Protein AF-0000000084401336 (afdb_homodimer)

InterPro domains:
  IPR012349 FMN-binding split barrel [G3DSA:2.30.110.10] (17-277)

Radius of gyration: 27.12 Å; Cα contacts (8 Å, |Δi|>4): 1310; chains: 2; bounding box: 91×72×89 Å

Foldseek 3Di:
DDPPPPPPPPPPPDDPPQPDPPQDDDPPLLFKFFAPQLQQVQCLQPQWWKKKFKQQKPPQPPDDPDDPDSPVPIGHTDIDIDIFGKDKDQCDDDPRDLQRIKIKTWDACPDSVVNCVVVVGFWMKIKDKDFFWWFDDLDPDQTDTFMKMKMFTWGDKDKFALDPPDPSLVVLQVVVLRSVCSVLVHNCCVVVPTDDSVRSNRMIMIMIGTDTMMMGGWFEKSVGLAAWDPDQDVPHDDVPTDDGIMDTDFDQDDQDDDDDDCSVVSVVVNVVVRVVRVVLSVCRHGSPCVNRGPRRSHDDDPDPPPD/DDPPPPPPPPPPPPDPPQPDPPQDDDPPLLFKFFAPQLQQVQCLQPQWWKKKFKQQKPPQPPDDPDDDPSPPPIGHTDIDIDIFGKDKDQCDDDPRDLQRIKIKTKDACPDSVVNCVVVVGAWMKIKDKDFWWWFDDLDPDQTDTFMKMKMFIWGDKDKFALDPPDPSLVVLQVVVLRSVCSVLVHNCCVVVPTDDSVRSNRMIMIMIGTDTMMMGGWFEKSVGLAAWDPDQPVPHDDVPTDDGIMDTDFDQDDQDDDDDDCSVVSVVVNVVVRVVRVVLSVCRHGSPCVNRGPRRSHDDDPDPPPD

pLDDT: mean 84.85, std 21.21, range [24.92, 98.81]

Sequence (614 aa):
MTASALATNGFTSAPASESKPASDVRLYKNRASYALPAALSIFHENPVAHIAFIHPGDGPSGSGHGNGTANTSGRGETIMNVPLITVVMCAGEDEDDINDYSVYLHTHRHSGLVEAVLSGTHGITATTTKIDGMIFSPTAHDHTLNYRSATLHLSEGYVLDDEIGSEEHEEKRRALACVTNTVTNYDRISVVGVPDDAAVKRTTVIRFKIRDISCKQRYGAFNGTQEPELSCPPGKGKEGDAFTGVIPCWTQWGEPLGYGKDVDDIKGLTKRKNEDNREFAEKAAWANEEVAMEGLGKKRKPTPTVHMTASALATNGFTSAPASESKPASDVRLYKNRASYALPAALSIFHENPVAHIAFIHPGDGPSGSGHGNGTANTSGRGETIMNVPLITVVMCAGEDEDDINDYSVYLHTHRHSGLVEAVLSGTHGITATTTKIDGMIFSPTAHDHTLNYRSATLHLSEGYVLDDEIGSEEHEEKRRALACVTNTVTNYDRISVVGVPDDAAVKRTTVIRFKIRDISCKQRYGAFNGTQEPELSCPPGKGKEGDAFTGVIPCWTQWGEPLGYGKDVDDIKGLTKRKNEDNREFAEKAAWANEEVAMEGLGKKRKPTPTVH

Organism: NCBI:txid1296121

Secondary structure (DSSP, 8-state):
---------------------TT---S-GGGEE--HHHHHHHHHH--EEEEEEEE--S-------S-------SPPPEEEEEEEEEE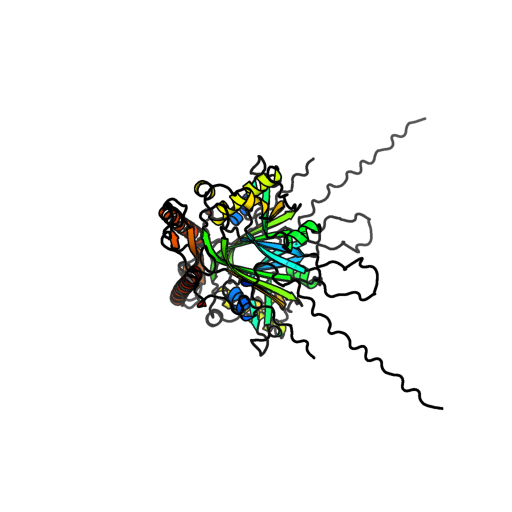EEE-SS-TT-GGGEEEEEEE-TTSHHHHHHHTT---EEEEEEEEEEEEE-SSSS--EEEEEEEEEEEEEEEEPP--TTSHHHHHHHHHHHHHHHHHHTS-THHHH----HHHHHHSEEEEEEEEEEEEEEE-SBTTBSSPPP-SPPTTSS-TTS--EEEEEEEEEE---EEE-TTHHHHHHHHHHHHHHHHHHHHHHHTT-GGGPPTTTTPPPPP-----/---------------------TT---S-GGGEE--HHHHHHHHHH--EEEEEEEE--S-------S-------SPPPEEEEEEEEEEEEE-SS-TT-GGGEEEEEEE-TTSHHHHHHHTT---EEEEEEEEEEEEE-SSSS--EEEEEEEEEEEEEEEEPP--TTSHHHHHHHHHHHHHHHHHHTS-THHHH----HHHHHHSEEEEEEEEEEEEEEE-SBTTBSSPPP-SPPTTSS-TTS--EEEEEEEEEE---EEE-TTHHHHHHHHHHHHHHHHHHHHHHHTT-GGGSPTTTTPPPPP-----

Structure (mmCIF, N/CA/C/O backbone):
data_AF-0000000084401336-model_v1
#
loop_
_entity.id
_entity.type
_entity.pdbx_description
1 polymer 'Flavin-nucleotide-binding protein'
#
loop_
_atom_site.group_PDB
_atom_site.id
_atom_site.type_symbol
_atom_site.label_atom_id
_atom_site.label_alt_id
_atom_site.label_comp_id
_atom_site.label_asym_id
_atom_site.label_entity_id
_atom_site.label_seq_id
_atom_site.pdbx_PDB_ins_code
_atom_site.Cartn_x
_atom_site.Cartn_y
_atom_site.Cartn_z
_atom_site.occupancy
_atom_site.B_iso_or_equiv
_atom_site.auth_seq_id
_atom_site.auth_comp_id
_atom_site.auth_asym_id
_atom_site.auth_atom_id
_atom_site.pdbx_PDB_model_num
ATOM 1 N N . MET A 1 1 ? 64.875 -13.008 44.469 1 27.61 1 MET A N 1
ATOM 2 C CA . MET A 1 1 ? 64.562 -12.828 43.062 1 27.61 1 MET A CA 1
ATOM 3 C C . MET A 1 1 ? 63.094 -13.008 42.781 1 27.61 1 MET A C 1
ATOM 5 O O . MET A 1 1 ? 62.625 -14.133 42.625 1 27.61 1 MET A O 1
ATOM 9 N N . THR A 1 2 ? 62.188 -12.227 43.469 1 26.25 2 THR A N 1
ATOM 10 C CA . THR A 1 2 ? 60.75 -12.258 43.688 1 26.25 2 THR A CA 1
ATOM 11 C C . THR A 1 2 ? 59.969 -11.938 42.406 1 26.25 2 THR A C 1
ATOM 13 O O . THR A 1 2 ? 60.312 -10.984 41.719 1 26.25 2 THR A O 1
ATOM 16 N N . ALA A 1 3 ? 59.281 -12.977 41.75 1 26.98 3 ALA A N 1
ATOM 17 C CA . ALA A 1 3 ? 58.438 -13.047 40.562 1 26.98 3 ALA A CA 1
ATOM 18 C C . ALA A 1 3 ? 57.312 -12.039 40.625 1 26.98 3 ALA A C 1
ATOM 20 O O . ALA A 1 3 ? 56.438 -12.109 41.5 1 26.98 3 ALA A O 1
ATOM 21 N N . SER A 1 4 ? 57.531 -10.75 40.375 1 27.23 4 SER A N 1
ATOM 22 C CA . SER A 1 4 ? 56.469 -9.75 40.406 1 27.23 4 SER A CA 1
ATOM 23 C C . SER A 1 4 ? 55.312 -10.148 39.469 1 27.23 4 SER A C 1
ATOM 25 O O . SER A 1 4 ? 55.531 -10.453 38.281 1 27.23 4 SER A O 1
ATOM 27 N N . ALA A 1 5 ? 54.188 -10.734 39.969 1 29.48 5 ALA A N 1
ATOM 28 C CA . ALA A 1 5 ? 52.938 -11.109 39.344 1 29.48 5 ALA A CA 1
ATOM 29 C C . ALA A 1 5 ? 52.375 -9.953 38.5 1 29.48 5 ALA A C 1
ATOM 31 O O . ALA A 1 5 ? 52.062 -8.883 39.031 1 29.48 5 ALA A O 1
ATOM 32 N N . LEU A 1 6 ? 52.781 -9.805 37.25 1 25.55 6 LEU A N 1
ATOM 33 C CA . LEU A 1 6 ? 52.156 -8.852 36.344 1 25.55 6 LEU A CA 1
ATOM 34 C C . LEU A 1 6 ? 50.656 -8.992 36.312 1 25.55 6 LEU A C 1
ATOM 36 O O . LEU A 1 6 ? 50.125 -10.078 36.062 1 25.55 6 LEU A O 1
ATOM 40 N N . ALA A 1 7 ? 49.875 -8.203 37.156 1 27.89 7 ALA A N 1
ATOM 41 C CA . ALA A 1 7 ? 48.406 -8.047 37.156 1 27.89 7 ALA A CA 1
ATOM 42 C C . ALA A 1 7 ? 47.875 -7.895 35.75 1 27.89 7 ALA A C 1
ATOM 44 O O . ALA A 1 7 ? 48.25 -6.988 35.031 1 27.89 7 ALA A O 1
ATOM 45 N N . THR A 1 8 ? 47.375 -8.977 35.125 1 28.28 8 THR A N 1
ATOM 46 C CA . THR A 1 8 ? 46.625 -8.977 33.875 1 28.28 8 THR A CA 1
ATOM 47 C C . THR A 1 8 ? 45.406 -8.055 33.969 1 28.28 8 THR A C 1
ATOM 49 O O . THR A 1 8 ? 44.562 -8.234 34.812 1 28.28 8 THR A O 1
ATOM 52 N N . ASN A 1 9 ? 45.562 -6.738 33.875 1 29.5 9 ASN A N 1
ATOM 53 C CA . ASN A 1 9 ? 44.438 -5.828 33.75 1 29.5 9 ASN A CA 1
ATOM 54 C C . ASN A 1 9 ? 43.375 -6.367 32.781 1 29.5 9 ASN A C 1
ATOM 56 O O . ASN A 1 9 ? 43.656 -6.543 31.594 1 29.5 9 ASN A O 1
ATOM 60 N N . GLY A 1 10 ? 42.562 -7.27 33.25 1 28.16 10 GLY A N 1
ATOM 61 C CA . GLY A 1 10 ? 41.375 -7.727 32.531 1 28.16 10 GLY A CA 1
ATOM 62 C C . GLY A 1 10 ? 40.562 -6.59 31.953 1 28.16 10 GLY A C 1
ATOM 63 O O . GLY A 1 10 ? 39.969 -5.805 32.688 1 28.16 10 GLY A O 1
ATOM 64 N N . PHE A 1 11 ? 40.969 -5.949 30.844 1 28.75 11 PHE A N 1
ATOM 65 C CA . PHE A 1 11 ? 40.094 -5.051 30.094 1 28.75 11 PHE A CA 1
ATOM 66 C C . PHE A 1 11 ? 38.719 -5.652 29.938 1 28.75 11 PHE A C 1
ATOM 68 O O . PHE A 1 11 ? 38.531 -6.648 29.234 1 28.75 11 PHE A O 1
ATOM 75 N N . THR A 1 12 ? 37.938 -5.664 30.969 1 29.59 12 THR A N 1
ATOM 76 C CA . THR A 1 12 ? 36.531 -5.969 30.797 1 29.59 12 THR A CA 1
ATOM 77 C C . THR A 1 12 ? 35.938 -5.125 29.672 1 29.59 12 THR A C 1
ATOM 79 O O . THR A 1 12 ? 35.938 -3.896 29.75 1 29.59 12 THR A O 1
ATOM 82 N N . SER A 1 13 ? 36.125 -5.559 28.453 1 30.38 13 SER A N 1
ATOM 83 C CA . SER A 1 13 ? 35.438 -4.941 27.312 1 30.38 13 SER A CA 1
ATOM 84 C C . SER A 1 13 ? 34 -4.609 27.656 1 30.38 13 SER A C 1
ATOM 86 O O . SER A 1 13 ? 33.25 -5.453 28.172 1 30.38 13 SER A O 1
ATOM 88 N N . ALA A 1 14 ? 33.75 -3.389 28.016 1 32.25 14 ALA A N 1
ATOM 89 C CA . ALA A 1 14 ? 32.406 -2.867 28.188 1 32.25 14 ALA A CA 1
ATOM 90 C C . ALA A 1 14 ? 31.438 -3.52 27.203 1 32.25 14 ALA A C 1
ATOM 92 O O . ALA A 1 14 ? 31.781 -3.73 26.047 1 32.25 14 ALA A O 1
ATOM 93 N N . PRO A 1 15 ? 30.5 -4.227 27.734 1 29.59 15 PRO A N 1
ATOM 94 C CA . PRO A 1 15 ? 29.516 -4.805 26.812 1 29.59 15 PRO A CA 1
ATOM 95 C C . PRO A 1 15 ? 29.109 -3.836 25.703 1 29.59 15 PRO A C 1
ATOM 97 O O . PRO A 1 15 ? 29.047 -2.623 25.938 1 29.59 15 PRO A O 1
ATOM 100 N N . ALA A 1 16 ? 29.484 -3.969 24.438 1 31.83 16 ALA A N 1
ATOM 101 C CA . ALA A 1 16 ? 29.047 -3.236 23.266 1 31.83 16 ALA A CA 1
ATOM 102 C C . ALA A 1 16 ? 27.594 -2.785 23.406 1 31.83 16 ALA A C 1
ATOM 104 O O . ALA A 1 16 ? 26.719 -3.59 23.719 1 31.83 16 ALA A O 1
ATOM 105 N N . SER A 1 17 ? 27.344 -1.668 23.922 1 35.84 17 SER A N 1
ATOM 106 C CA . SER A 1 17 ? 26.016 -1.049 23.922 1 35.84 17 SER A CA 1
ATOM 107 C C . SER A 1 17 ? 25.25 -1.4 22.656 1 35.84 17 SER A C 1
ATOM 109 O O . SER A 1 17 ? 25.766 -1.262 21.547 1 35.84 17 SER A O 1
ATOM 111 N N . GLU A 1 18 ? 24.438 -2.453 22.609 1 39.16 18 GLU A N 1
ATOM 112 C CA . GLU A 1 18 ? 23.609 -2.951 21.516 1 39.16 18 GLU A CA 1
ATOM 113 C C . GLU A 1 18 ? 22.969 -1.803 20.75 1 39.16 18 GLU A C 1
ATOM 115 O O . GLU A 1 18 ? 22.25 -0.985 21.312 1 39.16 18 GLU A O 1
ATOM 120 N N . SER A 1 19 ? 23.625 -1.16 19.812 1 41.78 19 SER A N 1
ATOM 121 C CA . SER A 1 19 ? 23.125 -0.169 18.859 1 41.78 19 SER A CA 1
ATOM 122 C C . SER A 1 19 ? 21.672 -0.448 18.484 1 41.78 19 SER A C 1
ATOM 124 O O . SER A 1 19 ? 21.297 -1.598 18.25 1 41.78 19 SER A O 1
ATOM 126 N N . LYS A 1 20 ? 20.797 0.41 18.891 1 51.5 20 LYS A N 1
ATOM 127 C CA . LYS A 1 20 ? 19.391 0.277 18.516 1 51.5 20 LYS A CA 1
ATOM 128 C C . LYS A 1 20 ? 19.219 0.226 17 1 51.5 20 LYS A C 1
ATOM 130 O O . LYS A 1 20 ? 19.766 1.074 16.297 1 51.5 20 LYS A O 1
ATOM 135 N N . PRO A 1 21 ? 18.609 -0.804 16.453 1 58.69 21 PRO A N 1
ATOM 136 C CA . PRO A 1 21 ? 18.453 -0.94 15.008 1 58.69 21 PRO A CA 1
ATOM 137 C C . PRO A 1 21 ? 17.734 0.248 14.375 1 58.69 21 PRO A C 1
ATOM 139 O O . PRO A 1 21 ? 16.906 0.893 15.031 1 58.69 21 PRO A O 1
ATOM 142 N N . ALA A 1 22 ? 18.234 0.897 13.281 1 57.88 22 ALA A N 1
ATOM 143 C CA . ALA A 1 22 ? 17.609 1.917 12.438 1 57.88 22 ALA A CA 1
ATOM 144 C C . ALA A 1 22 ? 16.125 1.631 12.234 1 57.88 22 ALA A C 1
ATOM 146 O O . ALA A 1 22 ? 15.359 2.529 11.883 1 57.88 22 ALA A O 1
ATOM 147 N N . SER A 1 23 ? 15.641 0.537 12.734 1 71.94 23 SER A N 1
ATOM 148 C CA . SER A 1 23 ? 14.266 0.104 12.5 1 71.94 23 SER A CA 1
ATOM 149 C C . SER A 1 23 ? 13.383 0.37 13.719 1 71.94 23 SER A C 1
ATOM 151 O O . SER A 1 23 ? 12.18 0.121 13.688 1 71.94 23 SER A O 1
ATOM 153 N N . ASP A 1 24 ? 13.961 0.997 14.617 1 72.94 24 ASP A N 1
ATOM 154 C CA . ASP A 1 24 ? 13.133 1.289 15.781 1 72.94 24 ASP A CA 1
ATOM 155 C C . ASP A 1 24 ? 12.172 2.438 15.5 1 72.94 24 ASP A C 1
ATOM 157 O O . ASP A 1 24 ? 12.57 3.482 14.984 1 72.94 24 ASP A O 1
ATOM 161 N N . VAL A 1 25 ? 11 2.119 15.891 1 76.06 25 VAL A N 1
ATOM 162 C CA . VAL A 1 25 ? 9.984 3.154 15.781 1 76.06 25 VAL A CA 1
ATOM 163 C C . VAL A 1 25 ? 10.219 4.223 16.844 1 76.06 25 VAL A C 1
ATOM 165 O O . VAL A 1 25 ? 10.312 3.91 18.047 1 76.06 25 VAL A O 1
ATOM 168 N N . ARG A 1 26 ? 10.336 5.387 16.469 1 72.75 26 ARG A N 1
ATOM 169 C CA . ARG A 1 26 ? 10.688 6.461 17.391 1 72.75 26 ARG A CA 1
ATOM 170 C C . ARG A 1 26 ? 9.453 7.273 17.766 1 72.75 26 ARG A C 1
ATOM 172 O O . ARG A 1 26 ? 9.398 7.844 18.859 1 72.75 26 ARG A O 1
ATOM 179 N N . LEU A 1 27 ? 8.492 7.246 16.859 1 74.25 27 LEU A N 1
ATOM 180 C CA . LEU A 1 27 ? 7.293 8.039 17.109 1 74.25 27 LEU A CA 1
ATOM 181 C C . LEU A 1 27 ? 6.09 7.145 17.375 1 74.25 27 LEU A C 1
ATOM 183 O O . LEU A 1 27 ? 5.906 6.129 16.703 1 74.25 27 LEU A O 1
ATOM 187 N N . TYR A 1 28 ? 5.199 7.488 18.375 1 76.62 28 TYR A N 1
ATOM 188 C CA . TYR A 1 28 ? 4.016 6.73 18.75 1 76.62 28 TYR A CA 1
ATOM 189 C C . TYR A 1 28 ? 4.367 5.277 19.062 1 76.62 28 TYR A C 1
ATOM 191 O O . TYR A 1 28 ? 3.777 4.355 18.5 1 76.62 28 TYR A O 1
ATOM 199 N N . LYS A 1 29 ? 5.191 5.074 20.047 1 79.94 29 LYS A N 1
ATOM 200 C CA . LYS A 1 29 ? 5.723 3.764 20.406 1 79.94 29 LYS A CA 1
ATOM 201 C C . LYS A 1 29 ? 4.609 2.824 20.859 1 79.94 29 LYS A C 1
ATOM 203 O O . LYS A 1 29 ? 4.719 1.605 20.703 1 79.94 29 LYS A O 1
ATOM 208 N N . ASN A 1 30 ? 3.562 3.398 21.297 1 87 30 ASN A N 1
ATOM 209 C CA . ASN A 1 30 ? 2.434 2.59 21.75 1 87 30 ASN A CA 1
ATOM 210 C C . ASN A 1 30 ? 1.724 1.919 20.578 1 87 30 ASN A C 1
ATOM 212 O O . ASN A 1 30 ? 0.929 0.998 20.766 1 87 30 ASN A O 1
ATOM 216 N N . ARG A 1 31 ? 2.07 2.332 19.359 1 90.88 31 ARG A N 1
ATOM 217 C CA . ARG A 1 31 ? 1.459 1.767 18.156 1 90.88 31 ARG A CA 1
ATOM 218 C C . ARG A 1 31 ? 2.414 0.804 17.469 1 90.88 31 ARG A C 1
ATOM 220 O O . ARG A 1 31 ? 2.1 0.279 16.391 1 90.88 31 ARG A O 1
ATOM 227 N N . ALA A 1 32 ? 3.502 0.547 18.078 1 93.81 32 ALA A N 1
ATOM 228 C CA . ALA A 1 32 ? 4.535 -0.227 17.406 1 93.81 32 ALA A CA 1
ATOM 229 C C . ALA A 1 32 ? 4.555 -1.671 17.891 1 93.81 32 ALA A C 1
ATOM 231 O O . ALA A 1 32 ? 4.145 -1.953 19.016 1 93.81 32 ALA A O 1
ATOM 232 N N . SER A 1 33 ? 4.945 -2.564 17.078 1 94.88 33 SER A N 1
ATOM 233 C CA . SER A 1 33 ? 5.262 -3.953 17.406 1 94.88 33 SER A CA 1
ATOM 234 C C . SER A 1 33 ? 6.445 -4.453 16.578 1 94.88 33 SER A C 1
ATOM 236 O O . SER A 1 33 ? 6.617 -4.062 15.422 1 94.88 33 SER A O 1
ATOM 238 N N . TYR A 1 34 ? 7.188 -5.34 17.141 1 94.25 34 TYR A N 1
ATOM 239 C CA . TYR A 1 34 ? 8.336 -5.941 16.469 1 94.25 34 TYR A CA 1
ATOM 240 C C . TYR A 1 34 ? 8.211 -7.461 16.422 1 94.25 34 TYR A C 1
ATOM 242 O O . TYR A 1 34 ? 9.188 -8.164 16.156 1 94.25 34 TYR A O 1
ATOM 250 N N . ALA A 1 35 ? 7.004 -7.852 16.797 1 94.75 35 ALA A N 1
ATOM 251 C CA . ALA A 1 35 ? 6.746 -9.281 16.906 1 94.75 35 ALA A CA 1
ATOM 252 C C . ALA A 1 35 ? 6.594 -9.922 15.523 1 94.75 35 ALA A C 1
ATOM 254 O O . ALA A 1 35 ? 5.887 -9.383 14.664 1 94.75 35 ALA A O 1
ATOM 255 N N . LEU A 1 36 ? 7.195 -11.078 15.328 1 96.25 36 LEU A N 1
ATOM 256 C CA . LEU A 1 36 ? 7.121 -11.828 14.086 1 96.25 36 LEU A CA 1
ATOM 257 C C . LEU A 1 36 ? 5.676 -12.188 13.75 1 96.25 36 LEU A C 1
ATOM 259 O O . LEU A 1 36 ? 5.215 -11.953 12.633 1 96.25 36 LEU A O 1
ATOM 263 N N . PRO A 1 37 ? 4.848 -12.664 14.688 1 96.5 37 PRO A N 1
ATOM 264 C CA . PRO A 1 37 ? 3.469 -13.023 14.352 1 96.5 37 PRO A CA 1
ATOM 265 C C . PRO A 1 37 ? 2.66 -11.836 13.828 1 96.5 37 PRO A C 1
ATOM 267 O O . PRO A 1 37 ? 1.771 -12.016 12.992 1 96.5 37 PRO A O 1
ATOM 270 N N . ALA A 1 38 ? 2.971 -10.641 14.32 1 97.44 38 ALA A N 1
ATOM 271 C CA . ALA A 1 38 ? 2.287 -9.453 13.82 1 97.44 38 ALA A CA 1
ATOM 272 C C . ALA A 1 38 ? 2.566 -9.234 12.336 1 97.44 38 ALA A C 1
ATOM 274 O O . ALA A 1 38 ? 1.638 -9.047 11.547 1 97.44 38 ALA A O 1
ATOM 275 N N . ALA A 1 39 ? 3.828 -9.32 12.016 1 97.75 39 ALA A N 1
ATOM 276 C CA . ALA A 1 39 ? 4.219 -9.133 10.625 1 97.75 39 ALA A CA 1
ATOM 277 C C . ALA A 1 39 ? 3.619 -10.211 9.727 1 97.75 39 ALA A C 1
ATOM 279 O O . ALA A 1 39 ? 3.098 -9.922 8.648 1 97.75 39 ALA A O 1
ATOM 280 N N . LEU A 1 40 ? 3.662 -11.438 10.172 1 96.88 40 LEU A N 1
ATOM 281 C CA . LEU A 1 40 ? 3.141 -12.547 9.383 1 96.88 40 LEU A CA 1
ATOM 282 C C . LEU A 1 40 ? 1.651 -12.367 9.117 1 96.88 40 LEU A C 1
ATOM 284 O O . LEU A 1 40 ? 1.188 -12.602 7.996 1 96.88 40 LEU A O 1
ATOM 288 N N . SER A 1 41 ? 0.937 -11.945 10.102 1 96.25 41 SER A N 1
ATOM 289 C CA . SER A 1 41 ? -0.501 -11.742 9.961 1 96.25 41 SER A CA 1
ATOM 290 C C . SER A 1 41 ? -0.812 -10.641 8.953 1 96.25 41 SER A C 1
ATOM 292 O O . SER A 1 41 ? -1.69 -10.797 8.109 1 96.25 41 SER A O 1
ATOM 294 N N . ILE A 1 42 ? -0.098 -9.555 9.031 1 97.56 42 ILE A N 1
ATOM 295 C CA . ILE A 1 42 ? -0.347 -8.414 8.156 1 97.56 42 ILE A CA 1
ATOM 296 C C . ILE A 1 42 ? 0.013 -8.773 6.719 1 97.56 42 ILE A C 1
ATOM 298 O O . ILE A 1 42 ? -0.754 -8.5 5.793 1 97.56 42 ILE A O 1
ATOM 302 N N . PHE A 1 43 ? 1.134 -9.445 6.484 1 97.06 43 PHE A N 1
ATOM 303 C CA . PHE A 1 43 ? 1.55 -9.844 5.145 1 97.06 43 PHE A CA 1
ATOM 304 C C . PHE A 1 43 ? 0.603 -10.891 4.574 1 97.06 43 PHE A C 1
ATOM 306 O O . PHE A 1 43 ? 0.385 -10.938 3.361 1 97.06 43 PHE A O 1
ATOM 313 N N . HIS A 1 44 ? 0.082 -11.68 5.418 1 93.62 44 HIS A N 1
ATOM 314 C CA . HIS A 1 44 ? -0.885 -12.672 4.957 1 93.62 44 HIS A CA 1
ATOM 315 C C . HIS A 1 44 ? -2.16 -12 4.453 1 93.62 44 HIS A C 1
ATOM 317 O O . HIS A 1 44 ? -2.721 -12.406 3.434 1 93.62 44 HIS A O 1
ATOM 323 N N . GLU A 1 45 ? -2.615 -11.016 5.113 1 93.38 45 GLU A N 1
ATOM 324 C CA . GLU A 1 45 ? -3.861 -10.336 4.77 1 93.38 45 GLU A CA 1
ATOM 325 C C . GLU A 1 45 ? -3.666 -9.391 3.588 1 93.38 45 GLU A C 1
ATOM 327 O O . GLU A 1 45 ? -4.609 -9.117 2.842 1 93.38 45 GLU A O 1
ATOM 332 N N . ASN A 1 46 ? -2.498 -8.859 3.508 1 94.06 46 ASN A N 1
ATOM 333 C CA . ASN A 1 46 ? -2.143 -7.926 2.447 1 94.06 46 ASN A CA 1
ATOM 334 C C . ASN A 1 46 ? -0.808 -8.289 1.804 1 94.06 46 ASN A C 1
ATOM 336 O O . ASN A 1 46 ? 0.209 -7.645 2.072 1 94.06 46 ASN A O 1
ATOM 340 N N . PRO A 1 47 ? -0.84 -9.133 0.766 1 93.25 47 PRO A N 1
ATOM 341 C CA . PRO A 1 47 ? 0.421 -9.711 0.298 1 93.25 47 PRO A CA 1
ATOM 342 C C . PRO A 1 47 ? 1.13 -8.836 -0.73 1 93.25 47 PRO A C 1
ATOM 344 O O . PRO A 1 47 ? 2.227 -9.172 -1.183 1 93.25 47 PRO A O 1
ATOM 347 N N . VAL A 1 48 ? 0.544 -7.781 -1.155 1 97.88 48 VAL A N 1
ATOM 348 C CA . VAL A 1 48 ? 1.237 -6.832 -2.018 1 97.88 48 VAL A CA 1
ATOM 349 C C . VAL A 1 48 ? 2.039 -5.852 -1.165 1 97.88 48 VAL A C 1
ATOM 351 O O . VAL A 1 48 ? 1.468 -5.074 -0.398 1 97.88 48 VAL A O 1
ATOM 354 N N . ALA A 1 49 ? 3.312 -5.922 -1.258 1 98.56 49 ALA A N 1
ATOM 355 C CA . ALA A 1 49 ? 4.203 -5.031 -0.522 1 98.56 49 ALA A CA 1
ATOM 356 C C . ALA A 1 49 ? 5 -4.141 -1.475 1 98.56 49 ALA A C 1
ATOM 358 O O . ALA A 1 49 ? 5.18 -4.48 -2.646 1 98.56 49 ALA A O 1
ATOM 359 N N . HIS A 1 50 ? 5.352 -3.012 -0.982 1 98.81 50 HIS A N 1
ATOM 360 C CA . HIS A 1 50 ? 6.215 -2.096 -1.723 1 98.81 50 HIS A CA 1
ATOM 361 C C . HIS A 1 50 ? 7.684 -2.322 -1.382 1 98.81 50 HIS A C 1
ATOM 363 O O . HIS A 1 50 ? 8.086 -2.168 -0.227 1 98.81 50 HIS A O 1
ATOM 369 N N . ILE A 1 51 ? 8.43 -2.666 -2.398 1 98.5 51 ILE A N 1
ATOM 370 C CA . ILE A 1 51 ? 9.836 -3.041 -2.244 1 98.5 51 ILE A CA 1
ATOM 371 C C . ILE A 1 51 ? 10.727 -1.842 -2.553 1 98.5 51 ILE A C 1
ATOM 373 O O . ILE A 1 51 ? 10.805 -1.396 -3.701 1 98.5 51 ILE A O 1
ATOM 377 N N . ALA A 1 52 ? 11.383 -1.367 -1.515 1 97.94 52 ALA A N 1
ATOM 378 C CA . ALA A 1 52 ? 12.328 -0.268 -1.695 1 97.94 52 ALA A CA 1
ATOM 379 C C . ALA A 1 52 ? 13.758 -0.788 -1.817 1 97.94 52 ALA A C 1
ATOM 381 O O . ALA A 1 52 ? 14.195 -1.615 -1.014 1 97.94 52 ALA A O 1
ATOM 382 N N . PHE A 1 53 ? 14.484 -0.316 -2.799 1 95.88 53 PHE A N 1
ATOM 383 C CA . PHE A 1 53 ? 15.875 -0.687 -3.037 1 95.88 53 PHE A CA 1
ATOM 384 C C . PHE A 1 53 ? 16.578 0.363 -3.893 1 95.88 53 PHE A C 1
ATOM 386 O O . PHE A 1 53 ? 15.93 1.25 -4.449 1 95.88 53 PHE A O 1
ATOM 393 N N . ILE A 1 54 ? 17.875 0.251 -3.908 1 93.25 54 ILE A N 1
ATOM 394 C CA . ILE A 1 54 ? 18.656 1.144 -4.754 1 93.25 54 ILE A CA 1
ATOM 395 C C . ILE A 1 54 ? 19.062 0.417 -6.035 1 93.25 54 ILE A C 1
ATOM 397 O O . ILE A 1 54 ? 19.766 -0.601 -5.988 1 93.25 54 ILE A O 1
ATOM 401 N N . HIS A 1 55 ? 18.562 0.891 -7.125 1 91.69 55 HIS A N 1
ATOM 402 C CA . HIS A 1 55 ? 19.047 0.4 -8.414 1 91.69 55 HIS A CA 1
ATOM 403 C C . HIS A 1 55 ? 20.438 0.936 -8.727 1 91.69 55 HIS A C 1
ATOM 405 O O . HIS A 1 55 ? 20.688 2.139 -8.625 1 91.69 55 HIS A O 1
ATOM 411 N N . PRO A 1 56 ? 21.375 0.103 -9.141 1 88.12 56 PRO A N 1
ATOM 412 C CA . PRO A 1 56 ? 22.766 0.51 -9.297 1 88.12 56 PRO A CA 1
ATOM 413 C C . PRO A 1 56 ? 23 1.371 -10.539 1 88.12 56 PRO A C 1
ATOM 415 O O . PRO A 1 56 ? 24.047 2.016 -10.664 1 88.12 56 PRO A O 1
ATOM 418 N N . GLY A 1 57 ? 22.062 1.517 -11.336 1 85.62 57 GLY A N 1
ATOM 419 C CA . GLY A 1 57 ? 22.297 2.217 -12.586 1 85.62 57 GLY A CA 1
ATOM 420 C C . GLY A 1 57 ? 23.141 1.425 -13.562 1 85.62 57 GLY A C 1
ATOM 421 O O . GLY A 1 57 ? 23.406 0.236 -13.359 1 85.62 57 GLY A O 1
ATOM 422 N N . ASP A 1 58 ? 23.453 1.926 -14.789 1 77 58 ASP A N 1
ATOM 423 C CA . ASP A 1 58 ? 24.203 1.229 -15.828 1 77 58 ASP A CA 1
ATOM 424 C C . ASP A 1 58 ? 25.703 1.391 -15.609 1 77 58 ASP A C 1
ATOM 426 O O . ASP A 1 58 ? 26.5 0.749 -16.297 1 77 58 ASP A O 1
ATOM 430 N N . GLY A 1 59 ? 26.266 1.553 -14.398 1 60.84 59 GLY A N 1
ATOM 431 C CA . GLY A 1 59 ? 27.688 1.694 -14.141 1 60.84 59 GLY A CA 1
ATOM 432 C C . GLY A 1 59 ? 28.406 2.504 -15.203 1 60.84 59 GLY A C 1
ATOM 433 O O . GLY A 1 59 ? 27.828 2.822 -16.25 1 60.84 59 GLY A O 1
ATOM 434 N N . PRO A 1 60 ? 29.656 3.018 -14.82 1 52 60 PRO A N 1
ATOM 435 C CA . PRO A 1 60 ? 30.453 3.648 -15.867 1 52 60 PRO A CA 1
ATOM 436 C C . PRO A 1 60 ? 30.75 2.709 -17.031 1 52 60 PRO A C 1
ATOM 438 O O . PRO A 1 60 ? 30.844 1.494 -16.844 1 52 60 PRO A O 1
ATOM 441 N N . SER A 1 61 ? 30.172 2.781 -18.109 1 44.47 61 SER A N 1
ATOM 442 C CA . SER A 1 61 ? 30.656 1.986 -19.234 1 44.47 61 SER A CA 1
ATOM 443 C C . SER A 1 61 ? 32.188 1.796 -19.156 1 44.47 61 SER A C 1
ATOM 445 O O . SER A 1 61 ? 32.938 2.756 -19.297 1 44.47 61 SER A O 1
ATOM 447 N N . GLY A 1 62 ? 32.75 1.133 -18.25 1 35.69 62 GLY A N 1
ATOM 448 C CA . GLY A 1 62 ? 34.188 0.892 -18.391 1 35.69 62 GLY A CA 1
ATOM 449 C C . GLY A 1 62 ? 34.656 0.791 -19.828 1 35.69 62 GLY A C 1
ATOM 450 O O . GLY A 1 62 ? 35.031 1.792 -20.438 1 35.69 62 GLY A O 1
ATOM 451 N N . SER A 1 63 ? 35.188 -0.554 -20.25 1 34.88 63 SER A N 1
ATOM 452 C CA . SER A 1 63 ? 36.312 -0.947 -21.094 1 34.88 63 SER A CA 1
ATOM 453 C C . SER A 1 63 ? 35.969 -0.759 -22.578 1 34.88 63 SER A C 1
ATOM 455 O O . SER A 1 63 ? 36.5 -1.449 -23.438 1 34.88 63 SER A O 1
ATOM 457 N N . GLY A 1 64 ? 35.062 -0.399 -23.312 1 32.12 64 GLY A N 1
ATOM 458 C CA . GLY A 1 64 ? 35.594 -0.418 -24.672 1 32.12 64 GLY A CA 1
ATOM 459 C C . GLY A 1 64 ? 36.906 0.346 -24.812 1 32.12 64 GLY A C 1
ATOM 460 O O . GLY A 1 64 ? 37.188 1.213 -23.984 1 32.12 64 GLY A O 1
ATOM 461 N N . HIS A 1 65 ? 38.031 -0.266 -25.562 1 32.22 65 HIS A N 1
ATOM 462 C CA . HIS A 1 65 ? 39.25 0.392 -26.062 1 32.22 65 HIS A CA 1
ATOM 463 C C . HIS A 1 65 ? 38.969 1.869 -26.344 1 32.22 65 HIS A C 1
ATOM 465 O O . HIS A 1 65 ? 39.75 2.73 -25.875 1 32.22 65 HIS A O 1
ATOM 471 N N . GLY A 1 66 ? 38.812 2.172 -27.703 1 32.28 66 GLY A N 1
ATOM 472 C CA . GLY A 1 66 ? 39.281 3.385 -28.344 1 32.28 66 GLY A CA 1
ATOM 473 C C . GLY A 1 66 ? 38.656 4.645 -27.797 1 32.28 66 GLY A C 1
ATOM 474 O O . GLY A 1 66 ? 39.312 5.461 -27.156 1 32.28 66 GLY A O 1
ATOM 475 N N . ASN A 1 67 ? 37.844 5.379 -28.719 1 32.41 67 ASN A N 1
ATOM 476 C CA . ASN A 1 67 ? 37.656 6.828 -28.688 1 32.41 67 ASN A CA 1
ATOM 477 C C . ASN A 1 67 ? 36.906 7.266 -27.438 1 32.41 67 ASN A C 1
ATOM 479 O O . ASN A 1 67 ? 36.094 6.496 -26.906 1 32.41 67 ASN A O 1
ATOM 483 N N . GLY A 1 68 ? 37.25 8.289 -26.641 1 33.69 68 GLY A N 1
ATOM 484 C CA . GLY A 1 68 ? 37.094 9.188 -25.516 1 33.69 68 GLY A CA 1
ATOM 485 C C . GLY A 1 68 ? 35.656 9.438 -25.156 1 33.69 68 GLY A C 1
ATOM 486 O O . GLY A 1 68 ? 35.344 10.32 -24.344 1 33.69 68 GLY A O 1
ATOM 487 N N . THR A 1 69 ? 34.719 9.266 -26.031 1 34.25 69 THR A N 1
ATOM 488 C CA . THR A 1 69 ? 33.562 10.055 -25.625 1 34.25 69 THR A CA 1
ATOM 489 C C . THR A 1 69 ? 32.844 9.383 -24.453 1 34.25 69 THR A C 1
ATOM 491 O O . THR A 1 69 ? 32.438 8.219 -24.547 1 34.25 69 THR A O 1
ATOM 494 N N . ALA A 1 70 ? 33.25 9.672 -23.188 1 35.31 70 ALA A N 1
ATOM 495 C CA . ALA A 1 70 ? 32.5 9.422 -21.953 1 35.31 70 ALA A CA 1
ATOM 496 C C . ALA A 1 70 ? 31.016 9.406 -22.203 1 35.31 70 ALA A C 1
ATOM 498 O O . ALA A 1 70 ? 30.406 10.453 -22.438 1 35.31 70 ALA A O 1
ATOM 499 N N . ASN A 1 71 ? 30.391 8.5 -22.938 1 37.81 71 ASN A N 1
ATOM 500 C CA . ASN A 1 71 ? 28.953 8.453 -23.156 1 37.81 71 ASN A CA 1
ATOM 501 C C . ASN A 1 71 ? 28.188 8.438 -21.828 1 37.81 71 ASN A C 1
ATOM 503 O O . ASN A 1 71 ? 28.25 7.457 -21.078 1 37.81 71 ASN A O 1
ATOM 507 N N . THR A 1 72 ? 28.062 9.422 -20.891 1 44.84 72 THR A N 1
ATOM 508 C CA . THR A 1 72 ? 27.375 9.953 -19.734 1 44.84 72 THR A CA 1
ATOM 509 C C . THR A 1 72 ? 25.891 9.57 -19.766 1 44.84 72 THR A C 1
ATOM 511 O O . THR A 1 72 ? 25.094 10.078 -18.969 1 44.84 72 THR A O 1
ATOM 514 N N . SER A 1 73 ? 25.266 8.758 -20.703 1 49.94 73 SER A N 1
ATOM 515 C CA . SER A 1 73 ? 23.844 8.578 -21 1 49.94 73 SER A CA 1
ATOM 516 C C . SER A 1 73 ? 23.234 7.48 -20.125 1 49.94 73 SER A C 1
ATOM 518 O O . SER A 1 73 ? 22.047 7.203 -20.219 1 49.94 73 SER A O 1
ATOM 520 N N . GLY A 1 74 ? 23.875 6.863 -19.188 1 61.06 74 GLY A N 1
ATOM 521 C CA . GLY A 1 74 ? 23.281 5.734 -18.5 1 61.06 74 GLY A CA 1
ATOM 522 C C . GLY A 1 74 ? 22.406 6.148 -17.312 1 61.06 74 GLY A C 1
ATOM 523 O O . GLY A 1 74 ? 22.406 7.316 -16.922 1 61.06 74 GLY A O 1
ATOM 524 N N . ARG A 1 75 ? 21.641 5.133 -16.953 1 72.19 75 ARG A N 1
ATOM 525 C CA . ARG A 1 75 ? 20.828 5.359 -15.758 1 72.19 75 ARG A CA 1
ATOM 526 C C . ARG A 1 75 ? 21.719 5.535 -14.523 1 72.19 75 ARG A C 1
ATOM 528 O O . ARG A 1 75 ? 22.688 4.809 -14.344 1 72.19 75 ARG A O 1
ATOM 535 N N . GLY A 1 76 ? 21.516 6.613 -13.758 1 80.5 76 GLY A N 1
ATOM 536 C CA . GLY A 1 76 ? 22.188 6.727 -12.477 1 80.5 76 GLY A CA 1
ATOM 537 C C . GLY A 1 76 ? 21.531 5.879 -11.391 1 80.5 76 GLY A C 1
ATOM 538 O O . GLY A 1 76 ? 20.484 5.281 -11.617 1 80.5 76 GLY A O 1
ATOM 539 N N . GLU A 1 77 ? 22.359 5.75 -10.305 1 86.69 77 GLU A N 1
ATOM 540 C CA . GLU A 1 77 ? 21.781 5.109 -9.133 1 86.69 77 GLU A CA 1
ATOM 541 C C . GLU A 1 77 ? 20.453 5.762 -8.742 1 86.69 77 GLU A C 1
ATOM 543 O O . GLU A 1 77 ? 20.344 6.988 -8.734 1 86.69 77 GLU A O 1
ATOM 548 N N . THR A 1 78 ? 19.484 4.926 -8.539 1 89.31 78 THR A N 1
ATOM 549 C CA . THR A 1 78 ? 18.156 5.457 -8.305 1 89.31 78 THR A CA 1
ATOM 550 C C . THR A 1 78 ? 17.422 4.641 -7.238 1 89.31 78 THR A C 1
ATOM 552 O O . THR A 1 78 ? 17.469 3.41 -7.246 1 89.31 78 THR A O 1
ATOM 555 N N . ILE A 1 79 ? 16.828 5.344 -6.285 1 93 79 ILE A N 1
ATOM 556 C CA . ILE A 1 79 ? 15.977 4.664 -5.324 1 93 79 ILE A CA 1
ATOM 557 C C . ILE A 1 79 ? 14.68 4.223 -6.012 1 93 79 ILE A C 1
ATOM 559 O O . ILE A 1 79 ? 14.039 5.012 -6.703 1 93 79 ILE A O 1
ATOM 563 N N . MET A 1 80 ? 14.383 3.002 -5.867 1 94.75 80 MET A N 1
ATOM 564 C CA . MET A 1 80 ? 13.188 2.414 -6.457 1 94.75 80 MET A CA 1
ATOM 565 C C . MET A 1 80 ? 12.234 1.921 -5.375 1 94.75 80 MET A C 1
ATOM 567 O O . MET A 1 80 ? 12.648 1.68 -4.238 1 94.75 80 MET A O 1
ATOM 571 N N . ASN A 1 81 ? 11.039 1.866 -5.691 1 97.44 81 ASN A N 1
ATOM 572 C CA . ASN A 1 81 ? 9.953 1.343 -4.867 1 97.44 81 ASN A CA 1
ATOM 573 C C . ASN A 1 81 ? 8.875 0.673 -5.719 1 97.44 81 ASN A C 1
ATOM 575 O O . ASN A 1 81 ? 8.109 1.352 -6.402 1 97.44 81 ASN A O 1
ATOM 579 N N . VAL A 1 82 ? 8.797 -0.667 -5.656 1 96.75 82 VAL A N 1
ATOM 580 C CA . VAL A 1 82 ? 7.969 -1.412 -6.598 1 96.75 82 VAL A CA 1
ATOM 581 C C . VAL A 1 82 ? 7.031 -2.348 -5.836 1 96.75 82 VAL A C 1
ATOM 583 O O . VAL A 1 82 ? 7.465 -3.068 -4.934 1 96.75 82 VAL A O 1
ATOM 586 N N . PRO A 1 83 ? 5.762 -2.262 -6.191 1 97.75 83 PRO A N 1
ATOM 587 C CA . PRO A 1 83 ? 4.855 -3.229 -5.566 1 97.75 83 PRO A CA 1
ATOM 588 C C . PRO A 1 83 ? 5.047 -4.648 -6.098 1 97.75 83 PRO A C 1
ATOM 590 O O . PRO A 1 83 ? 5.109 -4.852 -7.312 1 97.75 83 PRO A O 1
ATOM 593 N N . LEU A 1 84 ? 5.203 -5.574 -5.238 1 97.75 84 LEU A N 1
ATOM 594 C CA . LEU A 1 84 ? 5.332 -6.988 -5.57 1 97.75 84 LEU A CA 1
ATOM 595 C C . LEU A 1 84 ? 4.551 -7.852 -4.586 1 97.75 84 LEU A C 1
ATOM 597 O O . LEU A 1 84 ? 4.445 -7.516 -3.406 1 97.75 84 LEU A O 1
ATOM 601 N N . ILE A 1 85 ? 4.023 -8.945 -5.109 1 97.5 85 ILE A N 1
ATOM 602 C CA . ILE A 1 85 ? 3.525 -9.969 -4.203 1 97.5 85 ILE A CA 1
ATOM 603 C C . ILE A 1 85 ? 4.676 -10.523 -3.367 1 97.5 85 ILE A C 1
ATOM 605 O O . ILE A 1 85 ? 5.734 -10.867 -3.904 1 97.5 85 ILE A O 1
ATOM 609 N N . THR A 1 86 ? 4.48 -10.562 -2.076 1 97.81 86 THR A N 1
ATOM 610 C CA . THR A 1 86 ? 5.516 -10.969 -1.134 1 97.81 86 THR A CA 1
ATOM 611 C C . THR A 1 86 ? 5.031 -12.125 -0.266 1 97.81 86 THR A C 1
ATOM 613 O O . THR A 1 86 ? 3.963 -12.047 0.344 1 97.81 86 THR A O 1
ATOM 616 N N . VAL A 1 87 ? 5.855 -13.164 -0.228 1 96.56 87 VAL A N 1
ATOM 617 C CA . VAL A 1 87 ? 5.469 -14.289 0.619 1 96.56 87 VAL A CA 1
ATOM 618 C C . VAL A 1 87 ? 6.578 -14.57 1.631 1 96.56 87 VAL A C 1
ATOM 620 O O . VAL A 1 87 ? 7.762 -14.445 1.315 1 96.56 87 VAL A O 1
ATOM 623 N N . VAL A 1 88 ? 6.148 -14.867 2.814 1 97.31 88 VAL A N 1
ATOM 624 C CA . VAL A 1 88 ? 7.027 -15.234 3.918 1 97.31 88 VAL A CA 1
ATOM 625 C C . VAL A 1 88 ? 6.809 -16.703 4.281 1 97.31 88 VAL A C 1
ATOM 627 O O . VAL A 1 88 ? 5.68 -17.125 4.562 1 97.31 88 VAL A O 1
ATOM 630 N N . MET A 1 89 ? 7.879 -17.484 4.277 1 95.75 89 MET A N 1
ATOM 631 C CA . MET A 1 89 ? 7.75 -18.922 4.555 1 95.75 89 MET A CA 1
ATOM 632 C C . MET A 1 89 ? 8.719 -19.344 5.652 1 95.75 89 MET A C 1
ATOM 634 O O . MET A 1 89 ? 9.852 -18.875 5.707 1 95.75 89 MET A O 1
ATOM 638 N N . CYS A 1 90 ? 8.227 -20.203 6.449 1 93.19 90 CYS A N 1
ATOM 639 C CA . CYS A 1 90 ? 9.102 -20.859 7.418 1 93.19 90 CYS A CA 1
ATOM 640 C C . CYS A 1 90 ? 9.859 -22.016 6.777 1 93.19 90 CYS A C 1
ATOM 642 O O . CYS A 1 90 ? 9.25 -22.969 6.301 1 93.19 90 CYS A O 1
ATOM 644 N N . ALA A 1 91 ? 11.078 -21.906 6.695 1 82.94 91 ALA A N 1
ATOM 645 C CA . ALA A 1 91 ? 11.922 -22.922 6.078 1 82.94 91 ALA A CA 1
ATOM 646 C C . ALA A 1 91 ? 12.539 -23.828 7.133 1 82.94 91 ALA A C 1
ATOM 648 O O . ALA A 1 91 ? 13.008 -24.922 6.812 1 82.94 91 ALA A O 1
ATOM 649 N N . GLY A 1 92 ? 12.5 -23.375 8.367 1 84.88 92 GLY A N 1
ATOM 650 C CA . GLY A 1 92 ? 13.086 -24.156 9.438 1 84.88 92 GLY A CA 1
ATOM 651 C C . GLY A 1 92 ? 12.062 -24.875 10.289 1 84.88 92 GLY A C 1
ATOM 652 O O . GLY A 1 92 ? 10.953 -25.156 9.828 1 84.88 92 GLY A O 1
ATOM 653 N N . GLU A 1 93 ? 12.492 -25.234 11.469 1 87.88 93 GLU A N 1
ATOM 654 C CA . GLU A 1 93 ? 11.664 -26.078 12.328 1 87.88 93 GLU A CA 1
ATOM 655 C C . GLU A 1 93 ? 10.984 -25.25 13.422 1 87.88 93 GLU A C 1
ATOM 657 O O . GLU A 1 93 ? 10.008 -25.688 14.023 1 87.88 93 GLU A O 1
ATOM 662 N N . ASP A 1 94 ? 11.508 -24.062 13.594 1 90 94 ASP A N 1
ATOM 663 C CA . ASP A 1 94 ? 11.008 -23.234 14.688 1 90 94 ASP A CA 1
ATOM 664 C C . ASP A 1 94 ? 10.156 -22.078 14.164 1 90 94 ASP A C 1
ATOM 666 O O . ASP A 1 94 ? 10.68 -21.109 13.633 1 90 94 ASP A O 1
ATOM 670 N N . GLU A 1 95 ? 8.953 -22.078 14.414 1 90.31 95 GLU A N 1
ATOM 671 C CA . GLU A 1 95 ? 8.008 -21.094 13.898 1 90.31 95 GLU A CA 1
ATOM 672 C C . GLU A 1 95 ? 8.117 -19.781 14.68 1 90.31 95 GLU A C 1
ATOM 674 O O . GLU A 1 95 ? 7.602 -18.75 14.242 1 90.31 95 GLU A O 1
ATOM 679 N N . ASP A 1 96 ? 8.852 -19.844 15.75 1 90.12 96 ASP A N 1
ATOM 680 C CA . ASP A 1 96 ? 8.969 -18.641 16.562 1 90.12 96 ASP A CA 1
ATOM 681 C C . ASP A 1 96 ? 10.289 -17.922 16.281 1 90.12 96 ASP A C 1
ATOM 683 O O . ASP A 1 96 ? 10.508 -16.812 16.766 1 90.12 96 ASP A O 1
ATOM 687 N N . ASP A 1 97 ? 11.094 -18.547 15.523 1 92.56 97 ASP A N 1
ATOM 688 C CA . ASP A 1 97 ? 12.414 -17.984 15.25 1 92.56 97 ASP A CA 1
ATOM 689 C C . ASP A 1 97 ? 12.438 -17.281 13.891 1 92.56 97 ASP A C 1
ATOM 691 O O . ASP A 1 97 ? 12.297 -17.922 12.852 1 92.56 97 ASP A O 1
ATOM 695 N N . ILE A 1 98 ? 12.727 -16.016 13.961 1 92.88 98 ILE A N 1
ATOM 696 C CA . ILE A 1 98 ? 12.75 -15.172 12.766 1 92.88 98 ILE A CA 1
ATOM 697 C C . ILE A 1 98 ? 13.781 -15.703 11.773 1 92.88 98 ILE A C 1
ATOM 699 O O . ILE A 1 98 ? 13.602 -15.586 10.562 1 92.88 98 ILE A O 1
ATOM 703 N N . ASN A 1 99 ? 14.75 -16.359 12.273 1 93.56 99 ASN A N 1
ATOM 704 C CA . ASN A 1 99 ? 15.836 -16.859 11.43 1 93.56 99 ASN A CA 1
ATOM 705 C C . ASN A 1 99 ? 15.398 -18.062 10.602 1 93.56 99 ASN A C 1
ATOM 707 O O . ASN A 1 99 ? 16.078 -18.438 9.648 1 93.56 99 ASN A O 1
ATOM 711 N N . ASP A 1 100 ? 14.312 -18.594 10.961 1 95.69 100 ASP A N 1
ATOM 712 C CA . ASP A 1 100 ? 13.805 -19.75 10.234 1 95.69 100 ASP A CA 1
ATOM 713 C C . ASP A 1 100 ? 12.859 -19.344 9.117 1 95.69 100 ASP A C 1
ATOM 715 O O . ASP A 1 100 ? 12.336 -20.188 8.391 1 95.69 100 ASP A O 1
ATOM 719 N N . TYR A 1 101 ? 12.727 -18.062 8.961 1 96.94 101 TYR A N 1
ATOM 720 C CA . TYR A 1 101 ? 11.836 -17.562 7.918 1 96.94 101 TYR A CA 1
ATOM 721 C C . TYR A 1 101 ? 12.625 -16.953 6.762 1 96.94 101 TYR A C 1
ATOM 723 O O . TYR A 1 101 ? 13.719 -16.422 6.961 1 96.94 101 TYR A O 1
ATOM 731 N N . SER A 1 102 ? 12.07 -17.141 5.621 1 97.31 102 SER A N 1
ATOM 732 C CA . SER A 1 102 ? 12.562 -16.5 4.406 1 97.31 102 SER A CA 1
ATOM 733 C C . SER A 1 102 ? 11.445 -15.75 3.684 1 97.31 102 SER A C 1
ATOM 735 O O . SER A 1 102 ? 10.273 -16.109 3.803 1 97.31 102 SER A O 1
ATOM 737 N N . VAL A 1 103 ? 11.867 -14.672 3.035 1 97.88 103 VAL A N 1
ATOM 738 C CA . VAL A 1 103 ? 10.961 -13.898 2.193 1 97.88 103 VAL A CA 1
ATOM 739 C C . VAL A 1 103 ? 11.273 -14.164 0.722 1 97.88 103 VAL A C 1
ATOM 741 O O . VAL A 1 103 ? 12.438 -14.156 0.313 1 97.88 103 VAL A O 1
ATOM 744 N N . TYR A 1 104 ? 10.227 -14.422 -0.047 1 98 104 TYR A N 1
ATOM 745 C CA . TYR A 1 104 ? 10.398 -14.703 -1.467 1 98 104 TYR A CA 1
ATOM 746 C C . TYR A 1 104 ? 9.695 -13.664 -2.322 1 98 104 TYR A C 1
ATOM 748 O O . TYR A 1 104 ? 8.531 -13.344 -2.084 1 98 104 TYR A O 1
ATOM 756 N N . LEU A 1 105 ? 10.438 -13.141 -3.27 1 97.94 105 LEU A N 1
ATOM 757 C CA . LEU A 1 105 ? 9.914 -12.234 -4.285 1 97.94 105 LEU A CA 1
ATOM 758 C C . LEU A 1 105 ? 10.094 -12.82 -5.68 1 97.94 105 LEU A C 1
ATOM 760 O O . LEU A 1 105 ? 11.172 -13.297 -6.027 1 97.94 105 LEU A O 1
ATOM 764 N N . HIS A 1 106 ? 9.016 -12.836 -6.426 1 97.5 106 HIS A N 1
ATOM 765 C CA . HIS A 1 106 ? 9.102 -13.297 -7.812 1 97.5 106 HIS A CA 1
ATOM 766 C C . HIS A 1 106 ? 9.023 -12.117 -8.781 1 97.5 106 HIS A C 1
ATOM 768 O O . HIS A 1 106 ? 8.25 -11.188 -8.57 1 97.5 106 HIS A O 1
ATOM 774 N N . THR A 1 107 ? 9.883 -12.133 -9.75 1 95 107 THR A N 1
ATOM 775 C CA . THR A 1 107 ? 9.969 -11.031 -10.711 1 95 107 THR A CA 1
ATOM 776 C C . THR A 1 107 ? 10.586 -11.508 -12.023 1 95 107 THR A C 1
ATOM 778 O O . THR A 1 107 ? 10.789 -12.703 -12.219 1 95 107 THR A O 1
ATOM 781 N N . HIS A 1 108 ? 10.68 -10.562 -12.977 1 92.81 108 HIS A N 1
ATOM 782 C CA . HIS A 1 108 ? 11.359 -10.859 -14.234 1 92.81 108 HIS A CA 1
ATOM 783 C C . HIS A 1 108 ? 12.875 -10.891 -14.047 1 92.81 108 HIS A C 1
ATOM 785 O O . HIS A 1 108 ? 13.422 -10.117 -13.25 1 92.81 108 HIS A O 1
ATOM 791 N N . ARG A 1 109 ? 13.531 -11.672 -14.836 1 92.5 109 ARG A N 1
ATOM 792 C CA . ARG A 1 109 ? 14.969 -11.875 -14.711 1 92.5 109 ARG A CA 1
ATOM 793 C C . ARG A 1 109 ? 15.734 -10.578 -14.914 1 92.5 109 ARG A C 1
ATOM 795 O O . ARG A 1 109 ? 16.797 -10.375 -14.328 1 92.5 109 ARG A O 1
ATOM 802 N N . HIS A 1 110 ? 15.156 -9.688 -15.688 1 89.94 110 HIS A N 1
ATOM 803 C CA . HIS A 1 110 ? 15.852 -8.445 -16.016 1 89.94 110 HIS A CA 1
ATOM 804 C C . HIS A 1 110 ? 15.297 -7.27 -15.227 1 89.94 110 HIS A C 1
ATOM 806 O O . HIS A 1 110 ? 15.508 -6.113 -15.602 1 89.94 110 HIS A O 1
ATOM 812 N N . SER A 1 111 ? 14.625 -7.582 -14.188 1 92 111 SER A N 1
ATOM 813 C CA . SER A 1 111 ? 14.062 -6.512 -13.375 1 92 111 SER A CA 1
ATOM 814 C C . SER A 1 111 ? 15.148 -5.734 -12.648 1 92 111 SER A C 1
ATOM 816 O O . SER A 1 111 ? 16.25 -6.254 -12.422 1 92 111 SER A O 1
ATOM 818 N N . GLY A 1 112 ? 14.82 -4.523 -12.297 1 91.69 112 GLY A N 1
ATOM 819 C CA . GLY A 1 112 ? 15.742 -3.713 -11.508 1 91.69 112 GLY A CA 1
ATOM 820 C C . GLY A 1 112 ? 16.094 -4.336 -10.172 1 91.69 112 GLY A C 1
ATOM 821 O O . GLY A 1 112 ? 17.203 -4.152 -9.672 1 91.69 112 GLY A O 1
ATOM 822 N N . LEU A 1 113 ? 15.211 -5.043 -9.578 1 94.81 113 LEU A N 1
ATOM 823 C CA . LEU A 1 113 ? 15.461 -5.691 -8.297 1 94.81 113 LEU A CA 1
ATOM 824 C C . LEU A 1 113 ? 16.531 -6.766 -8.438 1 94.81 113 LEU A C 1
ATOM 826 O O . LEU A 1 113 ? 17.422 -6.879 -7.586 1 94.81 113 LEU A O 1
ATOM 830 N N . VAL A 1 114 ? 16.438 -7.543 -9.477 1 95 114 VAL A N 1
ATOM 831 C CA . VAL A 1 114 ? 17.438 -8.57 -9.734 1 95 114 VAL A CA 1
ATOM 832 C C . VAL A 1 114 ? 18.797 -7.91 -9.945 1 95 114 VAL A C 1
ATOM 834 O O . VAL A 1 114 ? 19.797 -8.359 -9.383 1 95 114 VAL A O 1
ATOM 837 N N . GLU A 1 115 ? 18.797 -6.816 -10.727 1 93.19 115 GLU A N 1
ATOM 838 C CA . GLU A 1 115 ? 20.047 -6.09 -10.953 1 93.19 115 GLU A CA 1
ATOM 839 C C . GLU A 1 115 ? 20.641 -5.578 -9.641 1 93.19 115 GLU A C 1
ATOM 841 O O . GLU A 1 115 ? 21.844 -5.641 -9.43 1 93.19 115 GLU A O 1
ATOM 846 N N . ALA A 1 116 ? 19.75 -5.102 -8.836 1 94.25 116 ALA A N 1
ATOM 847 C CA . ALA A 1 116 ? 20.188 -4.598 -7.539 1 94.25 116 ALA A CA 1
ATOM 848 C C . ALA A 1 116 ? 20.812 -5.715 -6.699 1 94.25 116 ALA A C 1
ATOM 850 O O . ALA A 1 116 ? 21.891 -5.555 -6.137 1 94.25 116 ALA A O 1
ATOM 851 N N . VAL A 1 117 ? 20.156 -6.84 -6.625 1 95.75 117 VAL A N 1
ATOM 852 C CA . VAL A 1 117 ? 20.625 -7.969 -5.816 1 95.75 117 VAL A CA 1
ATOM 853 C C . VAL A 1 117 ? 21.953 -8.484 -6.359 1 95.75 117 VAL A C 1
ATOM 855 O O . VAL A 1 117 ? 22.875 -8.734 -5.594 1 95.75 117 VAL A O 1
ATOM 858 N N . LEU A 1 118 ? 22.062 -8.609 -7.648 1 94.25 118 LEU A N 1
ATOM 859 C CA . LEU A 1 118 ? 23.25 -9.156 -8.281 1 94.25 118 LEU A CA 1
ATOM 860 C C . LEU A 1 118 ? 24.438 -8.203 -8.125 1 94.25 118 LEU A C 1
ATOM 862 O O . LEU A 1 118 ? 25.594 -8.625 -8.117 1 94.25 118 LEU A O 1
ATOM 866 N N . SER A 1 119 ? 24.141 -6.93 -7.969 1 92.06 119 SER A N 1
ATOM 867 C CA . SER A 1 119 ? 25.188 -5.934 -7.809 1 92.06 119 SER A CA 1
ATOM 868 C C . SER A 1 119 ? 25.703 -5.891 -6.375 1 92.06 119 SER A C 1
ATOM 870 O O . SER A 1 119 ? 26.688 -5.219 -6.078 1 92.06 119 SER A O 1
ATOM 872 N N . GLY A 1 120 ? 25.047 -6.566 -5.453 1 88 120 GLY A N 1
ATOM 873 C CA . GLY A 1 120 ? 25.469 -6.629 -4.062 1 88 120 GLY A CA 1
ATOM 874 C C . GLY A 1 120 ? 24.812 -5.566 -3.197 1 88 120 GLY A C 1
ATOM 875 O O . GLY A 1 120 ? 25.266 -5.305 -2.082 1 88 120 GLY A O 1
ATOM 876 N N . THR A 1 121 ? 23.938 -4.902 -3.77 1 73.31 121 THR A N 1
ATOM 877 C CA . THR A 1 121 ? 23.203 -3.926 -2.967 1 73.31 121 THR A CA 1
ATOM 878 C C . THR A 1 121 ? 22.406 -4.617 -1.865 1 73.31 121 THR A C 1
ATOM 880 O O . THR A 1 121 ? 21.656 -5.555 -2.135 1 73.31 121 THR A O 1
ATOM 883 N N . HIS A 1 122 ? 22.688 -4.273 -0.519 1 68.94 122 HIS A N 1
ATOM 884 C CA . HIS A 1 122 ? 22.125 -5.023 0.595 1 68.94 122 HIS A CA 1
ATOM 885 C C . HIS A 1 122 ? 21.109 -4.188 1.359 1 68.94 122 HIS A C 1
ATOM 887 O O . HIS A 1 122 ? 20.531 -4.656 2.346 1 68.94 122 HIS A O 1
ATOM 893 N N . GLY A 1 123 ? 20.469 -3.33 1.018 1 85.31 123 GLY A N 1
ATOM 894 C CA . GLY A 1 123 ? 19.438 -2.574 1.705 1 85.31 123 GLY A CA 1
ATOM 895 C C . GLY A 1 123 ? 18.109 -2.57 0.967 1 85.31 123 GLY A C 1
ATOM 896 O O . GLY A 1 123 ? 17.953 -1.861 -0.028 1 85.31 123 GLY A O 1
ATOM 897 N N . ILE A 1 124 ? 17.25 -3.58 1.41 1 95.81 124 ILE A N 1
ATOM 898 C CA . ILE A 1 124 ? 15.93 -3.73 0.791 1 95.81 124 ILE A CA 1
ATOM 899 C C . ILE A 1 124 ? 14.859 -3.809 1.872 1 95.81 124 ILE A C 1
ATOM 901 O O . ILE A 1 124 ? 15.055 -4.449 2.906 1 95.81 124 ILE A O 1
ATOM 905 N N . THR A 1 125 ? 13.82 -3.111 1.668 1 97.81 125 THR A N 1
ATOM 906 C CA . THR A 1 125 ? 12.688 -3.211 2.578 1 97.81 125 THR A CA 1
ATOM 907 C C . THR A 1 125 ? 11.43 -3.646 1.83 1 97.81 125 THR A C 1
ATOM 909 O O . THR A 1 125 ? 11.281 -3.371 0.638 1 97.81 125 THR A O 1
ATOM 912 N N . ALA A 1 126 ? 10.633 -4.371 2.473 1 98.56 126 ALA A N 1
ATOM 913 C CA . ALA A 1 126 ? 9.281 -4.703 2.033 1 98.56 126 ALA A CA 1
ATOM 914 C C . ALA A 1 126 ? 8.234 -4.16 3.008 1 98.56 126 ALA A C 1
ATOM 916 O O . ALA A 1 126 ? 8.211 -4.543 4.18 1 98.56 126 ALA A O 1
ATOM 917 N N . THR A 1 127 ? 7.391 -3.258 2.545 1 98.75 127 THR A N 1
ATOM 918 C CA . THR A 1 127 ? 6.41 -2.633 3.424 1 98.75 127 THR A CA 1
ATOM 919 C C . THR A 1 127 ? 4.996 -2.814 2.871 1 98.75 127 THR A C 1
ATOM 921 O O . THR A 1 127 ? 4.762 -2.611 1.679 1 98.75 127 THR A O 1
ATOM 924 N N . THR A 1 128 ? 4.07 -3.246 3.699 1 98.56 128 THR A N 1
ATOM 925 C CA . THR A 1 128 ? 2.662 -3.34 3.332 1 98.56 128 THR A CA 1
ATOM 926 C C . THR A 1 128 ? 1.784 -2.641 4.367 1 98.56 128 THR A C 1
ATOM 928 O O . THR A 1 128 ? 2.16 -2.535 5.535 1 98.56 128 THR A O 1
ATOM 931 N N . THR A 1 129 ? 0.697 -2.078 3.904 1 98.38 129 THR A N 1
ATOM 932 C CA . THR A 1 129 ? -0.212 -1.313 4.75 1 98.38 129 THR A CA 1
ATOM 933 C C . THR A 1 129 ? -1.665 -1.655 4.43 1 98.38 129 THR A C 1
ATOM 935 O O . THR A 1 129 ? -2.037 -1.776 3.262 1 98.38 129 THR A O 1
ATOM 938 N N . LYS A 1 130 ? -2.43 -1.848 5.426 1 97.88 130 LYS A N 1
ATOM 939 C CA . LYS A 1 130 ? -3.871 -2.051 5.312 1 97.88 130 LYS A CA 1
ATOM 940 C C . LYS A 1 130 ? -4.641 -0.989 6.09 1 97.88 130 LYS A C 1
ATOM 942 O O . LYS A 1 130 ? -4.355 -0.748 7.266 1 97.88 130 LYS A O 1
ATOM 947 N N . ILE A 1 131 ? -5.57 -0.341 5.441 1 98.12 131 ILE A N 1
ATOM 948 C CA . ILE A 1 131 ? -6.422 0.649 6.094 1 98.12 131 ILE A CA 1
ATOM 949 C C . ILE A 1 131 ? -7.699 -0.02 6.598 1 98.12 131 ILE A C 1
ATOM 951 O O . ILE A 1 131 ? -8.359 -0.745 5.855 1 98.12 131 ILE A O 1
ATOM 955 N N . ASP A 1 132 ? -8.047 0.262 7.855 1 98.38 132 ASP A N 1
ATOM 956 C CA . ASP A 1 132 ? -9.18 -0.418 8.477 1 98.38 132 ASP A CA 1
ATOM 957 C C . ASP A 1 132 ? -10.297 0.566 8.797 1 98.38 132 ASP A C 1
ATOM 959 O O . ASP A 1 132 ? -11.367 0.165 9.258 1 98.38 132 ASP A O 1
ATOM 963 N N . GLY A 1 133 ? -10.047 1.828 8.602 1 98.12 133 GLY A N 1
ATOM 964 C CA . GLY A 1 133 ? -11.078 2.816 8.852 1 98.12 133 GLY A CA 1
ATOM 965 C C . GLY A 1 133 ? -10.578 4.242 8.789 1 98.12 133 GLY A C 1
ATOM 966 O O . GLY A 1 133 ? -9.367 4.477 8.727 1 98.12 133 GLY A O 1
ATOM 967 N N . MET A 1 134 ? -11.5 5.125 8.805 1 97.62 134 MET A N 1
ATOM 968 C CA . MET A 1 134 ? -11.203 6.551 8.742 1 97.62 134 MET A CA 1
ATOM 969 C C . MET A 1 134 ? -11.781 7.277 9.953 1 97.62 134 MET A C 1
ATOM 971 O O . MET A 1 134 ? -12.945 7.078 10.305 1 97.62 134 MET A O 1
ATOM 975 N N . ILE A 1 135 ? -10.977 8.141 10.516 1 97.12 135 ILE A N 1
ATOM 976 C CA . ILE A 1 135 ? -11.375 8.906 11.695 1 97.12 135 ILE A CA 1
ATOM 977 C C . ILE A 1 135 ? -11.695 10.344 11.297 1 97.12 135 ILE A C 1
ATOM 979 O O . ILE A 1 135 ? -10.891 11 10.633 1 97.12 135 ILE A O 1
ATOM 983 N N . PHE A 1 136 ? -12.805 10.828 11.742 1 95.94 136 PHE A N 1
ATOM 984 C CA . PHE A 1 136 ? -13.25 12.195 11.508 1 95.94 136 PHE A CA 1
ATOM 985 C C . PHE A 1 136 ? -13.148 13.023 12.781 1 95.94 136 PHE A C 1
ATOM 987 O O . PHE A 1 136 ? -13.648 12.617 13.828 1 95.94 136 PHE A O 1
ATOM 994 N N . SER A 1 137 ? -12.531 14.125 12.609 1 93.94 137 SER A N 1
ATOM 995 C CA . SER A 1 137 ? -12.406 15.117 13.672 1 93.94 137 SER A CA 1
ATOM 996 C C . SER A 1 137 ? -13.398 16.266 13.477 1 93.94 137 SER A C 1
ATOM 998 O O . SER A 1 137 ? -13.742 16.609 12.344 1 93.94 137 SER A O 1
ATOM 1000 N N . PRO A 1 138 ? -13.883 16.844 14.57 1 90.94 138 PRO A N 1
ATOM 1001 C CA . PRO A 1 138 ? -14.766 18 14.438 1 90.94 138 PRO A CA 1
ATOM 1002 C C . PRO A 1 138 ? -14.023 19.266 14 1 90.94 138 PRO A C 1
ATOM 1004 O O . PRO A 1 138 ? -14.648 20.297 13.742 1 90.94 138 PRO A O 1
ATOM 1007 N N . THR A 1 139 ? -12.734 19.219 13.922 1 91.94 139 THR A N 1
ATOM 1008 C CA . THR A 1 139 ? -11.906 20.344 13.484 1 91.94 139 THR A CA 1
ATOM 1009 C C . THR A 1 139 ? -11.102 19.969 12.242 1 91.94 139 THR A C 1
ATOM 1011 O O . THR A 1 139 ? -11.172 18.828 11.773 1 91.94 139 THR A O 1
ATOM 1014 N N . ALA A 1 140 ? -10.383 20.953 11.758 1 93.5 140 ALA A N 1
ATOM 1015 C CA . ALA A 1 140 ? -9.625 20.719 10.523 1 93.5 140 ALA A CA 1
ATOM 1016 C C . ALA A 1 140 ? -8.422 19.812 10.781 1 93.5 140 ALA A C 1
ATOM 1018 O O . ALA A 1 140 ? -7.805 19.312 9.836 1 93.5 140 ALA A O 1
ATOM 1019 N N . HIS A 1 141 ? -8.133 19.578 12.016 1 90.38 141 HIS A N 1
ATOM 1020 C CA . HIS A 1 141 ? -6.953 18.781 12.344 1 90.38 141 HIS A CA 1
ATOM 1021 C C . HIS A 1 141 ? -7.348 17.453 12.984 1 90.38 141 HIS A C 1
ATOM 1023 O O . HIS A 1 141 ? -8.508 17.25 13.328 1 90.38 141 HIS A O 1
ATOM 1029 N N . ASP A 1 142 ? -6.551 16.516 12.992 1 91.06 142 ASP A N 1
ATOM 1030 C CA . ASP A 1 142 ? -6.633 15.258 13.727 1 91.06 142 ASP A CA 1
ATOM 1031 C C . ASP A 1 142 ? -7.477 14.234 12.969 1 91.06 142 ASP A C 1
ATOM 1033 O O . ASP A 1 142 ? -8.023 13.305 13.57 1 91.06 142 ASP A O 1
ATOM 1037 N N . HIS A 1 143 ? -7.742 14.516 11.742 1 95.19 143 HIS A N 1
ATOM 1038 C CA . HIS A 1 143 ? -8.188 13.414 10.898 1 95.19 143 HIS A CA 1
ATOM 1039 C C . HIS A 1 143 ? -7.086 12.375 10.711 1 95.19 143 HIS A C 1
ATOM 1041 O O . HIS A 1 143 ? -5.922 12.734 10.523 1 95.19 143 HIS A O 1
ATOM 1047 N N . THR A 1 144 ? -7.453 11.109 10.812 1 94.56 144 THR A N 1
ATOM 1048 C CA . THR A 1 144 ? -6.449 10.07 10.664 1 94.56 144 THR A CA 1
ATOM 1049 C C . THR A 1 144 ? -7.09 8.758 10.203 1 94.56 144 THR A C 1
ATOM 1051 O O . THR A 1 144 ? -8.211 8.758 9.688 1 94.56 144 THR A O 1
ATOM 1054 N N . LEU A 1 145 ? -6.32 7.691 10.281 1 97.12 145 LEU A N 1
ATOM 1055 C CA . LEU A 1 145 ? -6.781 6.395 9.805 1 97.12 145 LEU A CA 1
ATOM 1056 C C . LEU A 1 145 ? -6.555 5.312 10.852 1 97.12 145 LEU A C 1
ATOM 1058 O O . LEU A 1 145 ? -5.605 5.395 11.633 1 97.12 145 LEU A O 1
ATOM 1062 N N . ASN A 1 146 ? -7.5 4.398 10.961 1 97.69 146 ASN A N 1
ATOM 1063 C CA . ASN A 1 146 ? -7.145 3.084 11.484 1 97.69 146 ASN A CA 1
ATOM 1064 C C . ASN A 1 146 ? -6.406 2.242 10.453 1 97.69 146 ASN A C 1
ATOM 1066 O O . ASN A 1 146 ? -6.852 2.125 9.305 1 97.69 146 ASN A O 1
ATOM 1070 N N . TYR A 1 147 ? -5.285 1.666 10.891 1 97.88 147 TYR A N 1
ATOM 1071 C CA . TYR A 1 147 ? -4.434 0.975 9.922 1 97.88 147 TYR A CA 1
ATOM 1072 C C . TYR A 1 147 ? -3.594 -0.095 10.609 1 97.88 147 TYR A C 1
ATOM 1074 O O . TYR A 1 147 ? -3.467 -0.104 11.836 1 97.88 147 TYR A O 1
ATOM 1082 N N . ARG A 1 148 ? -3.061 -0.966 9.812 1 98.25 148 ARG A N 1
ATOM 1083 C CA . ARG A 1 148 ? -1.987 -1.901 10.133 1 98.25 148 ARG A CA 1
ATOM 1084 C C . ARG A 1 148 ? -0.896 -1.866 9.07 1 98.25 148 ARG A C 1
ATOM 1086 O O . ARG A 1 148 ? -1.188 -1.921 7.871 1 98.25 148 ARG A O 1
ATOM 1093 N N . SER A 1 149 ? 0.311 -1.746 9.508 1 98.19 149 SER A N 1
ATOM 1094 C CA . SER A 1 149 ? 1.432 -1.77 8.57 1 98.19 149 SER A CA 1
ATOM 1095 C C . SER A 1 149 ? 2.584 -2.611 9.109 1 98.19 149 SER A C 1
ATOM 1097 O O . SER A 1 149 ? 2.74 -2.752 10.328 1 98.19 149 SER A O 1
ATOM 1099 N N . ALA A 1 150 ? 3.35 -3.195 8.25 1 98.31 150 ALA A N 1
ATOM 1100 C CA . ALA A 1 150 ? 4.535 -3.98 8.586 1 98.31 150 ALA A CA 1
ATOM 1101 C C . ALA A 1 150 ? 5.668 -3.711 7.598 1 98.31 150 ALA A C 1
ATOM 1103 O O . ALA A 1 150 ? 5.434 -3.613 6.391 1 98.31 150 ALA A O 1
ATOM 1104 N N . THR A 1 151 ? 6.82 -3.537 8.133 1 98.06 151 THR A N 1
ATOM 1105 C CA . THR A 1 151 ? 8.039 -3.43 7.332 1 98.06 151 THR A CA 1
ATOM 1106 C C . THR A 1 151 ? 9.023 -4.539 7.695 1 98.06 151 THR A C 1
ATOM 1108 O O . THR A 1 151 ? 9.336 -4.738 8.867 1 98.06 151 THR A O 1
ATOM 1111 N N . LEU A 1 152 ? 9.477 -5.203 6.676 1 97.69 152 LEU A N 1
ATOM 1112 C CA . LEU A 1 152 ? 10.586 -6.141 6.797 1 97.69 152 LEU A CA 1
ATOM 1113 C C . LEU A 1 152 ? 11.867 -5.543 6.23 1 97.69 152 LEU A C 1
ATOM 1115 O O . LEU A 1 152 ? 11.898 -5.117 5.074 1 97.69 152 LEU A O 1
ATOM 1119 N N . HIS A 1 153 ? 12.82 -5.461 7.062 1 96.38 153 HIS A N 1
ATOM 1120 C CA . HIS A 1 153 ? 14.164 -5.18 6.57 1 96.38 153 HIS A CA 1
ATOM 1121 C C . HIS A 1 153 ? 14.859 -6.461 6.125 1 96.38 153 HIS A C 1
ATOM 1123 O O . HIS A 1 153 ? 15.086 -7.363 6.934 1 96.38 153 HIS A O 1
ATOM 1129 N N . LEU A 1 154 ? 15.219 -6.434 4.84 1 96.88 154 LEU A N 1
ATOM 1130 C CA . LEU A 1 154 ? 15.648 -7.691 4.238 1 96.88 154 LEU A CA 1
ATOM 1131 C C . LEU A 1 154 ? 17.156 -7.699 4.02 1 96.88 154 LEU A C 1
ATOM 1133 O O . LEU A 1 154 ? 17.766 -6.648 3.801 1 96.88 154 LEU A O 1
ATOM 1137 N N . SER A 1 155 ? 17.703 -8.93 4.121 1 93.94 155 SER A N 1
ATOM 1138 C CA . SER A 1 155 ? 19.125 -9.133 3.902 1 93.94 155 SER A CA 1
ATOM 1139 C C . SER A 1 155 ? 19.391 -10.422 3.131 1 93.94 155 SER A C 1
ATOM 1141 O O . SER A 1 155 ? 18.469 -11.203 2.889 1 93.94 155 SER A O 1
ATOM 1143 N N . GLU A 1 156 ? 20.594 -10.531 2.609 1 94.62 156 GLU A N 1
ATOM 1144 C CA . GLU A 1 156 ? 21.094 -11.758 1.991 1 94.62 156 GLU A CA 1
ATOM 1145 C C . GLU A 1 156 ? 20.281 -12.133 0.758 1 94.62 156 GLU A C 1
ATOM 1147 O O . GLU A 1 156 ? 19.891 -13.289 0.596 1 94.62 156 GLU A O 1
ATOM 1152 N N . GLY A 1 157 ? 20.062 -11.203 -0.073 1 96.62 157 GLY A N 1
ATOM 1153 C CA . GLY A 1 157 ? 19.375 -11.484 -1.321 1 96.62 157 GLY A CA 1
ATOM 1154 C C . GLY A 1 157 ? 20.094 -12.484 -2.195 1 96.62 157 GLY A C 1
ATOM 1155 O O . GLY A 1 157 ? 21.312 -12.367 -2.418 1 96.62 157 GLY A O 1
ATOM 1156 N N . TYR A 1 158 ? 19.297 -13.461 -2.676 1 96.75 158 TYR A N 1
ATOM 1157 C CA . TYR A 1 158 ? 19.875 -14.547 -3.463 1 96.75 158 TYR A CA 1
ATOM 1158 C C . TYR A 1 158 ? 18.922 -14.984 -4.566 1 96.75 158 TYR A C 1
ATOM 1160 O O . TYR A 1 158 ? 17.797 -15.422 -4.289 1 96.75 158 TYR A O 1
ATOM 1168 N N . VAL A 1 159 ? 19.359 -14.844 -5.789 1 97.44 159 VAL A N 1
ATOM 1169 C CA . VAL A 1 159 ? 18.562 -15.312 -6.914 1 97.44 159 VAL A CA 1
ATOM 1170 C C . VAL A 1 159 ? 18.688 -16.828 -7.039 1 97.44 159 VAL A C 1
ATOM 1172 O O . VAL A 1 159 ? 19.766 -17.344 -7.305 1 97.44 159 VAL A O 1
ATOM 1175 N N . LEU A 1 160 ? 17.578 -17.5 -6.91 1 97.94 160 LEU A N 1
ATOM 1176 C CA . LEU A 1 160 ? 17.594 -18.953 -6.914 1 97.94 160 LEU A CA 1
ATOM 1177 C C . LEU A 1 160 ? 17.859 -19.484 -8.312 1 97.94 160 LEU A C 1
ATOM 1179 O O . LEU A 1 160 ? 17.375 -18.938 -9.305 1 97.94 160 LEU A O 1
ATOM 1183 N N . ASP A 1 161 ? 18.5 -20.547 -8.352 1 95.69 161 ASP A N 1
ATOM 1184 C CA . ASP A 1 161 ? 18.906 -21.156 -9.617 1 95.69 161 ASP A CA 1
ATOM 1185 C C . ASP A 1 161 ? 17.719 -21.812 -10.312 1 95.69 161 ASP A C 1
ATOM 1187 O O . ASP A 1 161 ? 16.781 -22.281 -9.656 1 95.69 161 ASP A O 1
ATOM 1191 N N . ASP A 1 162 ? 17.812 -22.031 -11.688 1 93.75 162 ASP A N 1
ATOM 1192 C CA . ASP A 1 162 ? 16.719 -22.5 -12.508 1 93.75 162 ASP A CA 1
ATOM 1193 C C . ASP A 1 162 ? 16.953 -23.938 -12.984 1 93.75 162 ASP A C 1
ATOM 1195 O O . ASP A 1 162 ? 16.156 -24.484 -13.742 1 93.75 162 ASP A O 1
ATOM 1199 N N . GLU A 1 163 ? 18 -24.578 -12.586 1 96.19 163 GLU A N 1
ATOM 1200 C CA . GLU A 1 163 ? 18.312 -25.906 -13.086 1 96.19 163 GLU A CA 1
ATOM 1201 C C . GLU A 1 163 ? 17.281 -26.938 -12.609 1 96.19 163 GLU A C 1
ATOM 1203 O O . GLU A 1 163 ? 17.188 -27.219 -11.414 1 96.19 163 GLU A O 1
ATOM 1208 N N . ILE A 1 164 ? 16.562 -27.578 -13.523 1 96.38 164 ILE A N 1
ATOM 1209 C CA . ILE A 1 164 ? 15.508 -28.547 -13.211 1 96.38 164 ILE A CA 1
ATOM 1210 C C . ILE A 1 164 ? 16.094 -29.703 -12.398 1 96.38 164 ILE A C 1
ATOM 1212 O O . ILE A 1 164 ? 17.125 -30.25 -12.766 1 96.38 164 ILE A O 1
ATOM 1216 N N . GLY A 1 165 ? 15.461 -30 -11.289 1 94.06 165 GLY A N 1
ATOM 1217 C CA . GLY A 1 165 ? 15.898 -31.125 -10.461 1 94.06 165 GLY A CA 1
ATOM 1218 C C . GLY A 1 165 ? 16.781 -30.688 -9.305 1 94.06 165 GLY A C 1
ATOM 1219 O O . GLY A 1 165 ? 16.984 -31.453 -8.359 1 94.06 165 GLY A O 1
ATOM 1220 N N . SER A 1 166 ? 17.297 -29.469 -9.305 1 97 166 SER A N 1
ATOM 1221 C CA . SER A 1 166 ? 18.125 -28.984 -8.211 1 97 166 SER A CA 1
ATOM 1222 C C . SER A 1 166 ? 17.281 -28.656 -6.977 1 97 166 SER A C 1
ATOM 1224 O O . SER A 1 166 ? 16.062 -28.5 -7.078 1 97 166 SER A O 1
ATOM 1226 N N . GLU A 1 167 ? 17.953 -28.609 -5.812 1 97 167 GLU A N 1
ATOM 1227 C CA . GLU A 1 167 ? 17.281 -28.234 -4.574 1 97 167 GLU A CA 1
ATOM 1228 C C . GLU A 1 167 ? 16.688 -26.828 -4.66 1 97 167 GLU A C 1
ATOM 1230 O O . GLU A 1 167 ? 15.594 -26.578 -4.16 1 97 167 GLU A O 1
ATOM 1235 N N . GLU A 1 168 ? 17.375 -25.922 -5.285 1 97.38 168 GLU A N 1
ATOM 1236 C CA . GLU A 1 168 ? 16.922 -24.547 -5.422 1 97.38 168 GLU A CA 1
ATOM 1237 C C . GLU A 1 168 ? 15.711 -24.469 -6.352 1 97.38 168 GLU A C 1
ATOM 1239 O O . GLU A 1 168 ? 14.805 -23.656 -6.137 1 97.38 168 GLU A O 1
ATOM 1244 N N . HIS A 1 169 ? 15.758 -25.312 -7.352 1 97.88 169 HIS A N 1
ATOM 1245 C CA . HIS A 1 169 ? 14.602 -25.359 -8.234 1 97.88 169 HIS A CA 1
ATOM 1246 C C . HIS A 1 169 ? 13.359 -25.812 -7.48 1 97.88 169 HIS A C 1
ATOM 1248 O O . HIS A 1 169 ? 12.266 -25.281 -7.695 1 97.88 169 HIS A O 1
ATOM 1254 N N . GLU A 1 170 ? 13.508 -26.766 -6.633 1 97.44 170 GLU A N 1
ATOM 1255 C CA . GLU A 1 170 ? 12.391 -27.234 -5.82 1 97.44 170 GLU A CA 1
ATOM 1256 C C . GLU A 1 170 ? 11.977 -26.172 -4.793 1 97.44 170 GLU A C 1
ATOM 1258 O O . GLU A 1 170 ? 10.797 -26.047 -4.473 1 97.44 170 GLU A O 1
ATOM 1263 N N . GLU A 1 171 ? 12.945 -25.484 -4.246 1 97.5 171 GLU A N 1
ATOM 1264 C CA . GLU A 1 171 ? 12.641 -24.359 -3.375 1 97.5 171 GLU A CA 1
ATOM 1265 C C . GLU A 1 171 ? 11.805 -23.297 -4.105 1 97.5 171 GLU A C 1
ATOM 1267 O O . GLU A 1 171 ? 10.836 -22.781 -3.555 1 97.5 171 GLU A O 1
ATOM 1272 N N . LYS A 1 172 ? 12.164 -23.047 -5.328 1 97.38 172 LYS A N 1
ATOM 1273 C CA . LYS A 1 172 ? 11.375 -22.156 -6.168 1 97.38 172 LYS A CA 1
ATOM 1274 C C . LYS A 1 172 ? 9.938 -22.641 -6.297 1 97.38 172 LYS A C 1
ATOM 1276 O O . LYS A 1 172 ? 9 -21.844 -6.191 1 97.38 172 LYS A O 1
ATOM 1281 N N . ARG A 1 173 ? 9.844 -23.859 -6.57 1 97.56 173 ARG A N 1
ATOM 1282 C CA . ARG A 1 173 ? 8.516 -24.438 -6.754 1 97.56 173 ARG A CA 1
ATOM 1283 C C . ARG A 1 173 ? 7.656 -24.234 -5.508 1 97.56 173 ARG A C 1
ATOM 1285 O O . ARG A 1 173 ? 6.492 -23.844 -5.609 1 97.56 173 ARG A O 1
ATOM 1292 N N . ARG A 1 174 ? 8.227 -24.5 -4.371 1 97.06 174 ARG A N 1
ATOM 1293 C CA . ARG A 1 174 ? 7.5 -24.328 -3.115 1 97.06 174 ARG A CA 1
ATOM 1294 C C . ARG A 1 174 ? 7.121 -22.859 -2.906 1 97.06 174 ARG A C 1
ATOM 1296 O O . ARG A 1 174 ? 6.008 -22.562 -2.477 1 97.06 174 ARG A O 1
ATOM 1303 N N . ALA A 1 175 ? 8.008 -21.969 -3.191 1 97.25 175 ALA A N 1
ATOM 1304 C CA . ALA A 1 175 ? 7.75 -20.531 -3.045 1 97.25 175 ALA A CA 1
ATOM 1305 C C . ALA A 1 175 ? 6.617 -20.094 -3.965 1 97.25 175 ALA A C 1
ATOM 1307 O O . ALA A 1 175 ? 5.719 -19.359 -3.541 1 97.25 175 ALA A O 1
ATOM 1308 N N . LEU A 1 176 ? 6.695 -20.531 -5.184 1 97.69 176 LEU A N 1
ATOM 1309 C CA . LEU A 1 176 ? 5.676 -20.141 -6.152 1 97.69 176 LEU A CA 1
ATOM 1310 C C . LEU A 1 176 ? 4.32 -20.734 -5.785 1 97.69 176 LEU A C 1
ATOM 1312 O O . LEU A 1 176 ? 3.283 -20.109 -6.008 1 97.69 176 LEU A O 1
ATOM 1316 N N . ALA A 1 177 ? 4.328 -21.953 -5.27 1 97.38 177 ALA A N 1
ATOM 1317 C CA . ALA A 1 177 ? 3.096 -22.516 -4.742 1 97.38 177 ALA A CA 1
ATOM 1318 C C . ALA A 1 177 ? 2.539 -21.672 -3.604 1 97.38 177 ALA A C 1
ATOM 1320 O O . ALA A 1 177 ? 1.334 -21.422 -3.539 1 97.38 177 ALA A O 1
ATOM 1321 N N . CYS A 1 178 ? 3.381 -21.203 -2.766 1 96.06 178 CYS A N 1
ATOM 1322 C CA . CYS A 1 178 ? 2.984 -20.359 -1.646 1 96.06 178 CYS A CA 1
ATOM 1323 C C . CYS A 1 178 ? 2.424 -19.031 -2.143 1 96.06 178 CYS A C 1
ATOM 1325 O O . CYS A 1 178 ? 1.467 -18.5 -1.571 1 96.06 178 CYS A O 1
ATOM 1327 N N . VAL A 1 179 ? 3.008 -18.484 -3.156 1 96.06 179 VAL A N 1
ATOM 1328 C CA . VAL A 1 179 ? 2.504 -17.266 -3.764 1 96.06 179 VAL A CA 1
ATOM 1329 C C . VAL A 1 179 ? 1.049 -17.453 -4.188 1 96.06 179 VAL A C 1
ATOM 1331 O O . VAL A 1 179 ? 0.191 -16.625 -3.885 1 96.06 179 VAL A O 1
ATOM 1334 N N . THR A 1 180 ? 0.784 -18.531 -4.887 1 96.12 180 THR A N 1
ATOM 1335 C CA . THR A 1 180 ? -0.562 -18.828 -5.367 1 96.12 180 THR A CA 1
ATOM 1336 C C . THR A 1 180 ? -1.54 -18.938 -4.203 1 96.12 180 THR A C 1
ATOM 1338 O O . THR A 1 180 ? -2.605 -18.328 -4.219 1 96.12 180 THR A O 1
ATOM 1341 N N . ASN A 1 181 ? -1.146 -19.656 -3.166 1 95.62 181 ASN A N 1
ATOM 1342 C CA . ASN A 1 181 ? -2.008 -19.797 -1.995 1 95.62 181 ASN A CA 1
ATOM 1343 C C . ASN A 1 181 ? -2.195 -18.469 -1.274 1 95.62 181 ASN A C 1
ATOM 1345 O O . ASN A 1 181 ? -3.293 -18.156 -0.811 1 95.62 181 ASN A O 1
ATOM 1349 N N . THR A 1 182 ? -1.166 -17.703 -1.22 1 92.81 182 THR A N 1
ATOM 1350 C CA . THR A 1 182 ? -1.21 -16.453 -0.483 1 92.81 182 THR A CA 1
ATOM 1351 C C . THR A 1 182 ? -2.09 -15.43 -1.203 1 92.81 182 THR A C 1
ATOM 1353 O O . THR A 1 182 ? -2.938 -14.789 -0.583 1 92.81 182 THR A O 1
ATOM 1356 N N . VAL A 1 183 ? -1.979 -15.352 -2.451 1 91.19 183 VAL A N 1
ATOM 1357 C CA . VAL A 1 183 ? -2.715 -14.344 -3.209 1 91.19 183 VAL A CA 1
ATOM 1358 C C . VAL A 1 183 ? -4.199 -14.695 -3.236 1 91.19 183 VAL A C 1
ATOM 1360 O O . VAL A 1 183 ? -5.059 -13.812 -3.188 1 91.19 183 VAL A O 1
ATOM 1363 N N . THR A 1 184 ? -4.527 -15.961 -3.307 1 93.19 184 THR A N 1
ATOM 1364 C CA . THR A 1 184 ? -5.922 -16.391 -3.332 1 93.19 184 THR A CA 1
ATOM 1365 C C . THR A 1 184 ? -6.469 -16.531 -1.915 1 93.19 184 THR A C 1
ATOM 1367 O O . THR A 1 184 ? -7.68 -16.641 -1.721 1 93.19 184 THR A O 1
ATOM 1370 N N . ASN A 1 185 ? -5.5 -16.562 -0.972 1 91.31 185 ASN A N 1
ATOM 1371 C CA . ASN A 1 185 ? -5.77 -16.625 0.461 1 91.31 185 ASN A CA 1
ATOM 1372 C C . ASN A 1 185 ? -6.484 -17.922 0.839 1 91.31 185 ASN A C 1
ATOM 1374 O O . ASN A 1 185 ? -7.383 -17.906 1.687 1 91.31 185 ASN A O 1
ATOM 1378 N N . TYR A 1 186 ? -6.258 -19 0.155 1 92.5 186 TYR A N 1
ATOM 1379 C CA . TYR A 1 186 ? -6.691 -20.344 0.51 1 92.5 186 TYR A CA 1
ATOM 1380 C C . TYR A 1 186 ? -5.809 -21.391 -0.153 1 92.5 186 TYR A C 1
ATOM 1382 O O . TYR A 1 186 ? -4.879 -21.062 -0.892 1 92.5 186 TYR A O 1
ATOM 1390 N N . ASP A 1 187 ? -6.062 -22.641 0.164 1 95.38 187 ASP A N 1
ATOM 1391 C CA . ASP A 1 187 ?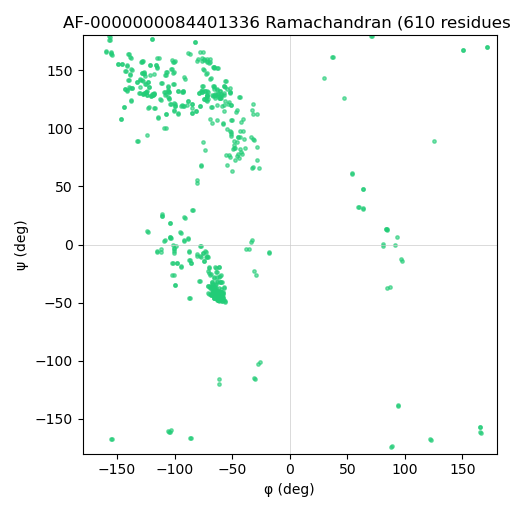 -5.227 -23.703 -0.371 1 95.38 187 ASP A CA 1
ATOM 1392 C C . ASP A 1 187 ? -5.57 -24 -1.829 1 95.38 187 ASP A C 1
ATOM 1394 O O . ASP A 1 187 ? -6.004 -25.109 -2.162 1 95.38 187 ASP A O 1
ATOM 1398 N N . ARG A 1 188 ? -5.305 -23.125 -2.701 1 96.5 188 ARG A N 1
ATOM 1399 C CA . ARG A 1 188 ? -5.598 -23.203 -4.129 1 96.5 188 ARG A CA 1
ATOM 1400 C C . ARG A 1 188 ? -4.77 -24.281 -4.805 1 96.5 188 ARG A C 1
ATOM 1402 O O . ARG A 1 188 ? -5.242 -24.953 -5.734 1 96.5 188 ARG A O 1
ATOM 1409 N N . ILE A 1 189 ? -3.537 -24.516 -4.359 1 96.5 189 ILE A N 1
ATOM 1410 C CA . ILE A 1 189 ? -2.625 -25.438 -5.02 1 96.5 189 ILE A CA 1
ATOM 1411 C C . ILE A 1 189 ? -3.166 -26.859 -4.914 1 96.5 189 ILE A C 1
ATOM 1413 O O . ILE A 1 189 ? -2.938 -27.688 -5.797 1 96.5 189 ILE A O 1
ATOM 1417 N N . SER A 1 190 ? -3.902 -27.156 -3.895 1 95.94 190 SER A N 1
ATOM 1418 C CA . SER A 1 190 ? -4.523 -28.469 -3.756 1 95.94 190 SER A CA 1
ATOM 1419 C C . SER A 1 190 ? -5.543 -28.719 -4.863 1 95.94 190 SER A C 1
ATOM 1421 O O . SER A 1 190 ? -5.887 -29.859 -5.148 1 95.94 190 SER A O 1
ATOM 1423 N N . VAL A 1 191 ? -6.016 -27.719 -5.492 1 94.62 191 VAL A N 1
ATOM 1424 C CA . VAL A 1 191 ? -7.043 -27.828 -6.523 1 94.62 191 VAL A CA 1
ATOM 1425 C C . VAL A 1 191 ? -6.395 -27.781 -7.906 1 94.62 191 VAL A C 1
ATOM 1427 O O . VAL A 1 191 ? -6.797 -28.516 -8.812 1 94.62 191 VAL A O 1
ATOM 1430 N N . VAL A 1 192 ? -5.324 -27 -8.039 1 95.56 192 VAL A N 1
ATOM 1431 C CA . VAL A 1 192 ? -4.805 -26.75 -9.375 1 95.56 192 VAL A CA 1
ATOM 1432 C C . VAL A 1 192 ? -3.451 -27.422 -9.547 1 95.56 192 VAL A C 1
ATOM 1434 O O . VAL A 1 192 ? -2.863 -27.391 -10.633 1 95.56 192 VAL A O 1
ATOM 1437 N N . GLY A 1 193 ? -2.947 -28.016 -8.516 1 95 193 GLY A N 1
ATOM 1438 C CA . GLY A 1 193 ? -1.634 -28.625 -8.586 1 95 193 GLY A CA 1
ATOM 1439 C C . GLY A 1 193 ? -0.505 -27.672 -8.266 1 95 193 GLY A C 1
ATOM 1440 O O . GLY A 1 193 ? -0.749 -26.531 -7.863 1 95 193 GLY A O 1
ATOM 1441 N N . VAL A 1 194 ? 0.764 -28.188 -8.445 1 95.31 194 VAL A N 1
ATOM 1442 C CA . VAL A 1 194 ? 1.948 -27.391 -8.172 1 95.31 194 VAL A CA 1
ATOM 1443 C C . VAL A 1 194 ? 2.535 -26.859 -9.477 1 95.31 194 VAL A C 1
ATOM 1445 O O . VAL A 1 194 ? 2.256 -27.406 -10.547 1 95.31 194 VAL A O 1
ATOM 1448 N N . PRO A 1 195 ? 3.285 -25.797 -9.398 1 96.5 195 PRO A N 1
ATOM 1449 C CA . PRO A 1 195 ? 3.924 -25.297 -10.625 1 96.5 195 PRO A CA 1
ATOM 1450 C C . PRO A 1 195 ? 4.797 -26.359 -11.297 1 96.5 195 PRO A C 1
ATOM 1452 O O . PRO A 1 195 ? 5.547 -27.062 -10.625 1 96.5 195 PRO A O 1
ATOM 1455 N N . ASP A 1 196 ? 4.68 -26.453 -12.609 1 96.5 196 ASP A N 1
ATOM 1456 C CA . ASP A 1 196 ? 5.457 -27.453 -13.328 1 96.5 196 ASP A CA 1
ATOM 1457 C C . ASP A 1 196 ? 6.879 -26.953 -13.594 1 96.5 196 ASP A C 1
ATOM 1459 O O . ASP A 1 196 ? 7.207 -25.812 -13.297 1 96.5 196 ASP A O 1
ATOM 1463 N N . ASP A 1 197 ? 7.695 -27.844 -14.141 1 97.12 197 ASP A N 1
ATOM 1464 C CA . ASP A 1 197 ? 9.117 -27.578 -14.336 1 97.12 197 ASP A CA 1
ATOM 1465 C C . ASP A 1 197 ? 9.32 -26.359 -15.234 1 97.12 197 ASP A C 1
ATOM 1467 O O . ASP A 1 197 ? 10.156 -25.5 -14.945 1 97.12 197 ASP A O 1
ATOM 1471 N N . ALA A 1 198 ? 8.633 -26.297 -16.234 1 95.69 198 ALA A N 1
ATOM 1472 C CA . ALA A 1 198 ? 8.805 -25.203 -17.203 1 95.69 198 ALA A CA 1
ATOM 1473 C C . ALA A 1 198 ? 8.453 -23.859 -16.594 1 95.69 198 ALA A C 1
ATOM 1475 O O . ALA A 1 198 ? 9.188 -22.891 -16.75 1 95.69 198 ALA A O 1
ATOM 1476 N N . ALA A 1 199 ? 7.316 -23.812 -15.898 1 94.62 199 ALA A N 1
ATOM 1477 C CA . ALA A 1 199 ? 6.871 -22.578 -15.25 1 94.62 199 ALA A CA 1
ATOM 1478 C C . ALA A 1 199 ? 7.863 -22.141 -14.18 1 94.62 199 ALA A C 1
ATOM 1480 O O . ALA A 1 199 ? 8.18 -20.953 -14.062 1 94.62 199 ALA A O 1
ATOM 1481 N N . VAL A 1 200 ? 8.328 -23.062 -13.438 1 97.12 200 VAL A N 1
ATOM 1482 C CA . VAL A 1 200 ? 9.289 -22.75 -12.375 1 97.12 200 VAL A CA 1
ATOM 1483 C C . VAL A 1 200 ? 10.578 -22.219 -12.992 1 97.12 200 VAL A C 1
ATOM 1485 O O . VAL A 1 200 ? 11.125 -21.219 -12.523 1 97.12 200 VAL A O 1
ATOM 1488 N N . LYS A 1 201 ? 10.992 -22.828 -14.047 1 96.06 201 LYS A N 1
ATOM 1489 C CA . LYS A 1 201 ? 12.242 -22.453 -14.695 1 96.06 201 LYS A CA 1
ATOM 1490 C C . LYS A 1 201 ? 12.156 -21.031 -15.25 1 96.06 201 LYS A C 1
ATOM 1492 O O . LYS A 1 201 ? 13.117 -20.266 -15.172 1 96.06 201 LYS A O 1
ATOM 1497 N N . ARG A 1 202 ? 11.047 -20.625 -15.711 1 94.06 202 ARG A N 1
ATOM 1498 C CA . ARG A 1 202 ? 10.906 -19.344 -16.406 1 94.06 202 ARG A CA 1
ATOM 1499 C C . ARG A 1 202 ? 10.664 -18.219 -15.422 1 94.06 202 ARG A C 1
ATOM 1501 O O . ARG A 1 202 ? 10.688 -17.047 -15.805 1 94.06 202 ARG A O 1
ATOM 1508 N N . THR A 1 203 ? 10.359 -18.5 -14.219 1 95.88 203 THR A N 1
ATOM 1509 C CA . THR A 1 203 ? 10.047 -17.484 -13.234 1 95.88 203 THR A CA 1
ATOM 1510 C C . THR A 1 203 ? 11.25 -17.219 -12.336 1 95.88 203 THR A C 1
ATOM 1512 O O . THR A 1 203 ? 11.836 -18.141 -11.773 1 95.88 203 THR A O 1
ATOM 1515 N N . THR A 1 204 ? 11.711 -15.992 -12.289 1 97.44 204 THR A N 1
ATOM 1516 C CA . THR A 1 204 ? 12.797 -15.633 -11.383 1 97.44 204 THR A CA 1
ATOM 1517 C C . THR A 1 204 ? 12.281 -15.445 -9.961 1 97.44 204 THR A C 1
ATOM 1519 O O . THR A 1 204 ? 11.281 -14.766 -9.75 1 97.44 204 THR A O 1
ATOM 1522 N N . VAL A 1 205 ? 12.945 -16.094 -8.992 1 98.31 205 VAL A N 1
ATOM 1523 C CA . VAL A 1 205 ? 12.602 -15.969 -7.582 1 98.31 205 VAL A CA 1
ATOM 1524 C C . VAL A 1 205 ? 13.836 -15.57 -6.781 1 98.31 205 VAL A C 1
ATOM 1526 O O . VAL A 1 205 ? 14.906 -16.156 -6.938 1 98.31 205 VAL A O 1
ATOM 1529 N N . ILE A 1 206 ? 13.695 -14.562 -5.965 1 97.94 206 ILE A N 1
ATOM 1530 C CA . ILE A 1 206 ? 14.75 -14.094 -5.066 1 97.94 206 ILE A CA 1
ATOM 1531 C C . ILE A 1 206 ? 14.391 -14.438 -3.625 1 97.94 206 ILE A C 1
ATOM 1533 O O . ILE A 1 206 ? 13.258 -14.211 -3.188 1 97.94 206 ILE A O 1
ATOM 1537 N N . ARG A 1 207 ? 15.336 -15.016 -2.904 1 97.56 207 ARG A N 1
ATOM 1538 C CA . ARG A 1 207 ? 15.172 -15.312 -1.485 1 97.56 207 ARG A CA 1
ATOM 1539 C C . ARG A 1 207 ? 15.891 -14.281 -0.623 1 97.56 207 ARG A C 1
ATOM 1541 O O . ARG A 1 207 ? 17.016 -13.898 -0.925 1 97.56 207 ARG A O 1
ATOM 1548 N N . PHE A 1 208 ? 15.227 -13.883 0.437 1 97.12 208 PHE A N 1
ATOM 1549 C CA . PHE A 1 208 ? 15.82 -13 1.432 1 97.12 208 PHE A CA 1
ATOM 1550 C C . PHE A 1 208 ? 15.656 -13.578 2.834 1 97.12 208 PHE A C 1
ATOM 1552 O O . PHE A 1 208 ? 14.766 -14.391 3.076 1 97.12 208 PHE A O 1
ATOM 1559 N N . LYS A 1 209 ? 16.547 -13.102 3.686 1 96 209 LYS A N 1
ATOM 1560 C CA . LYS A 1 209 ? 16.344 -13.25 5.121 1 96 209 LYS A CA 1
ATOM 1561 C C . LYS A 1 209 ? 15.781 -11.969 5.734 1 96 209 LYS A C 1
ATOM 1563 O O . LYS A 1 209 ? 15.875 -10.898 5.129 1 96 209 LYS A O 1
ATOM 1568 N N . ILE A 1 210 ? 15.164 -12.164 6.863 1 96 210 ILE A N 1
ATOM 1569 C CA . ILE A 1 210 ? 14.625 -11 7.574 1 96 210 ILE A CA 1
ATOM 1570 C C . ILE A 1 210 ? 15.641 -10.523 8.617 1 96 210 ILE A C 1
ATOM 1572 O O . ILE A 1 210 ? 15.977 -11.266 9.547 1 96 210 ILE A O 1
ATOM 1576 N N . ARG A 1 211 ? 16.078 -9.336 8.484 1 93.75 211 ARG A N 1
ATOM 1577 C CA . ARG A 1 211 ? 17.016 -8.758 9.438 1 93.75 211 ARG A CA 1
ATOM 1578 C C . ARG A 1 211 ? 16.266 -8.117 10.617 1 93.75 211 ARG A C 1
ATOM 1580 O O . ARG A 1 211 ? 16.672 -8.289 11.773 1 93.75 211 ARG A O 1
ATOM 1587 N N . ASP A 1 212 ? 15.242 -7.367 10.32 1 93.75 212 ASP A N 1
ATOM 1588 C CA . ASP A 1 212 ? 14.461 -6.668 11.336 1 93.75 212 ASP A CA 1
ATOM 1589 C C . ASP A 1 212 ? 13.008 -6.516 10.898 1 93.75 212 ASP A C 1
ATOM 1591 O O . ASP A 1 212 ? 12.703 -6.574 9.703 1 93.75 212 ASP A O 1
ATOM 1595 N N . ILE A 1 213 ? 12.164 -6.379 11.953 1 95.88 213 ILE A N 1
ATOM 1596 C CA . ILE A 1 213 ? 10.734 -6.195 11.742 1 95.88 213 ILE A CA 1
ATOM 1597 C C . ILE A 1 213 ? 10.266 -4.934 12.453 1 95.88 213 ILE A C 1
ATOM 1599 O O . ILE A 1 213 ? 10.68 -4.664 13.586 1 95.88 213 ILE A O 1
ATOM 1603 N N . SER A 1 214 ? 9.422 -4.176 11.805 1 95.81 214 SER A N 1
ATOM 1604 C CA . SER A 1 214 ? 8.695 -3.074 12.43 1 95.81 214 SER A CA 1
ATOM 1605 C C . SER A 1 214 ? 7.246 -3.033 11.969 1 95.81 214 SER A C 1
ATOM 1607 O O . SER A 1 214 ? 6.973 -2.992 10.766 1 95.81 214 SER A O 1
ATOM 1609 N N . CYS A 1 215 ? 6.324 -3.086 12.93 1 97.31 215 CYS A N 1
ATOM 1610 C CA . CYS A 1 215 ? 4.895 -2.982 12.641 1 97.31 215 CYS A CA 1
ATOM 1611 C C . CYS A 1 215 ? 4.277 -1.798 13.375 1 97.31 215 CYS A C 1
ATOM 1613 O O . CYS A 1 215 ? 4.82 -1.333 14.383 1 97.31 215 CYS A O 1
ATOM 1615 N N . LYS A 1 216 ? 3.209 -1.294 12.836 1 96.69 216 LYS A N 1
ATOM 1616 C CA . LYS A 1 216 ? 2.426 -0.235 13.461 1 96.69 216 LYS A CA 1
ATOM 1617 C C . LYS A 1 216 ? 0.931 -0.475 13.281 1 96.69 216 LYS A C 1
ATOM 1619 O O . LYS A 1 216 ? 0.493 -0.92 12.219 1 96.69 216 LYS A O 1
ATOM 1624 N N . GLN A 1 217 ? 0.189 -0.156 14.328 1 97.56 217 GLN A N 1
ATOM 1625 C CA . GLN A 1 217 ? -1.263 -0.283 14.258 1 97.56 217 GLN A CA 1
ATOM 1626 C C . GLN A 1 217 ? -1.953 0.846 15.016 1 97.56 217 GLN A C 1
ATOM 1628 O O . GLN A 1 217 ? -1.523 1.218 16.109 1 97.56 217 GLN A O 1
ATOM 1633 N N . ARG A 1 218 ? -2.91 1.393 14.406 1 96.94 218 ARG A N 1
ATOM 1634 C CA . ARG A 1 218 ? -3.895 2.219 15.102 1 96.94 218 ARG A CA 1
ATOM 1635 C C . ARG A 1 218 ? -5.293 1.621 14.977 1 96.94 218 ARG A C 1
ATOM 1637 O O . ARG A 1 218 ? -5.711 1.228 13.891 1 96.94 218 ARG A O 1
ATOM 1644 N N . TYR A 1 219 ? -5.98 1.468 16.016 1 96.5 219 TYR A N 1
ATOM 1645 C CA . TYR A 1 219 ? -7.387 1.087 16.031 1 96.5 219 TYR A CA 1
ATOM 1646 C C . TYR A 1 219 ? -8.141 1.84 17.125 1 96.5 219 TYR A C 1
ATOM 1648 O O . TYR A 1 219 ? -7.539 2.328 18.078 1 96.5 219 TYR A O 1
ATOM 1656 N N . GLY A 1 220 ? -9.391 1.982 16.891 1 96.25 220 GLY A N 1
ATOM 1657 C CA . GLY A 1 220 ? -10.234 2.734 17.812 1 96.25 220 GLY A CA 1
ATOM 1658 C C . GLY A 1 220 ? -10.953 3.891 17.141 1 96.25 220 GLY A C 1
ATOM 1659 O O . GLY A 1 220 ? -11 3.979 15.914 1 96.25 220 GLY A O 1
ATOM 1660 N N . ALA A 1 221 ? -11.531 4.746 18 1 93.12 221 ALA A N 1
ATOM 1661 C CA . ALA A 1 221 ? -12.336 5.852 17.5 1 93.12 221 ALA A CA 1
ATOM 1662 C C . ALA A 1 221 ? -11.586 7.176 17.609 1 93.12 221 ALA A C 1
ATOM 1664 O O . ALA A 1 221 ? -10.359 7.207 17.547 1 93.12 221 ALA A O 1
ATOM 1665 N N . PHE A 1 222 ? -12.312 8.281 17.562 1 88.81 222 PHE A N 1
ATOM 1666 C CA . PHE A 1 222 ? -11.727 9.617 17.516 1 88.81 222 PHE A CA 1
ATOM 1667 C C . PHE A 1 222 ? -10.812 9.836 18.719 1 88.81 222 PHE A C 1
ATOM 1669 O O . PHE A 1 222 ? -9.719 10.383 18.578 1 88.81 222 PHE A O 1
ATOM 1676 N N . ASN A 1 223 ? -11.109 9.352 19.844 1 82.56 223 ASN A N 1
ATOM 1677 C CA . ASN A 1 223 ? -10.344 9.578 21.078 1 82.56 223 ASN A CA 1
ATOM 1678 C C . ASN A 1 223 ? -9.281 8.5 21.281 1 82.56 223 ASN A C 1
ATOM 1680 O O . ASN A 1 223 ? -8.953 8.164 22.422 1 82.56 223 ASN A O 1
ATOM 1684 N N . GLY A 1 224 ? -8.883 7.863 20.203 1 85.81 224 GLY A N 1
ATOM 1685 C CA . GLY A 1 224 ? -7.84 6.852 20.312 1 85.81 224 GLY A CA 1
ATOM 1686 C C . GLY A 1 224 ? -8.391 5.449 20.484 1 85.81 224 GLY A C 1
ATOM 1687 O O . GLY A 1 224 ? -9.336 5.059 19.812 1 85.81 224 GLY A O 1
ATOM 1688 N N . THR A 1 225 ? -7.68 4.719 21.422 1 85.12 225 THR A N 1
ATOM 1689 C CA . THR A 1 225 ? -8.078 3.33 21.625 1 85.12 225 THR A CA 1
ATOM 1690 C C . THR A 1 225 ? -9.297 3.244 22.531 1 85.12 225 THR A C 1
ATOM 1692 O O . THR A 1 225 ? -9.234 2.611 23.594 1 85.12 225 THR A O 1
ATOM 1695 N N . GLN A 1 226 ? -10.305 3.979 22.141 1 91.5 226 GLN A N 1
ATOM 1696 C CA . GLN A 1 226 ? -11.594 4.004 22.844 1 91.5 226 GLN A CA 1
ATOM 1697 C C . GLN A 1 226 ? -12.742 3.74 21.875 1 91.5 226 GLN A C 1
ATOM 1699 O O . GLN A 1 226 ? -12.594 3.9 20.656 1 91.5 226 GLN A O 1
ATOM 1704 N N . GLU A 1 227 ? -13.859 3.289 22.406 1 93.19 227 GLU A N 1
ATOM 1705 C CA . GLU A 1 227 ? -15.062 3.047 21.609 1 93.19 227 GLU A CA 1
ATOM 1706 C C . GLU A 1 227 ? -15.633 4.352 21.078 1 93.19 227 GLU A C 1
ATOM 1708 O O . GLU A 1 227 ? -15.414 5.422 21.641 1 93.19 227 GLU A O 1
ATOM 1713 N N . PRO A 1 228 ? -16.297 4.242 19.984 1 92.88 228 PRO A N 1
ATOM 1714 C CA . PRO A 1 228 ? -16.906 5.453 19.438 1 92.88 228 PRO A CA 1
ATOM 1715 C C . PRO A 1 228 ? -18.062 5.961 20.297 1 92.88 228 PRO A C 1
ATOM 1717 O O . PRO A 1 228 ? -18.812 5.164 20.875 1 92.88 228 PRO A O 1
ATOM 1720 N N . GLU A 1 229 ? -18.094 7.242 20.344 1 88.69 229 GLU A N 1
ATOM 1721 C CA . GLU A 1 229 ? -19.266 7.879 20.953 1 88.69 229 GLU A CA 1
ATOM 1722 C C . GLU A 1 229 ? -20.359 8.109 19.906 1 88.69 229 GLU A C 1
ATOM 1724 O O . GLU A 1 229 ? -20.156 8.828 18.922 1 88.69 229 GLU A O 1
ATOM 1729 N N . LEU A 1 230 ? -21.531 7.574 20.156 1 88.81 230 LEU A N 1
ATOM 1730 C CA . LEU A 1 230 ? -22.578 7.605 19.141 1 88.81 230 LEU A CA 1
ATOM 1731 C C . LEU A 1 230 ? -23.5 8.805 19.344 1 88.81 230 LEU A C 1
ATOM 1733 O O . LEU A 1 230 ? -24.266 9.172 18.453 1 88.81 230 LEU A O 1
ATOM 1737 N N . SER A 1 231 ? -23.469 9.359 20.531 1 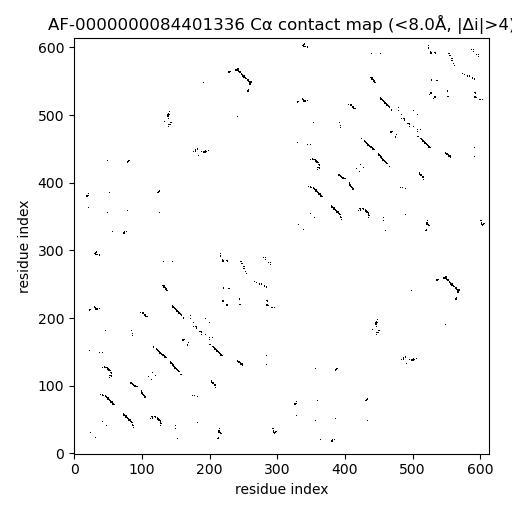82.81 231 SER A N 1
ATOM 1738 C CA . SER A 1 231 ? -24.219 10.57 20.844 1 82.81 231 SER A CA 1
ATOM 1739 C C . SER A 1 231 ? -23.312 11.648 21.438 1 82.81 231 SER A C 1
ATOM 1741 O O . SER A 1 231 ? -22.297 11.336 22.062 1 82.81 231 SER A O 1
ATOM 1743 N N . CYS A 1 232 ? -23.766 12.836 21.047 1 73.94 232 CYS A N 1
ATOM 1744 C CA . CYS A 1 232 ? -22.969 13.938 21.578 1 73.94 232 CYS A CA 1
ATOM 1745 C C . CYS A 1 232 ? -22.938 13.922 23.094 1 73.94 232 CYS A C 1
ATOM 1747 O O . CYS A 1 232 ? -23.984 13.891 23.734 1 73.94 232 CYS A O 1
ATOM 1749 N N . PRO A 1 233 ? -21.719 13.789 23.641 1 66.81 233 PRO A N 1
ATOM 1750 C CA . PRO A 1 233 ? -21.672 13.828 25.094 1 66.81 233 PRO A CA 1
ATOM 1751 C C . PRO A 1 233 ? -22.297 15.094 25.672 1 66.81 233 PRO A C 1
ATOM 1753 O O . PRO A 1 233 ? -22.219 16.156 25.062 1 66.81 233 PRO A O 1
ATOM 1756 N N . PRO A 1 234 ? -23.047 14.812 26.875 1 63.75 234 PRO A N 1
ATOM 1757 C CA . PRO A 1 234 ? -23.625 16 27.5 1 63.75 234 PRO A CA 1
ATOM 1758 C C . PRO A 1 234 ? -22.578 17.062 27.828 1 63.75 234 PRO A C 1
ATOM 1760 O O . PRO A 1 234 ? -21.5 16.734 28.328 1 63.75 234 PRO A O 1
ATOM 1763 N N . GLY A 1 235 ? -22.812 18.297 27.562 1 57.81 235 GLY A N 1
ATOM 1764 C CA . GLY A 1 235 ? -21.953 19.422 27.859 1 57.81 235 GLY A CA 1
ATOM 1765 C C . GLY A 1 235 ? -20.891 19.672 26.812 1 57.81 235 GLY A C 1
ATOM 1766 O O . GLY A 1 235 ? -20.219 20.703 26.828 1 57.81 235 GLY A O 1
ATOM 1767 N N . LYS A 1 236 ? -20.5 18.391 26.406 1 53.28 236 LYS A N 1
ATOM 1768 C CA . LYS A 1 236 ? -19.453 18.5 25.391 1 53.28 236 LYS A CA 1
ATOM 1769 C C . LYS A 1 236 ? -20.062 18.688 24 1 53.28 236 LYS A C 1
ATOM 1771 O O . LYS A 1 236 ? -21.156 18.188 23.719 1 53.28 236 LYS A O 1
ATOM 1776 N N . GLY A 1 237 ? -19.875 19.766 23.25 1 51.59 237 GLY A N 1
ATOM 1777 C CA . GLY A 1 237 ? -20.094 20.406 21.953 1 51.59 237 GLY A CA 1
ATOM 1778 C C . GLY A 1 237 ? -21.359 19.938 21.266 1 51.59 237 GLY A C 1
ATOM 1779 O O . GLY A 1 237 ? -21.953 18.922 21.656 1 51.59 237 GLY A O 1
ATOM 1780 N N . LYS A 1 238 ? -22.109 20.859 20.531 1 57.22 238 LYS A N 1
ATOM 1781 C CA . LYS A 1 238 ? -23.344 21.266 19.891 1 57.22 238 LYS A CA 1
ATOM 1782 C C . LYS A 1 238 ? -23.703 20.312 18.75 1 57.22 238 LYS A C 1
ATOM 1784 O O . LYS A 1 238 ? -22.859 19.969 17.938 1 57.22 238 LYS A O 1
ATOM 1789 N N . GLU A 1 239 ? -24.688 19.562 19.047 1 61.22 239 GLU A N 1
ATOM 1790 C CA . GLU A 1 239 ? -25.422 18.938 17.953 1 61.22 239 GLU A CA 1
ATOM 1791 C C . GLU A 1 239 ? -25.141 19.641 16.625 1 61.22 239 GLU A C 1
ATOM 1793 O O . GLU A 1 239 ? -25.281 19.031 15.562 1 61.22 239 GLU A O 1
ATOM 1798 N N . GLY A 1 240 ? -24.422 20.734 16.906 1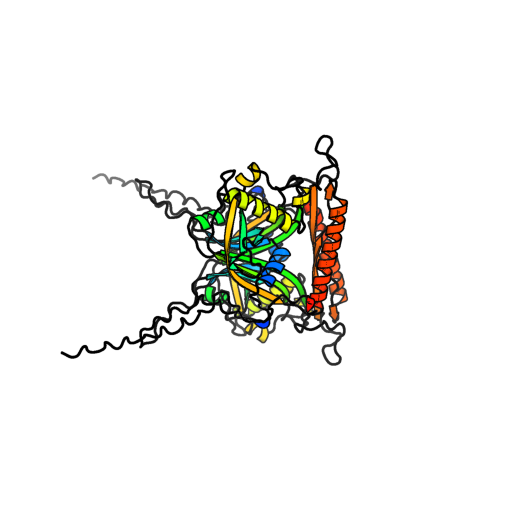 74.06 240 GLY A N 1
ATOM 1799 C CA . GLY A 1 240 ? -24.188 21.547 15.719 1 74.06 240 GLY A CA 1
ATOM 1800 C C . GLY A 1 240 ? -22.812 21.312 15.109 1 74.06 240 GLY A C 1
ATOM 1801 O O . GLY A 1 240 ? -22.516 21.812 14.023 1 74.06 240 GLY A O 1
ATOM 1802 N N . ASP A 1 241 ? -22.047 20.438 15.773 1 84.62 241 ASP A N 1
ATOM 1803 C CA . ASP A 1 241 ? -20.703 20.234 15.258 1 84.62 241 ASP A CA 1
ATOM 1804 C C . ASP A 1 241 ? -20.703 19.297 14.062 1 84.62 241 ASP A C 1
ATOM 1806 O O . ASP A 1 241 ? -21.656 18.547 13.859 1 84.62 241 ASP A O 1
ATOM 1810 N N . ALA A 1 242 ? -19.625 19.406 13.297 1 92.69 242 ALA A N 1
ATOM 1811 C CA . ALA A 1 242 ? -19.422 18.469 12.195 1 92.69 242 ALA A CA 1
ATOM 1812 C C . ALA A 1 242 ? -19.266 17.031 12.703 1 92.69 242 ALA A C 1
ATOM 1814 O O . ALA A 1 242 ? -18.938 16.828 13.875 1 92.69 242 ALA A O 1
ATOM 1815 N N . PHE A 1 243 ? -19.625 16.125 11.906 1 94.94 243 PHE A N 1
ATOM 1816 C CA . PHE A 1 243 ? -19.516 14.711 12.258 1 94.94 243 PHE A CA 1
ATOM 1817 C C . PHE A 1 243 ? -18.188 14.398 12.906 1 94.94 243 PHE A C 1
ATOM 1819 O O . PHE A 1 243 ? -17.125 14.727 12.359 1 94.94 243 PHE A O 1
ATOM 1826 N N . THR A 1 244 ? -18.234 13.805 14.023 1 93.81 244 THR A N 1
ATOM 1827 C CA . THR A 1 244 ? -17.094 13.312 14.781 1 93.81 244 THR A CA 1
ATOM 1828 C C . THR A 1 244 ? -17.219 11.82 15.055 1 93.81 244 THR A C 1
ATOM 1830 O O . THR A 1 244 ? -18.188 11.383 15.68 1 93.81 244 THR A O 1
ATOM 1833 N N . GLY A 1 245 ? -16.281 11.039 14.539 1 95.44 245 GLY A N 1
ATOM 1834 C CA . GLY A 1 245 ? -16.406 9.594 14.711 1 95.44 245 GLY A CA 1
ATOM 1835 C C . GLY A 1 245 ? -15.492 8.812 13.789 1 95.44 245 GLY A C 1
ATOM 1836 O O . GLY A 1 245 ? -14.391 9.266 13.453 1 95.44 245 GLY A O 1
ATOM 1837 N N . VAL A 1 246 ? -15.898 7.523 13.547 1 97.56 246 VAL A N 1
ATOM 1838 C CA . VAL A 1 246 ? -15.102 6.598 12.75 1 97.56 246 VAL A CA 1
ATOM 1839 C C . VAL A 1 246 ? -15.984 5.898 11.727 1 97.56 246 VAL A C 1
ATOM 1841 O O . VAL A 1 246 ? -17.141 5.578 12.008 1 97.56 246 VAL A O 1
ATOM 1844 N N . ILE A 1 247 ? -15.477 5.727 10.555 1 98.12 247 ILE A N 1
ATOM 1845 C CA . ILE A 1 247 ? -16.078 4.891 9.523 1 98.12 247 ILE A CA 1
ATOM 1846 C C . ILE A 1 247 ? -15.172 3.699 9.227 1 98.12 247 ILE A C 1
ATOM 1848 O O . ILE A 1 247 ? -14.094 3.863 8.664 1 98.12 247 ILE A O 1
ATOM 1852 N N . PRO A 1 248 ? -15.586 2.494 9.625 1 98.5 248 PRO A N 1
ATOM 1853 C CA . PRO A 1 248 ? -14.773 1.333 9.266 1 98.5 248 PRO A CA 1
ATOM 1854 C C . PRO A 1 248 ? -14.734 1.08 7.762 1 98.5 248 PRO A C 1
ATOM 1856 O O . PRO A 1 248 ? -15.68 1.439 7.051 1 98.5 248 PRO A O 1
ATOM 1859 N N . CYS A 1 249 ? -13.688 0.478 7.301 1 98.5 249 CYS A N 1
ATOM 1860 C CA . CYS A 1 249 ? -13.633 0.081 5.898 1 98.5 249 CYS A CA 1
ATOM 1861 C C . CYS A 1 249 ? -12.859 -1.221 5.73 1 98.5 249 CYS A C 1
ATOM 1863 O O . CYS A 1 249 ? -12.086 -1.604 6.609 1 98.5 249 CYS A O 1
ATOM 1865 N N . TRP A 1 250 ? -13.141 -1.925 4.664 1 98.44 250 TRP A N 1
ATOM 1866 C CA . TRP A 1 250 ? -12.516 -3.211 4.387 1 98.44 250 TRP A CA 1
ATOM 1867 C C . TRP A 1 250 ? -12.531 -3.516 2.893 1 98.44 250 TRP A C 1
ATOM 1869 O O . TRP A 1 250 ? -13.156 -2.793 2.113 1 98.44 250 TRP A O 1
ATOM 1879 N N . THR A 1 251 ? -11.734 -4.492 2.494 1 98.12 251 THR A N 1
ATOM 1880 C CA . THR A 1 251 ? -11.805 -4.996 1.127 1 98.12 251 THR A CA 1
ATOM 1881 C C . THR A 1 251 ? -13.047 -5.855 0.932 1 98.12 251 THR A C 1
ATOM 1883 O O . THR A 1 251 ? -13.297 -6.781 1.704 1 98.12 251 THR A O 1
ATOM 1886 N N . GLN A 1 252 ? -13.82 -5.508 -0.037 1 98.56 252 GLN A N 1
ATOM 1887 C CA . GLN A 1 252 ? -14.992 -6.277 -0.439 1 98.56 252 GLN A CA 1
ATOM 1888 C C . GLN A 1 252 ? -14.727 -7.047 -1.729 1 98.56 252 GLN A C 1
ATOM 1890 O O . GLN A 1 252 ? -14.258 -6.477 -2.715 1 98.56 252 GLN A O 1
ATOM 1895 N N . TRP A 1 253 ? -14.969 -8.328 -1.642 1 98.19 253 TRP A N 1
ATOM 1896 C CA . TRP A 1 253 ? -14.859 -9.18 -2.822 1 98.19 253 TRP A CA 1
ATOM 1897 C C . TRP A 1 253 ? -16.203 -9.328 -3.512 1 98.19 253 TRP A C 1
ATOM 1899 O O . TRP A 1 253 ? -17.219 -9.586 -2.857 1 98.19 253 TRP A O 1
ATOM 1909 N N . GLY A 1 254 ? -16.203 -9.117 -4.828 1 98.25 254 GLY A N 1
ATOM 1910 C CA . GLY A 1 254 ? -17.422 -9.219 -5.609 1 98.25 254 GLY A CA 1
ATOM 1911 C C . GLY A 1 254 ? -17.719 -10.633 -6.082 1 98.25 254 GLY A C 1
ATOM 1912 O O . GLY A 1 254 ? -17.141 -11.594 -5.566 1 98.25 254 GLY A O 1
ATOM 1913 N N . GLU A 1 255 ? -18.656 -10.703 -7.008 1 96.94 255 GLU A N 1
ATOM 1914 C CA . GLU A 1 255 ? -19.062 -11.984 -7.574 1 96.94 255 GLU A CA 1
ATOM 1915 C C . GLU A 1 255 ? -17.969 -12.555 -8.477 1 96.94 255 GLU A C 1
ATOM 1917 O O . GLU A 1 255 ? -17.422 -11.844 -9.32 1 96.94 255 GLU A O 1
ATOM 1922 N N . PRO A 1 256 ? -17.656 -13.883 -8.234 1 96.94 256 PRO A N 1
ATOM 1923 C CA . PRO A 1 256 ? -16.734 -14.508 -9.188 1 96.94 256 PRO A CA 1
ATOM 1924 C C . PRO A 1 256 ? -17.297 -14.531 -10.609 1 96.94 256 PRO A C 1
ATOM 1926 O O . PRO A 1 256 ? -18.438 -14.938 -10.82 1 96.94 256 PRO A O 1
ATOM 1929 N N . LEU A 1 257 ? -16.562 -14.031 -11.516 1 96.56 257 LEU A N 1
ATOM 1930 C CA . LEU A 1 257 ? -16.906 -14.023 -12.938 1 96.56 257 LEU A CA 1
ATOM 1931 C C . LEU A 1 257 ? -16.031 -15.016 -13.711 1 96.56 257 LEU A C 1
ATOM 1933 O O . LEU A 1 257 ? -14.883 -14.719 -14.023 1 96.56 257 LEU A O 1
ATOM 1937 N N . GLY A 1 258 ? -16.547 -16.156 -14 1 94.12 258 GLY A N 1
ATOM 1938 C CA . GLY A 1 258 ? -15.82 -17.203 -14.688 1 94.12 258 GLY A CA 1
ATOM 1939 C C . GLY A 1 258 ? -16.516 -18.562 -14.617 1 94.12 258 GLY A C 1
ATOM 1940 O O . GLY A 1 258 ? -17.734 -18.625 -14.445 1 94.12 258 GLY A O 1
ATOM 1941 N N . TYR A 1 259 ? -15.75 -19.656 -14.891 1 91.69 259 TYR A N 1
ATOM 1942 C CA . TYR A 1 259 ? -16.281 -21.016 -14.898 1 91.69 259 TYR A CA 1
ATOM 1943 C C . TYR A 1 259 ? -15.32 -21.984 -14.227 1 91.69 259 TYR A C 1
ATOM 1945 O O . TYR A 1 259 ? -14.141 -21.656 -14.039 1 91.69 259 TYR A O 1
ATOM 1953 N N . GLY A 1 260 ? -15.859 -23.078 -13.844 1 91.5 260 GLY A N 1
ATOM 1954 C CA . GLY A 1 260 ? -15.07 -24.141 -13.234 1 91.5 260 GLY A CA 1
ATOM 1955 C C . GLY A 1 260 ? -15.859 -24.984 -12.25 1 91.5 260 GLY A C 1
ATOM 1956 O O . GLY A 1 260 ? -16.953 -24.594 -11.828 1 91.5 260 GLY A O 1
ATOM 1957 N N . LYS A 1 261 ? -15.328 -26.078 -11.859 1 90.25 261 LYS A N 1
ATOM 1958 C CA . LYS A 1 261 ? -16.031 -27.062 -11.039 1 90.25 261 LYS A CA 1
ATOM 1959 C C . LYS A 1 261 ? -16.234 -26.531 -9.617 1 90.25 261 LYS A C 1
ATOM 1961 O O . LYS A 1 261 ? -17.141 -26.969 -8.906 1 90.25 261 LYS A O 1
ATOM 1966 N N . ASP A 1 262 ? -15.367 -25.594 -9.219 1 93 262 ASP A N 1
ATOM 1967 C CA . ASP A 1 262 ? -15.398 -25.172 -7.824 1 93 262 ASP A CA 1
ATOM 1968 C C . ASP A 1 262 ? -15.914 -23.75 -7.695 1 93 262 ASP A C 1
ATOM 1970 O O . ASP A 1 262 ? -15.578 -23.047 -6.742 1 93 262 ASP A O 1
ATOM 1974 N N . VAL A 1 263 ? -16.688 -23.297 -8.648 1 92.31 263 VAL A N 1
ATOM 1975 C CA . VAL A 1 263 ? -17.203 -21.938 -8.648 1 92.31 263 VAL A CA 1
ATOM 1976 C C . VAL A 1 263 ? -18 -21.688 -7.371 1 92.31 263 VAL A C 1
ATOM 1978 O O . VAL A 1 263 ? -17.875 -20.625 -6.754 1 92.31 263 VAL A O 1
ATOM 1981 N N . ASP A 1 264 ? -18.797 -22.609 -6.941 1 93.94 264 ASP A N 1
ATOM 1982 C CA . ASP A 1 264 ? -19.609 -22.453 -5.742 1 93.94 264 ASP A CA 1
ATOM 1983 C C . ASP A 1 264 ? -18.734 -22.375 -4.492 1 93.94 264 ASP A C 1
ATOM 1985 O O . ASP A 1 264 ? -19.047 -21.641 -3.553 1 93.94 264 ASP A O 1
ATOM 1989 N N . ASP A 1 265 ? -17.688 -23.109 -4.496 1 94.88 265 ASP A N 1
ATOM 1990 C CA . ASP A 1 265 ? -16.734 -23.047 -3.393 1 94.88 265 ASP A CA 1
ATOM 1991 C C . ASP A 1 265 ? -16.094 -21.672 -3.305 1 94.88 265 ASP A C 1
ATOM 1993 O O . ASP A 1 265 ? -15.906 -21.125 -2.211 1 94.88 265 ASP A O 1
ATOM 1997 N N . ILE A 1 266 ? -15.781 -21.125 -4.414 1 95.62 266 ILE A N 1
ATOM 1998 C CA . ILE A 1 266 ? -15.164 -19.812 -4.477 1 95.62 266 ILE A CA 1
ATOM 1999 C C . ILE A 1 266 ? -16.156 -18.75 -3.996 1 95.62 266 ILE A C 1
ATOM 2001 O O . ILE A 1 266 ? -15.789 -17.828 -3.262 1 95.62 266 ILE A O 1
ATOM 2005 N N . LYS A 1 267 ? -17.422 -18.906 -4.379 1 96.12 267 LYS A N 1
ATOM 2006 C CA . LYS A 1 267 ? -18.469 -18 -3.9 1 96.12 267 LYS A CA 1
ATOM 2007 C C . LYS A 1 267 ? -18.578 -18.047 -2.381 1 96.12 267 LYS A C 1
ATOM 2009 O O . LYS A 1 267 ? -18.688 -17.016 -1.723 1 96.12 267 LYS A O 1
ATOM 2014 N N . GLY A 1 268 ? -18.578 -19.234 -1.885 1 96.56 268 GLY A N 1
ATOM 2015 C CA . GLY A 1 268 ? -18.609 -19.406 -0.44 1 96.56 268 GLY A CA 1
ATOM 2016 C C . GLY A 1 268 ? -17.406 -18.781 0.253 1 96.56 268 GLY A C 1
ATOM 2017 O O . GLY A 1 268 ? -17.547 -18.156 1.305 1 96.56 268 GLY A O 1
ATOM 2018 N N . LEU A 1 269 ? -16.266 -18.953 -0.342 1 95.12 269 LEU A N 1
ATOM 2019 C CA . LEU A 1 269 ? -15.039 -18.406 0.202 1 95.12 269 LEU A CA 1
ATOM 2020 C C . LEU A 1 269 ? -15.086 -16.891 0.237 1 95.12 269 LEU A C 1
ATOM 2022 O O . LEU A 1 269 ? -14.727 -16.266 1.244 1 95.12 269 LEU A O 1
ATOM 2026 N N . THR A 1 270 ? -15.516 -16.266 -0.846 1 95.81 270 THR A N 1
ATOM 2027 C CA . THR A 1 270 ? -15.562 -14.805 -0.917 1 95.81 270 THR A CA 1
ATOM 2028 C C . THR A 1 270 ? -16.562 -14.25 0.096 1 95.81 270 THR A C 1
ATOM 2030 O O . THR A 1 270 ? -16.312 -13.203 0.706 1 95.81 270 THR A O 1
ATOM 2033 N N . LYS A 1 271 ? -17.656 -14.945 0.291 1 96.81 271 LYS A N 1
ATOM 2034 C CA . LYS A 1 271 ? -18.641 -14.531 1.282 1 96.81 271 LYS A CA 1
ATOM 2035 C C . LYS A 1 271 ? -18.047 -14.547 2.689 1 96.81 271 LYS A C 1
ATOM 2037 O O . LYS A 1 271 ? -18.219 -13.594 3.451 1 96.81 271 LYS A O 1
ATOM 2042 N N . ARG A 1 272 ? -17.391 -15.578 2.99 1 97 272 ARG A N 1
ATOM 2043 C CA . ARG A 1 272 ? -16.766 -15.695 4.309 1 97 272 ARG A CA 1
ATOM 2044 C C . ARG A 1 272 ? -15.695 -14.641 4.508 1 97 272 ARG A C 1
ATOM 2046 O O . ARG A 1 272 ? -15.609 -14.023 5.574 1 97 272 ARG A O 1
ATOM 2053 N N . LYS A 1 273 ? -14.891 -14.445 3.52 1 96.31 273 LYS A N 1
ATOM 2054 C CA . LYS A 1 273 ? -13.836 -13.438 3.602 1 96.31 273 LYS A CA 1
ATOM 2055 C C . LYS A 1 273 ? -14.422 -12.047 3.814 1 96.31 273 LYS A C 1
ATOM 2057 O O . LYS A 1 273 ? -13.875 -11.242 4.582 1 96.31 273 LYS A O 1
ATOM 2062 N N . ASN A 1 274 ? -15.5 -11.789 3.098 1 98.12 274 ASN A N 1
ATOM 2063 C CA . ASN A 1 274 ? -16.172 -10.5 3.258 1 98.12 274 ASN A CA 1
ATOM 2064 C C . ASN A 1 274 ? -16.672 -10.305 4.684 1 98.12 274 ASN A C 1
ATOM 2066 O O . ASN A 1 274 ? -16.547 -9.219 5.25 1 98.12 274 ASN A O 1
ATOM 2070 N N . GLU A 1 275 ? -17.188 -11.344 5.23 1 98.19 275 GLU A N 1
ATOM 2071 C CA . GLU A 1 275 ? -17.672 -11.281 6.605 1 98.19 275 GLU A CA 1
ATOM 2072 C C . GLU A 1 275 ? -16.516 -11.055 7.582 1 98.19 275 GLU A C 1
ATOM 2074 O O . GLU A 1 275 ? -16.609 -10.211 8.477 1 98.19 275 GLU A O 1
ATOM 2079 N N . ASP A 1 276 ? -15.469 -11.797 7.391 1 97.5 276 ASP A N 1
ATOM 2080 C CA . ASP A 1 276 ? -14.297 -11.664 8.25 1 97.5 276 ASP A CA 1
ATOM 2081 C C . ASP A 1 276 ? -13.711 -10.258 8.164 1 97.5 276 ASP A C 1
ATOM 2083 O O . ASP A 1 276 ? -13.359 -9.656 9.188 1 97.5 276 ASP A O 1
ATOM 2087 N N . ASN A 1 277 ? -13.594 -9.773 6.934 1 98.06 277 ASN A N 1
ATOM 2088 C CA . ASN A 1 277 ? -13.055 -8.438 6.719 1 98.06 277 ASN A CA 1
ATOM 2089 C C . ASN A 1 277 ? -13.898 -7.371 7.406 1 98.06 277 ASN A C 1
ATOM 2091 O O . ASN A 1 277 ? -13.359 -6.484 8.078 1 98.06 277 ASN A O 1
ATOM 2095 N N . ARG A 1 278 ? -15.172 -7.473 7.215 1 98.5 278 ARG A N 1
ATOM 2096 C CA . ARG A 1 278 ? -16.094 -6.531 7.836 1 98.5 278 ARG A CA 1
ATOM 2097 C C . ARG A 1 278 ? -16 -6.59 9.359 1 98.5 278 ARG A C 1
ATOM 2099 O O . ARG A 1 278 ? -15.898 -5.555 10.023 1 98.5 278 ARG A O 1
ATOM 2106 N N . GLU A 1 279 ? -16.031 -7.777 9.844 1 98.5 279 GLU A N 1
ATOM 2107 C CA . GLU A 1 279 ? -15.969 -7.945 11.297 1 98.5 279 GLU A CA 1
ATOM 2108 C C . GLU A 1 279 ? -14.688 -7.348 11.875 1 98.5 279 GLU A C 1
ATOM 2110 O O . GLU A 1 279 ? -14.719 -6.691 12.914 1 98.5 279 GLU A O 1
ATOM 2115 N N . PHE A 1 280 ? -13.609 -7.602 11.25 1 98.56 280 PHE A N 1
ATOM 2116 C CA . PHE A 1 280 ? -12.344 -7.055 11.727 1 98.56 280 PHE A CA 1
ATOM 2117 C C . PHE A 1 280 ? -12.398 -5.531 11.773 1 98.56 280 PHE A C 1
ATOM 2119 O O . PHE A 1 280 ? -12.023 -4.918 12.773 1 98.56 280 PHE A O 1
ATOM 2126 N N . ALA A 1 281 ? -12.852 -4.906 10.68 1 98.44 281 ALA A N 1
ATOM 2127 C CA . ALA A 1 281 ? -12.906 -3.451 10.586 1 98.44 281 ALA A CA 1
ATOM 2128 C C . ALA A 1 281 ? -13.82 -2.865 11.656 1 98.44 281 ALA A C 1
ATOM 2130 O O . ALA A 1 281 ? -13.508 -1.835 12.258 1 98.44 281 ALA A O 1
ATOM 2131 N N . GLU A 1 282 ? -14.922 -3.525 11.875 1 98.38 282 GLU A N 1
ATOM 2132 C CA . GLU A 1 282 ? -15.867 -3.061 12.891 1 98.38 282 GLU A CA 1
ATOM 2133 C C . GLU A 1 282 ? -15.289 -3.219 14.297 1 98.38 282 GLU A C 1
ATOM 2135 O O . GLU A 1 282 ? -15.43 -2.33 15.133 1 98.38 282 GLU A O 1
ATOM 2140 N N . LYS A 1 283 ? -14.656 -4.348 14.492 1 98.38 283 LYS A N 1
ATOM 2141 C CA . LYS A 1 283 ? -13.992 -4.531 15.781 1 98.38 283 LYS A CA 1
ATOM 2142 C C . LYS A 1 283 ? -12.914 -3.473 16 1 98.38 283 LYS A C 1
ATOM 2144 O O . LYS A 1 283 ? -12.75 -2.965 17.109 1 98.38 283 LYS A O 1
ATOM 2149 N N . ALA A 1 284 ? -12.172 -3.154 14.969 1 98.19 284 ALA A N 1
ATOM 2150 C CA . ALA A 1 284 ? -11.156 -2.107 15.062 1 98.19 284 ALA A CA 1
ATOM 2151 C C . ALA A 1 284 ? -11.781 -0.763 15.414 1 98.19 284 ALA A C 1
ATOM 2153 O O . ALA A 1 284 ? -11.273 -0.04 16.281 1 98.19 284 ALA A O 1
ATOM 2154 N N . ALA A 1 285 ? -12.883 -0.448 14.797 1 97.88 285 ALA A N 1
ATOM 2155 C CA . ALA A 1 285 ? -13.586 0.811 15.039 1 97.88 285 ALA A CA 1
ATOM 2156 C C . ALA A 1 285 ? -14.078 0.891 16.484 1 97.88 285 ALA A C 1
ATOM 2158 O O . ALA A 1 285 ? -14.102 1.971 17.078 1 97.88 285 ALA A O 1
ATOM 2159 N N . TRP A 1 286 ? -14.406 -0.24 17.031 1 97.12 286 TRP A N 1
ATOM 2160 C CA . TRP A 1 286 ? -14.961 -0.294 18.375 1 97.12 286 TRP A CA 1
ATOM 2161 C C . TRP A 1 286 ? -13.867 -0.548 19.406 1 97.12 286 TRP A C 1
ATOM 2163 O O . TRP A 1 286 ? -14.148 -0.893 20.547 1 97.12 286 TRP A O 1
ATOM 2173 N N . ALA A 1 287 ? -12.664 -0.48 19 1 96.38 287 ALA A N 1
ATOM 2174 C CA . ALA A 1 287 ? -11.5 -0.624 19.875 1 96.38 287 ALA A CA 1
ATOM 2175 C C . ALA A 1 287 ? -11.5 -1.982 20.562 1 96.38 287 ALA A C 1
ATOM 2177 O O . ALA A 1 287 ? -11.156 -2.086 21.734 1 96.38 287 ALA A O 1
ATOM 2178 N N . ASN A 1 288 ? -12.023 -2.953 19.875 1 96.69 288 ASN A N 1
ATOM 2179 C CA . ASN A 1 288 ? -12 -4.309 20.422 1 96.69 288 ASN A CA 1
ATOM 2180 C C . ASN A 1 288 ? -10.57 -4.848 20.5 1 96.69 288 ASN A C 1
ATOM 2182 O O . ASN A 1 288 ? -9.859 -4.891 19.5 1 96.69 288 ASN A O 1
ATOM 2186 N N . GLU A 1 289 ? -10.133 -5.328 21.531 1 94.75 289 GLU A N 1
ATOM 2187 C CA . GLU A 1 289 ? -8.758 -5.742 21.781 1 94.75 289 GLU A CA 1
ATOM 2188 C C . GLU A 1 289 ? -8.406 -6.996 20.984 1 94.75 289 GLU A C 1
ATOM 2190 O O . GLU A 1 289 ? -7.23 -7.305 20.781 1 94.75 289 GLU A O 1
ATOM 2195 N N . GLU A 1 290 ? -9.375 -7.699 20.578 1 95.38 290 GLU A N 1
ATOM 2196 C CA . GLU A 1 290 ? -9.148 -8.922 19.812 1 95.38 290 GLU A CA 1
ATOM 2197 C C . GLU A 1 290 ? -8.414 -8.633 18.5 1 95.38 290 GLU A C 1
ATOM 2199 O O . GLU A 1 290 ? -7.805 -9.531 17.922 1 95.38 290 GLU A O 1
ATOM 2204 N N . VAL A 1 291 ? -8.461 -7.395 18.078 1 96.5 291 VAL A N 1
ATOM 2205 C CA . VAL A 1 291 ? -7.859 -7.098 16.781 1 96.5 291 VAL A CA 1
ATOM 2206 C C . VAL A 1 291 ? -6.477 -6.484 16.984 1 96.5 291 VAL A C 1
ATOM 2208 O O . VAL A 1 291 ? -5.781 -6.18 16.016 1 96.5 291 VAL A O 1
ATOM 2211 N N . ALA A 1 292 ? -6.09 -6.262 18.219 1 96.5 292 ALA A N 1
ATOM 2212 C CA . ALA A 1 292 ? -4.754 -5.738 18.484 1 96.5 292 ALA A CA 1
ATOM 2213 C C . ALA A 1 292 ? -3.678 -6.723 18.031 1 96.5 292 ALA A C 1
ATOM 2215 O O . ALA A 1 292 ? -3.768 -7.922 18.312 1 96.5 292 ALA A O 1
ATOM 2216 N N . MET A 1 293 ? -2.697 -6.219 17.344 1 96.44 293 MET A N 1
ATOM 2217 C CA . MET A 1 293 ? -1.661 -7.117 16.844 1 96.44 293 MET A CA 1
ATOM 2218 C C . MET A 1 293 ? -0.781 -7.617 17.984 1 96.44 293 MET A C 1
ATOM 2220 O O . MET A 1 293 ? -0.649 -6.945 19.016 1 96.44 293 MET A O 1
ATOM 2224 N N . GLU A 1 294 ? -0.141 -8.719 17.781 1 94.5 294 GLU A N 1
ATOM 2225 C CA . GLU A 1 294 ? 0.768 -9.289 18.781 1 94.5 294 GLU A CA 1
ATOM 2226 C C . GLU A 1 294 ? 1.934 -8.344 19.062 1 94.5 294 GLU A C 1
ATOM 2228 O O . GLU A 1 294 ? 2.555 -7.82 18.125 1 94.5 294 GLU A O 1
ATOM 2233 N N . GLY A 1 295 ? 2.148 -8.062 20.344 1 93.38 295 GLY A N 1
ATOM 2234 C CA . GLY A 1 295 ? 3.299 -7.262 20.734 1 93.38 295 GLY A CA 1
ATOM 2235 C C . GLY A 1 295 ? 3.055 -5.77 20.625 1 93.38 295 GLY A C 1
ATOM 2236 O O . GLY A 1 295 ? 3.99 -4.973 20.734 1 93.38 295 GLY A O 1
ATOM 2237 N N . LEU A 1 296 ? 1.828 -5.43 20.469 1 93 296 LEU A N 1
ATOM 2238 C CA . LEU A 1 296 ? 1.519 -4.012 20.328 1 93 296 LEU A CA 1
ATOM 2239 C C . LEU A 1 296 ? 1.956 -3.229 21.562 1 93 296 LEU A C 1
ATOM 2241 O O . LEU A 1 296 ? 1.595 -3.582 22.688 1 93 296 LEU A O 1
ATOM 2245 N N . GLY A 1 297 ? 2.742 -2.191 21.297 1 90.62 297 GLY A N 1
ATOM 2246 C CA . GLY A 1 297 ? 3.199 -1.308 22.344 1 90.62 297 GLY A CA 1
ATOM 2247 C C . GLY A 1 297 ? 4.387 -1.86 23.109 1 90.62 297 GLY A C 1
ATOM 2248 O O . GLY A 1 297 ? 4.887 -1.22 24.047 1 90.62 297 GLY A O 1
ATOM 2249 N N . LYS A 1 298 ? 4.855 -3.045 22.734 1 87.31 298 LYS A N 1
ATOM 2250 C CA . LYS A 1 298 ? 5.977 -3.66 23.438 1 87.31 298 LYS A CA 1
ATOM 2251 C C . LYS A 1 298 ? 7.305 -3.295 22.781 1 87.31 298 LYS A C 1
ATOM 2253 O O . LYS A 1 298 ? 7.387 -3.188 21.562 1 87.31 298 LYS A O 1
ATOM 2258 N N . LYS A 1 299 ? 8.297 -3.129 23.594 1 82.06 299 LYS A N 1
ATOM 2259 C CA . LYS A 1 299 ? 9.633 -2.805 23.109 1 82.06 299 LYS A CA 1
ATOM 2260 C C . LYS A 1 299 ? 10.273 -4.008 22.422 1 82.06 299 LYS A C 1
ATOM 2262 O O . LYS A 1 299 ? 9.867 -5.148 22.641 1 82.06 299 LYS A O 1
ATOM 2267 N N . ARG A 1 300 ? 11.25 -3.688 21.625 1 81.38 300 ARG A N 1
ATOM 2268 C CA . ARG A 1 300 ? 11.992 -4.738 20.938 1 81.38 300 ARG A CA 1
ATOM 2269 C C . ARG A 1 300 ? 12.766 -5.602 21.938 1 81.38 300 ARG A C 1
ATOM 2271 O O . ARG A 1 300 ? 13.406 -5.078 22.844 1 81.38 300 ARG A O 1
ATOM 2278 N N . LYS A 1 301 ? 12.562 -6.941 21.812 1 68.38 301 LYS A N 1
ATOM 2279 C CA . LYS A 1 301 ? 13.375 -7.82 22.641 1 68.38 301 LYS A CA 1
ATOM 2280 C C . LYS A 1 301 ? 14.828 -7.836 22.172 1 68.38 301 LYS A C 1
ATOM 2282 O O . LYS A 1 301 ? 15.094 -7.898 20.969 1 68.38 301 LYS A O 1
ATOM 2287 N N . PRO A 1 302 ? 15.75 -7.539 23.062 1 61.78 302 PRO A N 1
ATOM 2288 C CA . PRO A 1 302 ? 17.156 -7.566 22.672 1 61.78 302 PRO A CA 1
ATOM 2289 C C . PRO A 1 302 ? 17.562 -8.875 21.984 1 61.78 302 PRO A C 1
ATOM 2291 O O . PRO A 1 302 ? 17.016 -9.938 22.328 1 61.78 302 PRO A O 1
ATOM 2294 N N . THR A 1 303 ? 18.047 -8.867 20.734 1 53.41 303 THR A N 1
ATOM 2295 C CA . THR A 1 303 ? 18.578 -10.062 20.094 1 53.41 303 THR A CA 1
ATOM 2296 C C . THR A 1 303 ? 19.516 -10.812 21.016 1 53.41 303 THR A C 1
ATOM 2298 O O . THR A 1 303 ? 20.453 -10.219 21.578 1 53.41 303 THR A O 1
ATOM 2301 N N . PRO A 1 304 ? 19.109 -12.055 21.422 1 43.47 304 PRO A N 1
ATOM 2302 C CA . PRO A 1 304 ? 20.016 -12.766 22.328 1 43.47 304 PRO A CA 1
ATOM 2303 C C . PRO A 1 304 ? 21.453 -12.789 21.812 1 43.47 304 PRO A C 1
ATOM 2305 O O . PRO A 1 304 ? 21.688 -13.023 20.625 1 43.47 304 PRO A O 1
ATOM 2308 N N . THR A 1 305 ? 22.281 -12.008 22.453 1 35.91 305 THR A N 1
ATOM 2309 C CA . THR A 1 305 ? 23.703 -12.172 22.172 1 35.91 305 THR A CA 1
ATOM 2310 C C . THR A 1 305 ? 24.109 -13.641 22.297 1 35.91 305 THR A C 1
ATOM 2312 O O . THR A 1 305 ? 23.828 -14.289 23.297 1 35.91 305 THR A O 1
ATOM 2315 N N . VAL A 1 306 ? 24.141 -14.273 21.188 1 32.5 306 VAL A N 1
ATOM 2316 C CA . VAL A 1 306 ? 24.75 -15.602 21.281 1 32.5 306 VAL A CA 1
ATOM 2317 C C . VAL A 1 306 ? 26.031 -15.539 22.109 1 32.5 306 VAL A C 1
ATOM 2319 O O . VAL A 1 306 ? 26.969 -14.812 21.75 1 32.5 306 VAL A O 1
ATOM 2322 N N . HIS A 1 307 ? 25.891 -15.773 23.328 1 31.02 307 HIS A N 1
ATOM 2323 C CA . HIS A 1 307 ? 27.125 -16.141 24.031 1 31.02 307 HIS A CA 1
ATOM 2324 C C . HIS A 1 307 ? 27.672 -17.469 23.516 1 31.02 307 HIS A C 1
ATOM 2326 O O . HIS A 1 307 ? 26.906 -18.422 23.312 1 31.02 307 HIS A O 1
ATOM 2332 N N . MET B 1 1 ? 49.5 41.125 -45.812 1 26.64 1 MET B N 1
ATOM 2333 C CA . MET B 1 1 ? 49.375 40.469 -44.531 1 26.64 1 MET B CA 1
ATOM 2334 C C . MET B 1 1 ? 47.938 40 -44.281 1 26.64 1 MET B C 1
ATOM 2336 O O . MET B 1 1 ? 47.062 40.812 -43.969 1 26.64 1 MET B O 1
ATOM 2340 N N . THR B 1 2 ? 47.469 38.969 -45.062 1 24.92 2 THR B N 1
ATOM 2341 C CA . THR B 1 2 ? 46.156 38.375 -45.312 1 24.92 2 THR B CA 1
ATOM 2342 C C . THR B 1 2 ? 45.625 37.656 -44.062 1 24.92 2 THR B C 1
ATOM 2344 O O . THR B 1 2 ? 46.344 36.906 -43.438 1 24.92 2 THR B O 1
ATOM 2347 N N . ALA B 1 3 ? 44.625 38.281 -43.344 1 26.42 3 ALA B N 1
ATOM 2348 C CA . ALA B 1 3 ? 43.812 37.875 -42.188 1 26.42 3 ALA B CA 1
ATOM 2349 C C . ALA B 1 3 ? 43.25 36.469 -42.438 1 26.42 3 ALA B C 1
ATOM 2351 O O . ALA B 1 3 ? 42.5 36.25 -43.375 1 26.42 3 ALA B O 1
ATOM 2352 N N . SER B 1 4 ? 43.969 35.375 -42.188 1 26.11 4 SER B N 1
ATOM 2353 C CA . SER B 1 4 ? 43.531 34 -42.25 1 26.11 4 SER B CA 1
ATOM 2354 C C . SER B 1 4 ? 42.25 33.781 -41.438 1 26.11 4 SER B C 1
ATOM 2356 O O . SER B 1 4 ? 42.219 34.156 -40.25 1 26.11 4 SER B O 1
ATOM 2358 N N . ALA B 1 5 ? 41.062 33.781 -42.062 1 29.05 5 ALA B N 1
ATOM 2359 C CA . ALA B 1 5 ? 39.75 33.438 -41.531 1 29.05 5 ALA B CA 1
ATOM 2360 C C . ALA B 1 5 ? 39.781 32.156 -40.719 1 29.05 5 ALA B C 1
ATOM 2362 O O . ALA B 1 5 ? 40.125 31.094 -41.25 1 29.05 5 ALA B O 1
ATOM 2363 N N . LEU B 1 6 ? 40.062 32.25 -39.406 1 25.48 6 LEU B N 1
ATOM 2364 C CA . LEU B 1 6 ? 39.906 31.156 -38.469 1 25.48 6 LEU B CA 1
ATOM 2365 C C . LEU B 1 6 ? 38.562 30.469 -38.594 1 25.48 6 LEU B C 1
ATOM 2367 O O . LEU B 1 6 ? 37.5 31.109 -38.469 1 25.48 6 LEU B O 1
ATOM 2371 N N . ALA B 1 7 ? 38.406 29.406 -39.469 1 26.62 7 ALA B N 1
ATOM 2372 C CA . ALA B 1 7 ? 37.25 28.516 -39.562 1 26.62 7 ALA B CA 1
ATOM 2373 C C . ALA B 1 7 ? 36.781 28.062 -38.188 1 26.62 7 ALA B C 1
ATOM 2375 O O . ALA B 1 7 ? 37.531 27.453 -37.438 1 26.62 7 ALA B O 1
ATOM 2376 N N . THR B 1 8 ? 35.812 28.812 -37.594 1 28.22 8 THR B N 1
ATOM 2377 C CA . THR B 1 8 ? 35.094 28.391 -36.406 1 28.22 8 THR B CA 1
ATOM 2378 C C . THR B 1 8 ? 34.5 27 -36.562 1 28.22 8 THR B C 1
ATOM 2380 O O . THR B 1 8 ? 33.719 26.766 -37.469 1 28.22 8 THR B O 1
ATOM 2383 N N . ASN B 1 9 ? 35.281 25.922 -36.5 1 29.38 9 ASN B N 1
ATOM 2384 C CA . ASN B 1 9 ? 34.75 24.562 -36.438 1 29.38 9 ASN B CA 1
ATOM 2385 C C . ASN B 1 9 ? 33.562 24.484 -35.469 1 29.38 9 ASN B C 1
ATOM 2387 O O . ASN B 1 9 ? 33.719 24.734 -34.281 1 29.38 9 ASN B O 1
ATOM 2391 N N . GLY B 1 10 ? 32.406 24.859 -35.969 1 26.77 10 GLY B N 1
ATOM 2392 C CA . GLY B 1 10 ? 31.141 24.641 -35.281 1 26.77 10 GLY B CA 1
ATOM 2393 C C . GLY B 1 10 ? 30.984 23.234 -34.75 1 26.77 10 GLY B C 1
ATOM 2394 O O . GLY B 1 10 ? 30.797 22.297 -35.531 1 26.77 10 GLY B O 1
ATOM 2395 N N . PHE B 1 11 ? 31.688 22.812 -33.688 1 28.05 11 PHE B N 1
ATOM 2396 C CA . PHE B 1 11 ? 31.344 21.578 -33 1 28.05 11 PHE B CA 1
ATOM 2397 C C . PHE B 1 11 ? 29.844 21.484 -32.781 1 28.05 11 PHE B C 1
ATOM 2399 O O . PHE B 1 11 ? 29.266 22.281 -32.031 1 28.05 11 PHE B O 1
ATOM 2406 N N . THR B 1 12 ? 29.125 21.141 -33.812 1 29.91 12 THR B N 1
ATOM 2407 C CA . THR B 1 12 ? 27.734 20.766 -33.594 1 29.91 12 THR B CA 1
ATOM 2408 C C . THR B 1 12 ? 27.625 19.766 -32.438 1 29.91 12 THR B C 1
ATOM 2410 O O . THR B 1 12 ? 28.219 18.688 -32.469 1 29.91 12 THR B O 1
ATOM 2413 N N . SER B 1 13 ? 27.594 20.25 -31.188 1 28.27 13 SER B N 1
ATOM 2414 C CA . SER B 1 13 ? 27.266 19.438 -30.016 1 28.27 13 SER B CA 1
ATOM 2415 C C . SER B 1 13 ? 26.141 18.469 -30.312 1 28.27 13 SER B C 1
ATOM 2417 O O . SER B 1 13 ? 25.078 18.859 -30.812 1 28.27 13 SER B O 1
ATOM 2419 N N . ALA B 1 14 ? 26.516 17.281 -30.75 1 30.97 14 ALA B N 1
ATOM 2420 C CA . ALA B 1 14 ? 25.531 16.203 -30.891 1 30.97 14 ALA B CA 1
ATOM 2421 C C . ALA B 1 14 ? 24.438 16.312 -29.844 1 30.97 14 ALA B C 1
ATOM 2423 O O . ALA B 1 14 ? 24.703 16.641 -28.688 1 30.97 14 ALA B O 1
ATOM 2424 N N . PRO B 1 15 ? 23.281 16.422 -30.281 1 31.25 15 PRO B N 1
ATOM 2425 C CA . PRO B 1 15 ? 22.188 16.453 -29.328 1 31.25 15 PRO B CA 1
ATOM 2426 C C . PRO B 1 15 ? 22.344 15.445 -28.203 1 31.25 15 PRO B C 1
ATOM 2428 O O . PRO B 1 15 ? 22.891 14.367 -28.422 1 31.25 15 PRO B O 1
ATOM 2431 N N . ALA B 1 16 ? 22.688 15.805 -26.984 1 30.52 16 ALA B N 1
ATOM 2432 C CA . ALA B 1 16 ? 22.703 14.992 -25.766 1 30.52 16 ALA B CA 1
ATOM 2433 C C . ALA B 1 16 ? 21.656 13.891 -25.844 1 30.52 16 ALA B C 1
ATOM 2435 O O . ALA B 1 16 ? 20.469 14.172 -26.062 1 30.52 16 ALA B O 1
ATOM 2436 N N . SER B 1 17 ? 21.891 12.828 -26.406 1 35.28 17 SER B N 1
ATOM 2437 C CA . SER B 1 17 ? 21.031 11.648 -26.359 1 35.28 17 SER B CA 1
ATOM 2438 C C . SER B 1 17 ? 20.297 11.562 -25.016 1 35.28 17 SER B C 1
ATOM 2440 O O . SER B 1 17 ? 20.922 11.617 -23.953 1 35.28 17 SER B O 1
ATOM 2442 N N . GLU B 1 18 ? 19.125 12.102 -24.844 1 38.53 18 GLU B N 1
ATOM 2443 C CA . GLU B 1 18 ? 18.25 12.172 -23.672 1 38.53 18 GLU B CA 1
ATOM 2444 C C . GLU B 1 18 ? 18.219 10.836 -22.922 1 38.53 18 GLU B C 1
ATOM 2446 O O . GLU B 1 18 ? 17.859 9.812 -23.5 1 38.53 18 GLU B O 1
ATOM 2451 N N . SER B 1 19 ? 19.188 10.445 -22.125 1 42.59 19 SER B N 1
ATOM 2452 C CA . SER B 1 19 ? 19.219 9.312 -21.203 1 42.59 19 SER B CA 1
ATOM 2453 C C . SER B 1 19 ? 17.828 8.969 -20.688 1 42.59 19 SER B C 1
ATOM 2455 O O . SER B 1 19 ? 17.047 9.852 -20.359 1 42.59 19 SER B O 1
ATOM 2457 N N . LYS B 1 20 ? 17.344 7.82 -21.094 1 50.75 20 LYS B N 1
ATOM 2458 C CA . LYS B 1 20 ? 16.062 7.352 -20.594 1 50.75 20 LYS B CA 1
ATOM 2459 C C . LYS B 1 20 ? 16.031 7.355 -19.078 1 50.75 20 LYS B C 1
ATOM 2461 O O . LYS B 1 20 ? 16.953 6.84 -18.422 1 50.75 20 LYS B O 1
ATOM 2466 N N . PRO B 1 21 ? 15.086 8.062 -18.469 1 58 21 PRO B N 1
ATOM 2467 C CA . PRO B 1 21 ? 15.016 8.148 -17 1 58 21 PRO B CA 1
ATOM 2468 C C . PRO B 1 21 ? 14.914 6.777 -16.328 1 58 21 PRO B C 1
ATOM 2470 O O . PRO B 1 21 ? 14.391 5.832 -16.938 1 58 21 PRO B O 1
ATOM 2473 N N . ALA B 1 22 ? 15.75 6.41 -15.328 1 57.91 22 ALA B N 1
ATOM 2474 C CA . ALA B 1 22 ? 15.688 5.238 -14.453 1 57.91 22 ALA B CA 1
ATOM 2475 C C . ALA B 1 22 ? 14.25 4.875 -14.125 1 57.91 22 ALA B C 1
ATOM 2477 O O . ALA B 1 22 ? 13.961 3.748 -13.719 1 57.91 22 ALA B O 1
ATOM 2478 N N . SER B 1 23 ? 13.305 5.648 -14.57 1 71.94 23 SER B N 1
ATOM 2479 C CA . SER B 1 23 ? 11.898 5.469 -14.211 1 71.94 23 SER B CA 1
ATOM 2480 C C . SER B 1 23 ? 11.117 4.828 -15.359 1 71.94 23 SER B C 1
ATOM 2482 O O . SER B 1 23 ? 9.93 4.547 -15.219 1 71.94 23 SER B O 1
ATOM 2484 N N . ASP B 1 24 ? 11.844 4.484 -16.312 1 73.19 24 ASP B N 1
ATOM 2485 C CA . ASP B 1 24 ? 11.125 3.848 -17.422 1 73.19 24 ASP B CA 1
ATOM 2486 C C . ASP B 1 24 ? 10.766 2.404 -17.078 1 73.19 24 ASP B C 1
ATOM 2488 O O . ASP B 1 24 ? 11.617 1.638 -16.609 1 73.19 24 ASP B O 1
ATOM 2492 N N . VAL B 1 25 ? 9.539 2.184 -17.359 1 75.75 25 VAL B N 1
ATOM 2493 C CA . VAL B 1 25 ? 9.07 0.812 -17.188 1 75.75 25 VAL B CA 1
ATOM 2494 C C . VAL B 1 25 ? 9.648 -0.073 -18.281 1 75.75 25 VAL B C 1
ATOM 2496 O O . VAL B 1 25 ? 9.508 0.232 -19.469 1 75.75 25 VAL B O 1
ATOM 2499 N N . ARG B 1 26 ? 10.297 -1.067 -17.938 1 72.38 26 ARG B N 1
ATOM 2500 C CA . ARG B 1 26 ? 10.984 -1.916 -18.891 1 72.38 26 ARG B CA 1
ATOM 2501 C C . ARG B 1 26 ? 10.18 -3.176 -19.188 1 72.38 26 ARG B C 1
ATOM 2503 O O . ARG B 1 26 ? 10.289 -3.746 -20.281 1 72.38 26 ARG B O 1
ATOM 2510 N N . LEU B 1 27 ? 9.367 -3.549 -18.219 1 74.31 27 LEU B N 1
ATOM 2511 C CA . LEU B 1 27 ? 8.602 -4.777 -18.375 1 74.31 27 LEU B CA 1
ATOM 2512 C C . LEU B 1 27 ? 7.113 -4.473 -18.516 1 74.31 27 LEU B C 1
ATOM 2514 O O . LEU B 1 27 ? 6.578 -3.617 -17.812 1 74.31 27 LEU B O 1
ATOM 2518 N N . TYR B 1 28 ? 6.359 -5.188 -19.453 1 76.38 28 TYR B N 1
ATOM 2519 C CA . TYR B 1 28 ? 4.938 -5 -19.703 1 76.38 28 TYR B CA 1
ATOM 2520 C C . TYR B 1 28 ? 4.625 -3.541 -20.016 1 76.38 28 TYR B C 1
ATOM 2522 O O . TYR B 1 28 ? 3.756 -2.939 -19.375 1 76.38 28 TYR B O 1
ATOM 2530 N N . LYS B 1 29 ? 5.203 -3.029 -21.062 1 79.75 29 LYS B N 1
ATOM 2531 C CA . LYS B 1 29 ? 5.105 -1.625 -21.453 1 79.75 29 LYS B CA 1
ATOM 2532 C C . LYS B 1 29 ? 3.666 -1.249 -21.797 1 79.75 29 LYS B C 1
ATOM 2534 O O . LYS B 1 29 ? 3.266 -0.094 -21.641 1 79.75 29 LYS B O 1
ATOM 2539 N N . ASN B 1 30 ? 2.93 -2.225 -22.156 1 86.94 30 ASN B N 1
ATOM 2540 C CA . ASN B 1 30 ? 1.533 -1.972 -22.5 1 86.94 30 ASN B CA 1
ATOM 2541 C C . ASN B 1 30 ? 0.704 -1.646 -21.25 1 86.94 30 ASN B C 1
ATOM 2543 O O . ASN B 1 30 ? -0.418 -1.148 -21.359 1 86.94 30 ASN B O 1
ATOM 2547 N N . ARG B 1 31 ? 1.285 -1.858 -20.078 1 90.62 31 ARG B N 1
ATOM 2548 C CA . ARG B 1 31 ? 0.594 -1.582 -18.812 1 90.62 31 ARG B CA 1
ATOM 2549 C C . ARG B 1 31 ? 1.106 -0.293 -18.188 1 90.62 31 ARG B C 1
ATOM 2551 O O . ARG B 1 31 ? 0.691 0.069 -17.078 1 90.62 31 ARG B O 1
ATOM 2558 N N . ALA B 1 32 ? 1.929 0.391 -18.891 1 93.75 32 ALA B N 1
ATOM 2559 C CA . ALA B 1 32 ? 2.594 1.541 -18.281 1 93.75 32 ALA B CA 1
ATOM 2560 C C . ALA B 1 32 ? 1.962 2.85 -18.75 1 93.75 32 ALA B C 1
ATOM 2562 O O . ALA B 1 32 ? 1.376 2.912 -19.828 1 93.75 32 ALA B O 1
ATOM 2563 N N . SER B 1 33 ? 1.998 3.838 -17.953 1 94.88 33 SER B N 1
ATOM 2564 C CA . SER B 1 33 ? 1.666 5.223 -18.266 1 94.88 33 SER B CA 1
ATOM 2565 C C . SER B 1 33 ? 2.592 6.195 -17.547 1 94.88 33 SER B C 1
ATOM 2567 O O . SER B 1 33 ? 3.004 5.938 -16.406 1 94.88 33 SER B O 1
ATOM 2569 N N . TYR B 1 34 ? 2.836 7.297 -18.141 1 94.19 34 TYR B N 1
ATOM 2570 C CA . TYR B 1 34 ? 3.672 8.336 -17.547 1 94.19 34 TYR B CA 1
ATOM 2571 C C . TYR B 1 34 ? 2.922 9.664 -17.469 1 94.19 34 TYR B C 1
ATOM 2573 O O . TYR B 1 34 ? 3.531 10.719 -17.281 1 94.19 34 TYR B O 1
ATOM 2581 N N . ALA B 1 35 ? 1.63 9.5 -17.719 1 94.69 35 ALA B N 1
ATOM 2582 C CA . ALA B 1 35 ? 0.783 10.688 -17.781 1 94.69 35 ALA B CA 1
ATOM 2583 C C . ALA B 1 35 ? 0.492 11.227 -16.375 1 94.69 35 ALA B C 1
ATOM 2585 O O . ALA B 1 35 ? 0.15 10.461 -15.469 1 94.69 35 ALA B O 1
ATOM 2586 N N . LEU B 1 36 ? 0.57 12.531 -16.219 1 96.19 36 LEU B N 1
ATOM 2587 C CA . LEU B 1 36 ? 0.286 13.211 -14.961 1 96.19 36 LEU B CA 1
ATOM 2588 C C . LEU B 1 36 ? -1.143 12.93 -14.508 1 96.19 36 LEU B C 1
ATOM 2590 O O . LEU B 1 36 ? -1.369 12.547 -13.359 1 96.19 36 LEU B O 1
ATOM 2594 N N . PRO B 1 37 ? -2.166 13 -15.367 1 96.5 37 PRO B N 1
ATOM 2595 C CA . PRO B 1 37 ? -3.535 12.758 -14.914 1 96.5 37 PRO B CA 1
ATOM 2596 C C . PRO B 1 37 ? -3.723 11.352 -14.344 1 96.5 37 PRO B C 1
ATOM 2598 O O . PRO B 1 37 ? -4.531 11.148 -13.438 1 96.5 37 PRO B O 1
ATOM 2601 N N . ALA B 1 38 ? -2.982 10.383 -14.883 1 97.38 38 ALA B N 1
ATOM 2602 C CA . ALA B 1 38 ? -3.057 9.023 -14.359 1 97.38 38 ALA B CA 1
ATOM 2603 C C . ALA B 1 38 ? -2.59 8.969 -12.906 1 97.38 38 ALA B C 1
ATOM 2605 O O . ALA B 1 38 ? -3.281 8.422 -12.047 1 97.38 38 ALA B O 1
ATOM 2606 N N . ALA B 1 39 ? -1.457 9.586 -12.68 1 97.69 39 ALA B N 1
ATOM 2607 C CA . ALA B 1 39 ? -0.905 9.602 -11.328 1 97.69 39 ALA B CA 1
ATOM 2608 C C . ALA B 1 39 ? -1.831 10.344 -10.367 1 97.69 39 ALA B C 1
ATOM 2610 O O . ALA B 1 39 ? -2.09 9.875 -9.258 1 97.69 39 ALA B O 1
ATOM 2611 N N . LEU B 1 40 ? -2.35 11.469 -10.789 1 96.94 40 LEU B N 1
ATOM 2612 C CA . LEU B 1 40 ? -3.225 12.266 -9.938 1 96.94 40 LEU B CA 1
ATOM 2613 C C . LEU B 1 40 ? -4.473 11.484 -9.555 1 96.94 40 LEU B C 1
ATOM 2615 O O . LEU B 1 40 ? -4.891 11.508 -8.391 1 96.94 40 LEU B O 1
ATOM 2619 N N . SER B 1 41 ? -5.02 10.773 -10.492 1 96.25 41 SER B N 1
ATOM 2620 C CA . SER B 1 41 ? -6.223 9.984 -10.234 1 96.25 41 SER B CA 1
ATOM 2621 C C . SER B 1 41 ? -5.949 8.867 -9.227 1 96.25 41 SER B C 1
ATOM 2623 O O . SER B 1 41 ? -6.738 8.656 -8.305 1 96.25 41 SER B O 1
ATOM 2625 N N . ILE B 1 42 ? -4.852 8.188 -9.375 1 97.56 42 ILE B N 1
ATOM 2626 C CA . ILE B 1 42 ? -4.523 7.062 -8.508 1 97.56 42 ILE B CA 1
ATOM 2627 C C . ILE B 1 42 ? -4.234 7.566 -7.094 1 97.56 42 ILE B C 1
ATOM 2629 O O . ILE B 1 42 ? -4.73 7.012 -6.113 1 97.56 42 ILE B O 1
ATOM 2633 N N . PHE B 1 43 ? -3.484 8.656 -6.945 1 97.12 43 PHE B N 1
ATOM 2634 C CA . PHE B 1 43 ? -3.168 9.211 -5.637 1 97.12 43 PHE B CA 1
ATOM 2635 C C . PHE B 1 43 ? -4.418 9.773 -4.969 1 97.12 43 PHE B C 1
ATOM 2637 O O . PHE B 1 43 ? -4.539 9.742 -3.742 1 97.12 43 PHE B O 1
ATOM 2644 N N . HIS B 1 44 ? -5.289 10.258 -5.754 1 93.62 44 HIS B N 1
ATOM 2645 C CA . HIS B 1 44 ? -6.543 10.75 -5.195 1 93.62 44 HIS B CA 1
ATOM 2646 C C . HIS B 1 44 ? -7.371 9.617 -4.602 1 93.62 44 HIS B C 1
ATOM 2648 O O . HIS B 1 44 ? -7.965 9.766 -3.533 1 93.62 44 HIS B O 1
ATOM 2654 N N . GLU B 1 45 ? -7.418 8.508 -5.238 1 93.5 45 GLU B N 1
ATOM 2655 C CA . GLU B 1 45 ? -8.227 7.371 -4.805 1 93.5 45 GLU B CA 1
ATOM 2656 C C . GLU B 1 45 ? -7.547 6.617 -3.664 1 93.5 45 GLU B C 1
ATOM 2658 O O . GLU B 1 45 ? -8.219 5.984 -2.848 1 93.5 45 GLU B O 1
ATOM 2663 N N . ASN B 1 46 ? -6.262 6.641 -3.686 1 94.31 46 ASN B N 1
ATOM 2664 C CA . ASN B 1 46 ? -5.457 5.961 -2.678 1 94.31 46 ASN B CA 1
ATOM 2665 C C . ASN B 1 46 ? -4.352 6.867 -2.141 1 94.31 46 ASN B C 1
ATOM 2667 O O . ASN B 1 46 ? -3.184 6.707 -2.5 1 94.31 46 ASN B O 1
ATOM 2671 N N . PRO B 1 47 ? -4.648 7.641 -1.095 1 93.5 47 PRO B N 1
ATOM 2672 C CA . PRO B 1 47 ? -3.719 8.711 -0.726 1 93.5 47 PRO B CA 1
ATOM 2673 C C . PRO B 1 47 ? -2.617 8.234 0.22 1 93.5 47 PRO B C 1
ATOM 2675 O O . PRO B 1 47 ? -1.728 9.016 0.577 1 93.5 47 PRO B O 1
ATOM 2678 N N . VAL B 1 48 ? -2.664 7.039 0.688 1 97.88 48 VAL B N 1
ATOM 2679 C CA . VAL B 1 48 ? -1.562 6.492 1.471 1 97.88 48 VAL B CA 1
ATOM 2680 C C . VAL B 1 48 ? -0.495 5.922 0.536 1 97.88 48 VAL B C 1
ATOM 2682 O O . VAL B 1 48 ? -0.75 4.965 -0.196 1 97.88 48 VAL B O 1
ATOM 2685 N N . ALA B 1 49 ? 0.627 6.531 0.53 1 98.62 49 ALA B N 1
ATOM 2686 C CA . ALA B 1 49 ? 1.745 6.078 -0.294 1 98.62 49 ALA B CA 1
ATOM 2687 C C . ALA B 1 49 ? 2.918 5.629 0.571 1 98.62 49 ALA B C 1
ATOM 2689 O O . ALA B 1 49 ? 3.041 6.043 1.727 1 98.62 49 ALA B O 1
ATOM 2690 N N . HIS B 1 50 ? 3.68 4.746 0.028 1 98.81 50 HIS B N 1
ATOM 2691 C CA . HIS B 1 50 ? 4.906 4.293 0.677 1 98.81 50 HIS B CA 1
ATOM 2692 C C . HIS B 1 50 ? 6.105 5.113 0.219 1 98.81 50 HIS B C 1
ATOM 2694 O O . HIS B 1 50 ? 6.441 5.125 -0.968 1 98.81 50 HIS B O 1
ATOM 2700 N N . ILE B 1 51 ? 6.715 5.766 1.18 1 98.5 51 ILE B N 1
ATOM 2701 C CA . ILE B 1 51 ? 7.809 6.695 0.914 1 98.5 51 ILE B CA 1
ATOM 2702 C C . ILE B 1 51 ? 9.148 5.992 1.127 1 98.5 51 ILE B C 1
ATOM 2704 O O . ILE B 1 51 ? 9.5 5.641 2.256 1 98.5 51 ILE B O 1
ATOM 2708 N N . ALA B 1 52 ? 9.852 5.824 0.028 1 97.94 52 ALA B N 1
ATOM 2709 C CA . ALA B 1 52 ? 11.188 5.227 0.11 1 97.94 52 ALA B CA 1
ATOM 2710 C C . ALA B 1 52 ? 12.266 6.305 0.127 1 97.94 52 ALA B C 1
ATOM 2712 O O . ALA B 1 52 ? 12.242 7.227 -0.69 1 97.94 52 ALA B O 1
ATOM 2713 N N . PHE B 1 53 ? 13.211 6.207 1.041 1 95.88 53 PHE B N 1
ATOM 2714 C CA . PHE B 1 53 ? 14.328 7.133 1.175 1 95.88 53 PHE B CA 1
ATOM 2715 C C . PHE B 1 53 ? 15.477 6.488 1.948 1 95.88 53 PHE B C 1
ATOM 2717 O O . PHE B 1 53 ? 15.312 5.418 2.537 1 95.88 53 PHE B O 1
ATOM 2724 N N . ILE B 1 54 ? 16.594 7.141 1.863 1 93.25 54 ILE B N 1
ATOM 2725 C CA . ILE B 1 54 ? 17.75 6.676 2.627 1 93.25 54 ILE B CA 1
ATOM 2726 C C . ILE B 1 54 ? 17.906 7.527 3.883 1 93.25 54 ILE B C 1
ATOM 2728 O O . ILE B 1 54 ? 18.109 8.742 3.795 1 93.25 54 ILE B O 1
ATOM 2732 N N . HIS B 1 55 ? 17.75 6.914 4.996 1 91.75 55 HIS B N 1
ATOM 2733 C CA . HIS B 1 55 ? 18.078 7.582 6.25 1 91.75 55 HIS B CA 1
ATOM 2734 C C . HIS B 1 55 ? 19.578 7.688 6.441 1 91.75 55 HIS B C 1
ATOM 2736 O O . HIS B 1 55 ? 20.312 6.699 6.293 1 91.75 55 HIS B O 1
ATOM 2742 N N . PRO B 1 56 ? 20.109 8.844 6.789 1 88.12 56 PRO B N 1
ATOM 2743 C CA . PRO B 1 56 ? 21.562 9.062 6.82 1 88.12 56 PRO B CA 1
ATOM 2744 C C . PRO B 1 56 ? 22.234 8.406 8.016 1 88.12 56 PRO B C 1
ATOM 2746 O O . PRO B 1 56 ? 23.453 8.266 8.047 1 88.12 56 PRO B O 1
ATOM 2749 N N . GLY B 1 57 ? 21.531 7.895 8.883 1 85.88 57 GLY B N 1
ATOM 2750 C CA . GLY B 1 57 ? 22.141 7.387 10.102 1 85.88 57 GLY B CA 1
ATOM 2751 C C . GLY B 1 57 ? 22.656 8.477 11.016 1 85.88 57 GLY B C 1
ATOM 2752 O O . GLY B 1 57 ? 22.359 9.656 10.805 1 85.88 57 GLY B O 1
ATOM 2753 N N . ASP B 1 58 ? 23.234 8.188 12.195 1 77.12 58 ASP B N 1
ATOM 2754 C CA . ASP B 1 58 ? 23.703 9.156 13.18 1 77.12 58 ASP B CA 1
ATOM 2755 C C . ASP B 1 58 ? 25.109 9.641 12.844 1 77.12 58 ASP B C 1
ATOM 2757 O O . ASP B 1 58 ? 25.609 10.57 13.469 1 77.12 58 ASP B O 1
ATOM 2761 N N . GLY B 1 59 ? 25.562 9.703 11.586 1 60.81 59 GLY B N 1
ATOM 2762 C CA . GLY B 1 59 ? 26.891 10.172 11.203 1 60.81 59 GLY B CA 1
ATOM 2763 C C . GLY B 1 59 ? 27.969 9.773 12.195 1 60.81 59 GLY B C 1
ATOM 2764 O O . GLY B 1 59 ? 27.672 9.273 13.281 1 60.81 59 GLY B O 1
ATOM 2765 N N . PRO B 1 60 ? 29.266 9.828 11.719 1 52.47 60 PRO B N 1
ATOM 2766 C CA . PRO B 1 60 ? 30.344 9.625 12.688 1 52.47 60 PRO B CA 1
ATOM 2767 C C . PRO B 1 60 ? 30.297 10.633 13.836 1 52.47 60 PRO B C 1
ATOM 2769 O O . PRO B 1 60 ? 29.844 11.766 13.656 1 52.47 60 PRO B O 1
ATOM 2772 N N . SER B 1 61 ? 29.906 10.359 14.953 1 44.66 61 SER B N 1
ATOM 2773 C CA . SER B 1 61 ? 30.094 11.32 16.031 1 44.66 61 SER B CA 1
ATOM 2774 C C . SER B 1 61 ? 31.375 12.133 15.836 1 44.66 61 SER B C 1
ATOM 2776 O O . SER B 1 61 ? 32.469 11.594 15.914 1 44.66 61 SER B O 1
ATOM 2778 N N . GLY B 1 62 ? 31.531 12.938 14.875 1 35.72 62 GLY B N 1
ATOM 2779 C CA . GLY B 1 62 ? 32.719 13.766 14.875 1 35.72 62 GLY B CA 1
ATOM 2780 C C . GLY B 1 62 ? 33.219 14.102 16.266 1 35.72 62 GLY B C 1
ATOM 2781 O O . GLY B 1 62 ? 34 13.344 16.859 1 35.72 62 GLY B O 1
ATOM 2782 N N . SER B 1 63 ? 33.188 15.555 16.656 1 35.03 63 SER B N 1
ATOM 2783 C CA . SER B 1 63 ? 34.125 16.406 17.391 1 35.03 63 SER B CA 1
ATOM 2784 C C . SER B 1 63 ? 34.031 16.156 18.891 1 35.03 63 SER B C 1
ATOM 2786 O O . SER B 1 63 ? 34.312 17.047 19.688 1 35.03 63 SER B O 1
ATOM 2788 N N . GLY B 1 64 ? 33.406 15.484 19.688 1 32.12 64 GLY B N 1
ATOM 2789 C CA . GLY B 1 64 ? 34 15.742 20.984 1 32.12 64 GLY B CA 1
ATOM 2790 C C . GLY B 1 64 ? 35.5 15.547 21 1 32.12 64 GLY B C 1
ATOM 2791 O O . GLY B 1 64 ? 36.062 14.836 20.156 1 32.12 64 GLY B O 1
ATOM 2792 N N . HIS B 1 65 ? 36.375 16.594 21.594 1 31.98 65 HIS B N 1
ATOM 2793 C CA . HIS B 1 65 ? 37.812 16.5 21.953 1 31.98 65 HIS B CA 1
ATOM 2794 C C . HIS B 1 65 ? 38.188 15.07 22.25 1 31.98 65 HIS B C 1
ATOM 2796 O O . HIS B 1 65 ? 39.188 14.57 21.719 1 31.98 65 HIS B O 1
ATOM 2802 N N . GLY B 1 66 ? 38.281 14.773 23.625 1 31.92 66 GLY B N 1
ATOM 2803 C CA . GLY B 1 66 ? 39.25 13.875 24.234 1 31.92 66 GLY B CA 1
ATOM 2804 C C . GLY B 1 66 ? 39.125 12.453 23.734 1 31.92 66 GLY B C 1
ATOM 2805 O O . GLY B 1 66 ? 39.969 11.992 22.969 1 31.92 66 GLY B O 1
ATOM 2806 N N . ASN B 1 67 ? 38.844 11.453 24.703 1 31.81 67 ASN B N 1
ATOM 2807 C CA . ASN B 1 67 ? 39.281 10.055 24.672 1 31.81 67 ASN B CA 1
ATOM 2808 C C . ASN B 1 67 ? 38.656 9.297 23.516 1 31.81 67 ASN B C 1
ATOM 2810 O O . ASN B 1 67 ? 37.562 9.664 23.062 1 31.81 67 ASN B O 1
ATOM 2814 N N . GLY B 1 68 ? 39.344 8.445 22.703 1 34.19 68 GLY B N 1
ATOM 2815 C CA . GLY B 1 68 ? 39.469 7.492 21.609 1 34.19 68 GLY B CA 1
ATOM 2816 C C . GLY B 1 68 ? 38.188 6.691 21.375 1 34.19 68 GLY B C 1
ATOM 2817 O O . GLY B 1 68 ? 38.188 5.715 20.625 1 34.19 68 GLY B O 1
ATOM 2818 N N . THR B 1 69 ? 37.312 6.477 22.328 1 33.56 69 THR B N 1
ATOM 2819 C CA . THR B 1 69 ? 36.469 5.32 22.062 1 33.56 69 THR B CA 1
ATOM 2820 C C . THR B 1 69 ? 35.469 5.648 20.969 1 33.56 69 THR B C 1
ATOM 2822 O O . THR B 1 69 ? 34.625 6.555 21.141 1 33.56 69 THR B O 1
ATOM 2825 N N . ALA B 1 70 ? 35.844 5.59 19.672 1 35.25 70 ALA B N 1
ATOM 2826 C CA . ALA B 1 70 ? 34.969 5.574 18.5 1 35.25 70 ALA B CA 1
ATOM 2827 C C . ALA B 1 70 ? 33.625 4.938 18.859 1 35.25 70 ALA B C 1
ATOM 2829 O O . ALA B 1 70 ? 33.531 3.729 19.094 1 35.25 70 ALA B O 1
ATOM 2830 N N . ASN B 1 71 ? 32.719 5.531 19.609 1 37.41 71 ASN B N 1
ATOM 2831 C CA . ASN B 1 71 ? 31.406 5.016 19.922 1 37.41 71 ASN B CA 1
ATOM 2832 C C . ASN B 1 71 ? 30.656 4.562 18.672 1 37.41 71 ASN B C 1
ATOM 2834 O O . ASN B 1 71 ? 30.266 5.387 17.844 1 37.41 71 ASN B O 1
ATOM 2838 N N . THR B 1 72 ? 31.016 3.545 17.812 1 45.75 72 THR B N 1
ATOM 2839 C CA . THR B 1 72 ? 30.547 2.699 16.719 1 45.75 72 THR B CA 1
ATOM 2840 C C . THR B 1 72 ? 29.062 2.402 16.875 1 45.75 72 THR B C 1
ATOM 2842 O O . THR B 1 72 ? 28.5 1.567 16.156 1 45.75 72 THR B O 1
ATOM 2845 N N . SER B 1 73 ? 28.266 2.895 17.859 1 50.41 73 SER B N 1
ATOM 2846 C CA . SER B 1 73 ? 26.938 2.467 18.281 1 50.41 73 SER B CA 1
ATOM 2847 C C . SER B 1 73 ? 25.844 3.176 17.484 1 50.41 73 SER B C 1
ATOM 2849 O O . SER B 1 73 ? 24.656 2.932 17.688 1 50.41 73 SER B O 1
ATOM 2851 N N . GLY B 1 74 ? 26.078 3.979 16.469 1 61.75 74 GLY B N 1
ATOM 2852 C CA . GLY B 1 74 ? 25 4.738 15.859 1 61.75 74 GLY B CA 1
ATOM 2853 C C . GLY B 1 74 ? 24.297 3.975 14.75 1 61.75 74 GLY B C 1
ATOM 2854 O O . GLY B 1 74 ? 24.75 2.91 14.336 1 61.75 74 GLY B O 1
ATOM 2855 N N . ARG B 1 75 ? 23.125 4.562 14.453 1 71.94 75 ARG B N 1
ATOM 2856 C CA . ARG B 1 75 ? 22.391 3.998 13.328 1 71.94 75 ARG B CA 1
ATOM 2857 C C . ARG B 1 75 ? 23.156 4.184 12.023 1 71.94 75 ARG B C 1
ATOM 2859 O O . ARG B 1 75 ? 23.734 5.25 11.781 1 71.94 75 ARG B O 1
ATOM 2866 N N . GLY B 1 76 ? 23.391 3.094 11.266 1 81 76 GLY B N 1
ATOM 2867 C CA . GLY B 1 76 ? 23.922 3.25 9.93 1 81 76 GLY B CA 1
ATOM 2868 C C . GLY B 1 76 ? 22.891 3.725 8.922 1 81 76 GLY B C 1
ATOM 2869 O O . GLY B 1 76 ? 21.703 3.834 9.242 1 81 76 GLY B O 1
ATOM 2870 N N . GLU B 1 77 ? 23.484 4.168 7.762 1 86.75 77 GLU B N 1
ATOM 2871 C CA . GLU B 1 77 ? 22.609 4.488 6.648 1 86.75 77 GLU B CA 1
ATOM 2872 C C . GLU B 1 77 ? 21.656 3.332 6.355 1 86.75 77 GLU B C 1
ATOM 2874 O O . GLU B 1 77 ? 22.062 2.17 6.336 1 86.75 77 GLU B O 1
ATOM 2879 N N . THR B 1 78 ? 20.406 3.68 6.246 1 89.5 78 THR B N 1
ATOM 2880 C CA . THR B 1 78 ? 19.406 2.631 6.113 1 89.5 78 THR B CA 1
ATOM 2881 C C . THR B 1 78 ? 18.328 3.041 5.121 1 89.5 78 THR B C 1
ATOM 2883 O O . THR B 1 78 ? 17.844 4.18 5.148 1 89.5 78 THR B O 1
ATOM 2886 N N . ILE B 1 79 ? 18 2.129 4.203 1 93.12 79 ILE B N 1
ATOM 2887 C CA . ILE B 1 79 ? 16.859 2.363 3.328 1 93.12 79 ILE B CA 1
ATOM 2888 C C . ILE B 1 79 ? 15.57 2.229 4.125 1 93.12 79 ILE B C 1
ATOM 2890 O O . ILE B 1 79 ? 15.383 1.253 4.855 1 93.12 79 ILE B O 1
ATOM 2894 N N . MET B 1 80 ? 14.773 3.207 4.027 1 94.75 80 MET B N 1
ATOM 2895 C CA . MET B 1 80 ? 13.492 3.244 4.727 1 94.75 80 MET B CA 1
ATOM 2896 C C . MET B 1 80 ? 12.336 3.268 3.736 1 94.75 80 MET B C 1
ATOM 2898 O O . MET B 1 80 ? 12.508 3.641 2.576 1 94.75 80 MET B O 1
ATOM 2902 N N . ASN B 1 81 ? 11.25 2.818 4.16 1 97.5 81 ASN B N 1
ATOM 2903 C CA . ASN B 1 81 ? 9.984 2.818 3.436 1 97.5 81 ASN B CA 1
ATOM 2904 C C . ASN B 1 81 ? 8.797 2.982 4.383 1 97.5 81 ASN B C 1
ATOM 2906 O O . ASN B 1 81 ? 8.445 2.051 5.105 1 97.5 81 ASN B O 1
ATOM 2910 N N . VAL B 1 82 ? 8.156 4.16 4.359 1 96.81 82 VAL B N 1
ATOM 2911 C CA . VAL B 1 82 ? 7.172 4.5 5.379 1 96.81 82 VAL B CA 1
ATOM 2912 C C . VAL B 1 82 ? 5.871 4.941 4.715 1 96.81 82 VAL B C 1
ATOM 2914 O O . VAL B 1 82 ? 5.883 5.766 3.799 1 96.81 82 VAL B O 1
ATOM 2917 N N . PRO B 1 83 ? 4.789 4.336 5.172 1 97.81 83 PRO B N 1
ATOM 2918 C CA . PRO B 1 83 ? 3.51 4.82 4.645 1 97.81 83 PRO B CA 1
ATOM 2919 C C . PRO B 1 83 ? 3.131 6.195 5.184 1 97.81 83 PRO B C 1
ATOM 2921 O O . PRO B 1 83 ? 3.195 6.43 6.391 1 97.81 83 PRO B O 1
ATOM 2924 N N . LEU B 1 84 ? 2.805 7.094 4.328 1 97.81 84 LEU B N 1
ATOM 2925 C CA . LEU B 1 84 ? 2.352 8.438 4.676 1 97.81 84 LEU B CA 1
ATOM 2926 C C . LEU B 1 84 ? 1.2 8.867 3.777 1 97.81 84 LEU B C 1
ATOM 2928 O O . LEU B 1 84 ? 1.15 8.5 2.602 1 97.81 84 LEU B O 1
ATOM 2932 N N . ILE B 1 85 ? 0.303 9.633 4.355 1 97.56 85 ILE B N 1
ATOM 2933 C CA . ILE B 1 85 ? -0.657 10.336 3.514 1 97.56 85 ILE B CA 1
ATOM 2934 C C . ILE B 1 85 ? 0.078 11.312 2.594 1 97.56 85 ILE B C 1
ATOM 2936 O O . ILE B 1 85 ? 0.932 12.078 3.049 1 97.56 85 ILE B O 1
ATOM 2940 N N . THR B 1 86 ? -0.23 11.242 1.323 1 97.88 86 THR B N 1
ATOM 2941 C CA . THR B 1 86 ? 0.456 12.031 0.306 1 97.88 86 THR B CA 1
ATOM 2942 C C . THR B 1 86 ? -0.541 12.859 -0.497 1 97.88 86 THR B C 1
ATOM 2944 O O . THR B 1 86 ? -1.525 12.328 -1.016 1 97.88 86 THR B O 1
ATOM 2947 N N . VAL B 1 87 ? -0.24 14.148 -0.578 1 96.62 87 VAL B N 1
ATOM 2948 C CA . VAL B 1 87 ? -1.132 14.984 -1.369 1 96.62 87 VAL B CA 1
ATOM 2949 C C . VAL B 1 87 ? -0.338 15.695 -2.465 1 96.62 87 VAL B C 1
ATOM 2951 O O . VAL B 1 87 ? 0.811 16.094 -2.254 1 96.62 87 VAL B O 1
ATOM 2954 N N . VAL B 1 88 ? -0.949 15.75 -3.611 1 97.38 88 VAL B N 1
ATOM 2955 C CA . VAL B 1 88 ? -0.405 16.438 -4.777 1 97.38 88 VAL B CA 1
ATOM 2956 C C . VAL B 1 88 ? -1.252 17.672 -5.094 1 97.38 88 VAL B C 1
ATOM 2958 O O . VAL B 1 88 ? -2.467 17.562 -5.277 1 97.38 88 VAL B O 1
ATOM 2961 N N . MET B 1 89 ? -0.619 18.844 -5.152 1 95.69 89 MET B N 1
ATOM 2962 C CA . MET B 1 89 ? -1.363 20.078 -5.383 1 95.69 89 MET B CA 1
ATOM 2963 C C . MET B 1 89 ? -0.766 20.859 -6.547 1 95.69 89 MET B C 1
ATOM 2965 O O . MET B 1 89 ? 0.456 20.906 -6.707 1 95.69 89 MET B O 1
ATOM 2969 N N . CYS B 1 90 ? -1.63 21.406 -7.285 1 93.19 90 CYS B N 1
ATOM 2970 C CA . CYS B 1 90 ? -1.197 22.344 -8.312 1 93.19 90 CYS B CA 1
ATOM 2971 C C . CYS B 1 90 ? -0.943 23.719 -7.715 1 93.19 90 CYS B C 1
ATOM 2973 O O . CYS B 1 90 ? -1.86 24.359 -7.184 1 93.19 90 CYS B O 1
ATOM 2975 N N . ALA B 1 91 ? 0.202 24.141 -7.727 1 83 91 ALA B N 1
ATOM 2976 C CA . ALA B 1 91 ? 0.584 25.422 -7.156 1 83 91 ALA B CA 1
ATOM 2977 C C . ALA B 1 91 ? 0.667 26.5 -8.234 1 83 91 ALA B C 1
ATOM 2979 O O . ALA B 1 91 ? 0.664 27.688 -7.934 1 83 91 ALA B O 1
ATOM 2980 N N . GLY B 1 92 ? 0.712 26.047 -9.469 1 84.81 92 GLY B N 1
ATOM 2981 C CA . GLY B 1 92 ? 0.826 26.984 -10.578 1 84.81 92 GLY B CA 1
ATOM 2982 C C . GLY B 1 92 ? -0.478 27.188 -11.328 1 84.81 92 GLY B C 1
ATOM 2983 O O . GLY B 1 92 ? -1.559 26.984 -10.766 1 84.81 92 GLY B O 1
ATOM 2984 N N . GLU B 1 93 ? -0.345 27.688 -12.523 1 87.75 93 GLU B N 1
ATOM 2985 C CA . GLU B 1 93 ? -1.52 28.078 -13.297 1 87.75 93 GLU B CA 1
ATOM 2986 C C . GLU B 1 93 ? -1.866 27.031 -14.352 1 87.75 93 GLU B C 1
ATOM 2988 O O . GLU B 1 93 ? -2.984 27 -14.867 1 87.75 93 GLU B O 1
ATOM 2993 N N . ASP B 1 94 ? -0.902 26.156 -14.602 1 89.94 94 ASP B N 1
ATOM 2994 C CA . ASP B 1 94 ? -1.096 25.188 -15.672 1 89.94 94 ASP B CA 1
ATOM 2995 C C . ASP B 1 94 ? -1.336 23.781 -15.102 1 89.94 94 ASP B C 1
ATOM 2997 O O . ASP B 1 94 ? -0.402 23.125 -14.633 1 89.94 94 ASP B O 1
ATOM 3001 N N . GLU B 1 95 ? -2.439 23.266 -15.242 1 90.19 95 GLU B N 1
ATOM 3002 C CA . GLU B 1 95 ? -2.83 21.984 -14.68 1 90.19 95 GLU B CA 1
ATOM 3003 C C . GLU B 1 95 ? -2.24 20.828 -15.484 1 90.19 95 GLU B C 1
ATOM 3005 O O . GLU B 1 95 ? -2.238 19.688 -15.031 1 90.19 95 GLU B O 1
ATOM 3010 N N . ASP B 1 96 ? -1.7 21.188 -16.625 1 90.06 96 ASP B N 1
ATOM 3011 C CA . ASP B 1 96 ? -1.148 20.109 -17.453 1 90.06 96 ASP B CA 1
ATOM 3012 C C . ASP B 1 96 ? 0.37 20.031 -17.312 1 90.06 96 ASP B C 1
ATOM 3014 O O . ASP B 1 96 ? 1.001 19.109 -17.828 1 90.06 96 ASP B O 1
ATOM 3018 N N . ASP B 1 97 ? 0.897 20.969 -16.594 1 92.56 97 ASP B N 1
ATOM 3019 C CA . ASP B 1 97 ? 2.348 21.031 -16.438 1 92.56 97 ASP B CA 1
ATOM 3020 C C . ASP B 1 97 ? 2.779 20.422 -15.109 1 92.56 97 ASP B C 1
ATOM 3022 O O . ASP B 1 97 ? 2.469 20.953 -14.047 1 92.56 97 ASP B O 1
ATOM 3026 N N . ILE B 1 98 ? 3.58 19.391 -15.219 1 92.88 98 ILE B N 1
ATOM 3027 C CA . ILE B 1 98 ? 4.055 18.656 -14.055 1 92.88 98 ILE B CA 1
ATOM 3028 C C . ILE B 1 98 ? 4.844 19.594 -13.141 1 92.88 98 ILE B C 1
ATOM 3030 O O . ILE B 1 98 ? 4.824 19.422 -11.914 1 92.88 98 ILE B O 1
ATOM 3034 N N . ASN B 1 99 ? 5.395 20.578 -13.703 1 93.5 99 ASN B N 1
ATOM 3035 C CA . ASN B 1 99 ? 6.238 21.5 -12.945 1 93.5 99 ASN B CA 1
ATOM 3036 C C . ASN B 1 99 ? 5.406 22.422 -12.055 1 93.5 99 ASN B C 1
ATOM 3038 O O . ASN B 1 99 ? 5.941 23.078 -11.156 1 93.5 99 ASN B O 1
ATOM 3042 N N . ASP B 1 100 ? 4.156 22.453 -12.312 1 95.62 100 ASP B N 1
ATOM 3043 C CA . ASP B 1 100 ? 3.271 23.297 -11.531 1 95.62 100 ASP B CA 1
ATOM 3044 C C . ASP B 1 100 ? 2.686 22.547 -10.344 1 95.62 100 ASP B C 1
ATOM 3046 O O . ASP B 1 100 ? 1.915 23.109 -9.562 1 95.62 100 ASP B O 1
ATOM 3050 N N . TYR B 1 101 ? 3.121 21.328 -10.203 1 96.88 101 TYR B N 1
ATOM 3051 C CA . TYR B 1 101 ? 2.617 20.516 -9.102 1 96.88 101 TYR B CA 1
ATOM 3052 C C . TYR B 1 101 ? 3.682 20.328 -8.023 1 96.88 101 TYR B C 1
ATOM 3054 O O . TYR B 1 101 ? 4.879 20.297 -8.328 1 96.88 101 TYR B O 1
ATOM 3062 N N . SER B 1 102 ? 3.207 20.281 -6.844 1 97.25 102 SER B N 1
ATOM 3063 C CA . SER B 1 102 ? 4.027 19.938 -5.688 1 97.25 102 SER B CA 1
ATOM 3064 C C . SER B 1 102 ? 3.396 18.797 -4.887 1 97.25 102 SER B C 1
ATOM 3066 O O . SER B 1 102 ? 2.178 18.625 -4.902 1 97.25 102 SER B O 1
ATOM 3068 N N . VAL B 1 103 ? 4.285 18 -4.293 1 97.88 103 VAL B N 1
ATOM 3069 C CA . VAL B 1 103 ? 3.867 16.938 -3.395 1 97.88 103 VAL B CA 1
ATOM 3070 C C . VAL B 1 103 ? 4.156 17.328 -1.947 1 97.88 103 VAL B C 1
ATOM 3072 O O . VAL B 1 103 ? 5.242 17.812 -1.636 1 97.88 103 VAL B O 1
ATOM 3075 N N . TYR B 1 104 ? 3.162 17.141 -1.092 1 98 104 TYR B N 1
ATOM 3076 C CA . TYR B 1 104 ? 3.32 17.5 0.315 1 98 104 TYR B CA 1
ATOM 3077 C C . TYR B 1 104 ? 3.195 16.266 1.203 1 98 104 TYR B C 1
ATOM 3079 O O . TYR B 1 104 ? 2.258 15.477 1.053 1 98 104 TYR B O 1
ATOM 3087 N N . LEU B 1 105 ? 4.16 16.125 2.07 1 98 105 LEU B N 1
ATOM 3088 C CA . LEU B 1 105 ? 4.156 15.094 3.109 1 98 105 LEU B CA 1
ATOM 3089 C C . LEU B 1 105 ? 4.18 15.727 4.496 1 98 105 LEU B C 1
ATOM 3091 O O . LEU B 1 105 ? 4.98 16.625 4.762 1 98 105 LEU B O 1
ATOM 3095 N N . HIS B 1 106 ? 3.262 15.297 5.324 1 97.56 106 HIS B N 1
ATOM 3096 C CA . HIS B 1 106 ? 3.268 15.773 6.703 1 97.56 106 HIS B CA 1
ATOM 3097 C C . HIS B 1 106 ? 3.771 14.688 7.656 1 97.56 106 HIS B C 1
ATOM 3099 O O . HIS B 1 106 ? 3.451 13.508 7.484 1 97.56 106 HIS B O 1
ATOM 3105 N N . THR B 1 107 ? 4.613 15.086 8.562 1 95.06 107 THR B N 1
ATOM 3106 C CA . THR B 1 107 ? 5.234 14.148 9.484 1 95.06 107 THR B CA 1
ATOM 3107 C C . THR B 1 107 ? 5.695 14.859 10.758 1 95.06 107 THR B C 1
ATOM 3109 O O . THR B 1 107 ? 5.387 16.031 10.961 1 95.06 107 THR B O 1
ATOM 3112 N N . HIS B 1 108 ? 6.266 14.062 11.664 1 92.88 108 HIS B N 1
ATOM 3113 C CA . HIS B 1 108 ? 6.859 14.641 12.867 1 92.88 108 HIS B CA 1
ATOM 3114 C C . HIS B 1 108 ? 8.195 15.305 12.562 1 92.88 108 HIS B C 1
ATOM 3116 O O . HIS B 1 108 ? 8.953 14.82 11.711 1 92.88 108 HIS B O 1
ATOM 3122 N N . ARG B 1 109 ? 8.531 16.297 13.32 1 92.56 109 ARG B N 1
ATOM 3123 C CA . ARG B 1 109 ? 9.727 17.094 13.078 1 92.56 109 ARG B CA 1
ATOM 3124 C C . ARG B 1 109 ? 10.984 16.234 13.203 1 92.56 109 ARG B C 1
ATOM 3126 O O . ARG B 1 109 ? 11.984 16.484 12.531 1 92.56 109 ARG B O 1
ATOM 3133 N N . HIS B 1 110 ? 10.898 15.203 14 1 90.06 110 HIS B N 1
ATOM 3134 C CA . HIS B 1 110 ? 12.078 14.383 14.258 1 90.06 110 HIS B CA 1
ATOM 3135 C C . HIS B 1 110 ? 12 13.062 13.484 1 90.06 110 HIS B C 1
ATOM 3137 O O . HIS B 1 110 ? 12.703 12.102 13.82 1 90.06 110 HIS B O 1
ATOM 3143 N N . SER B 1 111 ? 11.188 13.047 12.508 1 92.19 111 SER B N 1
ATOM 3144 C CA . SER B 1 111 ? 11.062 11.82 11.719 1 92.19 111 SER B CA 1
ATOM 3145 C C . SER B 1 111 ? 12.32 11.57 10.891 1 92.19 111 SER B C 1
ATOM 3147 O O . SER B 1 111 ? 13.07 12.5 10.586 1 92.19 111 SER B O 1
ATOM 3149 N N . GLY B 1 112 ? 12.508 10.336 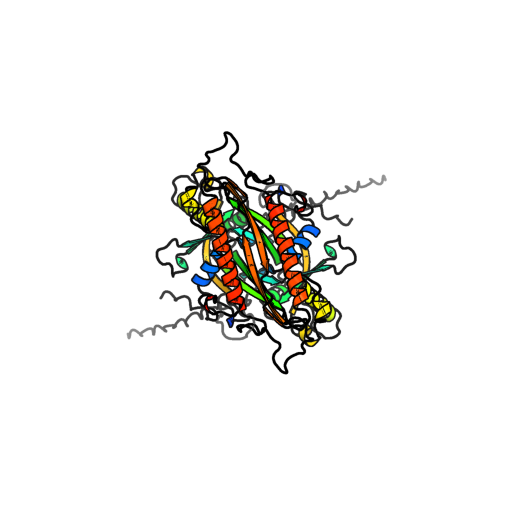10.555 1 91.88 112 GLY B N 1
ATOM 3150 C CA . GLY B 1 112 ? 13.609 9.977 9.68 1 91.88 112 GLY B CA 1
ATOM 3151 C C . GLY B 1 112 ? 13.562 10.664 8.328 1 91.88 112 GLY B C 1
ATOM 3152 O O . GLY B 1 112 ? 14.602 10.953 7.734 1 91.88 112 GLY B O 1
ATOM 3153 N N . LEU B 1 113 ? 12.414 10.922 7.82 1 94.94 113 LEU B N 1
ATOM 3154 C CA . LEU B 1 113 ? 12.258 11.586 6.535 1 94.94 113 LEU B CA 1
ATOM 3155 C C . LEU B 1 113 ? 12.781 13.023 6.605 1 94.94 113 LEU B C 1
ATOM 3157 O O . LEU B 1 113 ? 13.469 13.477 5.688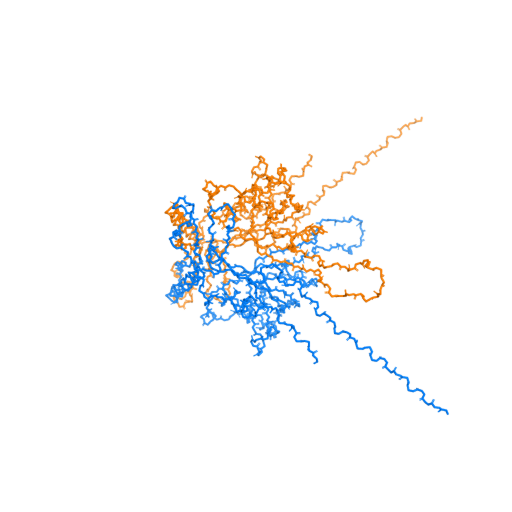 1 94.94 113 LEU B O 1
ATOM 3161 N N . VAL B 1 114 ? 12.445 13.703 7.672 1 95.06 114 VAL B N 1
ATOM 3162 C CA . VAL B 1 114 ? 12.945 15.062 7.859 1 95.06 114 VAL B CA 1
ATOM 3163 C C . VAL B 1 114 ? 14.469 15.047 7.941 1 95.06 114 VAL B C 1
ATOM 3165 O O . VAL B 1 114 ? 15.141 15.867 7.309 1 95.06 114 VAL B O 1
ATOM 3168 N N . GLU B 1 115 ? 15.008 14.07 8.703 1 93.25 115 GLU B N 1
ATOM 3169 C CA . GLU B 1 115 ? 16.453 13.945 8.812 1 93.25 115 GLU B CA 1
ATOM 3170 C C . GLU B 1 115 ? 17.094 13.703 7.445 1 93.25 115 GLU B C 1
ATOM 3172 O O . GLU B 1 115 ? 18.141 14.273 7.137 1 93.25 115 GLU B O 1
ATOM 3177 N N . ALA B 1 116 ? 16.438 12.883 6.727 1 94.31 116 ALA B N 1
ATOM 3178 C CA . ALA B 1 116 ? 16.938 12.586 5.383 1 94.31 116 ALA B CA 1
ATOM 3179 C C . ALA B 1 116 ? 16.953 13.844 4.52 1 94.31 116 ALA B C 1
ATOM 3181 O O . ALA B 1 116 ? 17.953 14.141 3.859 1 94.31 116 ALA B O 1
ATOM 3182 N N . VAL B 1 117 ? 15.875 14.586 4.508 1 95.75 117 VAL B N 1
ATOM 3183 C CA . VAL B 1 117 ? 15.742 15.789 3.688 1 95.75 117 VAL B CA 1
ATOM 3184 C C . VAL B 1 117 ? 16.766 16.828 4.125 1 95.75 117 VAL B C 1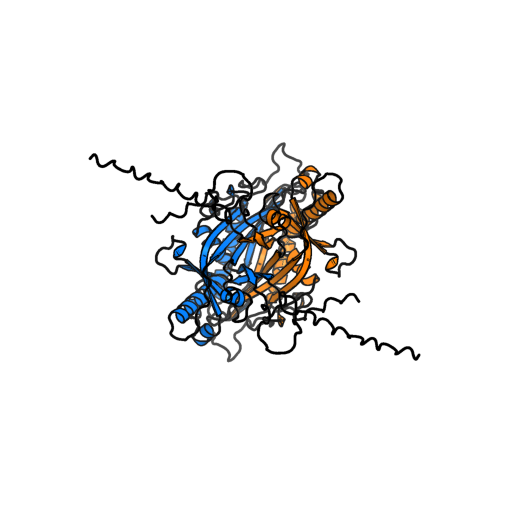
ATOM 3186 O O . VAL B 1 117 ? 17.438 17.438 3.291 1 95.75 117 VAL B O 1
ATOM 3189 N N . LEU B 1 118 ? 16.938 17.016 5.414 1 94.25 118 LEU B N 1
ATOM 3190 C CA . LEU B 1 118 ? 17.844 18.016 5.953 1 94.25 118 LEU B CA 1
ATOM 3191 C C . LEU B 1 118 ? 19.297 17.641 5.68 1 94.25 118 LEU B C 1
ATOM 3193 O O . LEU B 1 118 ? 20.156 18.516 5.578 1 94.25 118 LEU B O 1
ATOM 3197 N N . SER B 1 119 ? 19.562 16.375 5.535 1 92 119 SER B N 1
ATOM 3198 C CA . SER B 1 119 ? 20.922 15.906 5.266 1 92 119 SER B CA 1
ATOM 3199 C C . SER B 1 119 ? 21.281 16.047 3.789 1 92 119 SER B C 1
ATOM 3201 O O . SER B 1 119 ? 22.422 15.836 3.393 1 92 119 SER B O 1
ATOM 3203 N N . GLY B 1 120 ? 20.344 16.375 2.979 1 88 120 GLY B N 1
ATOM 3204 C CA . GLY B 1 120 ? 20.578 16.578 1.556 1 88 120 GLY B CA 1
ATOM 3205 C C . GLY B 1 120 ? 20.375 15.32 0.736 1 88 120 GLY B C 1
ATOM 3206 O O . GLY B 1 120 ? 20.812 15.234 -0.409 1 88 120 GLY B O 1
ATOM 3207 N N . THR B 1 121 ? 20.031 14.25 1.479 1 70.88 121 THR B N 1
ATOM 3208 C CA . THR B 1 121 ? 19.719 13.039 0.728 1 70.88 121 THR B CA 1
ATOM 3209 C C . THR B 1 121 ? 18.656 13.312 -0.331 1 70.88 121 THR B C 1
ATOM 3211 O O . THR B 1 121 ? 17.609 13.891 -0.03 1 70.88 121 THR B O 1
ATOM 3214 N N . HIS B 1 122 ? 19.281 12.953 -1.622 1 69.94 122 HIS B N 1
ATOM 3215 C CA . HIS B 1 122 ? 18.438 13.156 -2.785 1 69.94 122 HIS B CA 1
ATOM 3216 C C . HIS B 1 122 ? 17.922 11.836 -3.34 1 69.94 122 HIS B C 1
ATOM 3218 O O . HIS B 1 122 ? 18.531 10.781 -3.109 1 69.94 122 HIS B O 1
ATOM 3224 N N . GLY B 1 123 ? 16.625 11.625 -3.555 1 84.88 123 GLY B N 1
ATOM 3225 C CA . GLY B 1 123 ? 15.953 10.461 -4.133 1 84.88 123 GLY B CA 1
ATOM 3226 C C . GLY B 1 123 ? 14.875 9.891 -3.24 1 84.88 123 GLY B C 1
ATOM 3227 O O . GLY B 1 123 ? 15.164 9.156 -2.293 1 84.88 123 GLY B O 1
ATOM 3228 N N . ILE B 1 124 ? 13.883 10.312 -3.361 1 95.62 124 ILE B N 1
ATOM 3229 C CA . ILE B 1 124 ? 12.695 9.898 -2.625 1 95.62 124 ILE B CA 1
ATOM 3230 C C . ILE B 1 124 ? 11.594 9.492 -3.604 1 95.62 124 ILE B C 1
ATOM 3232 O O . ILE B 1 124 ? 11.406 10.141 -4.633 1 95.62 124 ILE B O 1
ATOM 3236 N N . THR B 1 125 ? 11.039 8.391 -3.32 1 97.81 125 THR B N 1
ATOM 3237 C CA . THR B 1 125 ? 9.891 7.98 -4.129 1 97.81 125 THR B CA 1
ATOM 3238 C C . THR B 1 125 ? 8.641 7.859 -3.268 1 97.81 125 THR B C 1
ATOM 3240 O O . THR B 1 125 ? 8.727 7.57 -2.072 1 97.81 125 THR B O 1
ATOM 3243 N N . ALA B 1 126 ? 7.562 8.156 -3.826 1 98.56 126 ALA B N 1
ATOM 3244 C CA . ALA B 1 126 ? 6.238 7.887 -3.27 1 98.56 126 ALA B CA 1
ATOM 3245 C C . ALA B 1 126 ? 5.449 6.938 -4.164 1 98.56 126 ALA B C 1
ATOM 3247 O O . ALA B 1 126 ? 5.164 7.258 -5.32 1 98.56 126 ALA B O 1
ATOM 3248 N N . THR B 1 127 ? 5.105 5.77 -3.648 1 98.75 127 THR B N 1
ATOM 3249 C CA . THR B 1 127 ? 4.41 4.77 -4.453 1 98.75 127 THR B CA 1
ATOM 3250 C C . THR B 1 127 ? 3.107 4.344 -3.781 1 98.75 127 THR B C 1
ATOM 3252 O O . THR B 1 127 ? 3.08 4.078 -2.578 1 98.75 127 THR B O 1
ATOM 3255 N N . THR B 1 128 ? 2.025 4.332 -4.527 1 98.62 128 THR B N 1
ATOM 3256 C CA . THR B 1 128 ? 0.746 3.826 -4.043 1 98.62 128 THR B CA 1
ATOM 3257 C C . THR B 1 128 ? 0.165 2.803 -5.016 1 98.62 128 THR B C 1
ATOM 3259 O O . THR B 1 128 ? 0.445 2.848 -6.215 1 98.62 128 THR B O 1
ATOM 3262 N N . THR B 1 129 ? -0.544 1.843 -4.477 1 98.44 129 THR B N 1
ATOM 3263 C CA . THR B 1 129 ? -1.11 0.75 -5.258 1 98.44 129 THR B CA 1
ATOM 3264 C C . THR B 1 129 ? -2.539 0.449 -4.812 1 98.44 129 THR B C 1
ATOM 3266 O O . THR B 1 129 ? -2.828 0.421 -3.615 1 98.44 129 THR B O 1
ATOM 3269 N N . LYS B 1 130 ? -3.393 0.284 -5.742 1 97.88 130 LYS B N 1
ATOM 3270 C CA . LYS B 1 130 ? -4.77 -0.141 -5.5 1 97.88 130 LYS B CA 1
ATOM 3271 C C . LYS B 1 130 ? -5.078 -1.441 -6.234 1 97.88 130 LYS B C 1
ATOM 3273 O O . LYS B 1 130 ? -4.82 -1.56 -7.434 1 97.88 130 LYS B O 1
ATOM 3278 N N . ILE B 1 131 ? -5.594 -2.412 -5.523 1 98.12 131 ILE B N 1
ATOM 3279 C CA . ILE B 1 131 ? -5.996 -3.682 -6.121 1 98.12 131 ILE B CA 1
ATOM 3280 C C . ILE B 1 131 ? -7.473 -3.625 -6.512 1 98.12 131 ILE B C 1
ATOM 3282 O O . ILE B 1 131 ? -8.32 -3.234 -5.703 1 98.12 131 ILE B O 1
ATOM 3286 N N . ASP B 1 132 ? -7.766 -4.055 -7.746 1 98.38 132 ASP B N 1
ATOM 3287 C CA . ASP B 1 132 ? -9.125 -3.93 -8.258 1 98.38 132 ASP B CA 1
ATOM 3288 C C . ASP B 1 132 ? -9.75 -5.301 -8.508 1 98.38 132 ASP B C 1
ATOM 3290 O O . ASP B 1 132 ? -10.922 -5.398 -8.867 1 98.38 132 ASP B O 1
ATOM 3294 N N . GLY B 1 133 ? -8.969 -6.332 -8.352 1 98.12 133 GLY B N 1
ATOM 3295 C CA . GLY B 1 133 ? -9.508 -7.672 -8.539 1 98.12 133 GLY B CA 1
ATOM 3296 C C . GLY B 1 133 ? -8.445 -8.75 -8.531 1 98.12 133 GLY B C 1
ATOM 3297 O O . GLY B 1 133 ? -7.25 -8.453 -8.578 1 98.12 133 GLY B O 1
ATOM 3298 N N . MET B 1 134 ? -8.906 -9.938 -8.484 1 97.56 134 MET B N 1
ATOM 3299 C CA . MET B 1 134 ? -8.031 -11.102 -8.477 1 97.56 134 MET B CA 1
ATOM 3300 C C . MET B 1 134 ? -8.344 -12.031 -9.648 1 97.56 134 MET B C 1
ATOM 3302 O O . MET B 1 134 ? -9.508 -12.344 -9.898 1 97.56 134 MET B O 1
ATOM 3306 N N . ILE B 1 135 ? -7.293 -12.484 -10.297 1 97.12 135 ILE B N 1
ATOM 3307 C CA . ILE B 1 135 ? -7.426 -13.359 -11.453 1 97.12 135 ILE B CA 1
ATOM 3308 C C . ILE B 1 135 ? -7.074 -14.797 -11.055 1 97.12 135 ILE B C 1
ATOM 3310 O O . ILE B 1 135 ? -6.016 -15.039 -10.469 1 97.12 135 ILE B O 1
ATOM 3314 N N . PHE B 1 136 ? -7.906 -15.711 -11.414 1 95.94 136 PHE B N 1
ATOM 3315 C CA . PHE B 1 136 ? -7.707 -17.141 -11.164 1 95.94 136 PHE B CA 1
ATOM 3316 C C . PHE B 1 136 ? -7.375 -17.875 -12.453 1 95.94 136 PHE B C 1
ATOM 3318 O O . PHE B 1 136 ? -8.086 -17.734 -13.453 1 95.94 136 PHE B O 1
ATOM 3325 N N . SER B 1 137 ? -6.328 -18.594 -12.359 1 93.88 137 SER B N 1
ATOM 3326 C CA . SER B 1 137 ? -5.887 -19.453 -13.445 1 93.88 137 SER B CA 1
ATOM 3327 C C . SER B 1 137 ? -6.281 -20.906 -13.188 1 93.88 137 SER B C 1
ATOM 3329 O O . SER B 1 137 ? -6.352 -21.344 -12.039 1 93.88 137 SER B O 1
ATOM 3331 N N . PRO B 1 138 ? -6.559 -21.672 -14.258 1 90.94 138 PRO B N 1
ATOM 3332 C CA . PRO B 1 138 ? -6.859 -23.094 -14.07 1 90.94 138 PRO B CA 1
ATOM 3333 C C . PRO B 1 138 ? -5.617 -23.906 -13.727 1 90.94 138 PRO B C 1
ATOM 3335 O O . PRO B 1 138 ? -5.727 -25.109 -13.43 1 90.94 138 PRO B O 1
ATOM 3338 N N . THR B 1 139 ? -4.465 -23.328 -13.75 1 91.94 139 THR B N 1
ATOM 3339 C CA . THR B 1 139 ? -3.207 -23.984 -13.406 1 91.94 139 THR B CA 1
ATOM 3340 C C . THR B 1 139 ? -2.539 -23.297 -12.219 1 91.94 139 THR B C 1
ATOM 3342 O O . THR B 1 139 ? -3.045 -22.281 -11.719 1 91.94 139 THR B O 1
ATOM 3345 N N . ALA B 1 140 ? -1.428 -23.875 -11.812 1 93.56 140 ALA B N 1
ATOM 3346 C CA . ALA B 1 140 ? -0.739 -23.328 -10.648 1 93.56 140 ALA B CA 1
ATOM 3347 C C . ALA B 1 140 ? -0.061 -22 -10.977 1 93.56 140 ALA B C 1
ATOM 3349 O O . ALA B 1 140 ? 0.365 -21.281 -10.078 1 93.56 140 ALA B O 1
ATOM 3350 N N . HIS B 1 141 ? -0.014 -21.672 -12.219 1 90.5 141 HIS B N 1
ATOM 3351 C CA . HIS B 1 141 ? 0.688 -20.453 -12.625 1 90.5 141 HIS B CA 1
ATOM 3352 C C . HIS B 1 141 ? -0.279 -19.438 -13.211 1 90.5 141 HIS B C 1
ATOM 3354 O O . HIS B 1 141 ? -1.445 -19.75 -13.461 1 90.5 141 HIS B O 1
ATOM 3360 N N . ASP B 1 142 ? 0.037 -18.25 -13.281 1 91.12 142 ASP B N 1
ATOM 3361 C CA . ASP B 1 142 ? -0.629 -17.156 -13.984 1 91.12 142 ASP B CA 1
ATOM 3362 C C . ASP B 1 142 ? -1.763 -16.562 -13.148 1 91.12 142 ASP B C 1
ATOM 3364 O O . ASP B 1 142 ? -2.699 -15.977 -13.688 1 91.12 142 ASP B O 1
ATOM 3368 N N . HIS B 1 143 ? -1.773 -16.906 -11.898 1 95.25 143 HIS B N 1
ATOM 3369 C CA . HIS B 1 143 ? -2.582 -16.078 -11.008 1 95.25 143 HIS B CA 1
ATOM 3370 C C . HIS B 1 143 ? -2.006 -14.672 -10.891 1 95.25 143 HIS B C 1
ATOM 3372 O O . HIS B 1 143 ? -0.787 -14.5 -10.812 1 95.25 143 HIS B O 1
ATOM 3378 N N . THR B 1 144 ? -2.885 -13.688 -10.945 1 94.5 144 THR B N 1
ATOM 3379 C CA . THR B 1 144 ? -2.402 -12.312 -10.852 1 94.5 144 THR B CA 1
ATOM 3380 C C . THR B 1 144 ? -3.492 -11.391 -10.32 1 94.5 144 THR B C 1
ATOM 3382 O O . THR B 1 144 ? -4.461 -11.852 -9.711 1 94.5 144 THR B O 1
ATOM 3385 N N . LEU B 1 145 ? -3.264 -10.102 -10.43 1 97.12 145 LEU B N 1
ATOM 3386 C CA . LEU B 1 145 ? -4.188 -9.117 -9.891 1 97.12 145 LEU B CA 1
ATOM 3387 C C . LEU B 1 145 ? -4.523 -8.055 -10.938 1 97.12 145 LEU B C 1
ATOM 3389 O O . LEU B 1 145 ? -3.695 -7.742 -11.797 1 97.12 145 LEU B O 1
ATOM 3393 N N . ASN B 1 146 ? -5.77 -7.629 -10.945 1 97.69 146 ASN B N 1
ATOM 3394 C CA . ASN B 1 146 ? -6.051 -6.301 -11.484 1 97.69 146 ASN B CA 1
ATOM 3395 C C . ASN B 1 146 ? -5.656 -5.207 -10.492 1 97.69 146 ASN B C 1
ATOM 3397 O O . ASN B 1 146 ? -6.012 -5.266 -9.32 1 97.69 146 ASN B O 1
ATOM 3401 N N . TYR B 1 147 ? -4.918 -4.219 -11.008 1 97.88 147 TYR B N 1
ATOM 3402 C CA . TYR B 1 147 ? -4.367 -3.215 -10.102 1 97.88 147 TYR B CA 1
ATOM 3403 C C . TYR B 1 147 ? -4.117 -1.9 -10.836 1 97.88 147 TYR B C 1
ATOM 3405 O O . TYR B 1 147 ? -4.109 -1.86 -12.062 1 97.88 147 TYR B O 1
ATOM 3413 N N . ARG B 1 148 ? -3.951 -0.863 -10.078 1 98.25 148 ARG B N 1
ATOM 3414 C CA . ARG B 1 148 ? -3.404 0.433 -10.469 1 98.25 148 ARG B CA 1
ATOM 3415 C C . ARG B 1 148 ? -2.316 0.882 -9.5 1 98.25 148 ARG B C 1
ATOM 3417 O O . ARG B 1 148 ? -2.506 0.834 -8.281 1 98.25 148 ARG B O 1
ATOM 3424 N N . SER B 1 149 ? -1.204 1.268 -10.039 1 98.12 149 SER B N 1
ATOM 3425 C CA . SER B 1 149 ? -0.126 1.779 -9.195 1 98.12 149 SER B CA 1
ATOM 3426 C C . SER B 1 149 ? 0.513 3.02 -9.812 1 98.12 149 SER B C 1
ATOM 3428 O O . SER B 1 149 ? 0.497 3.191 -11.031 1 98.12 149 SER B O 1
ATOM 3430 N N . ALA B 1 150 ? 1.012 3.9 -9 1 98.31 150 ALA B N 1
ATOM 3431 C CA . ALA B 1 150 ? 1.719 5.109 -9.414 1 98.31 150 ALA B CA 1
ATOM 3432 C C . ALA B 1 150 ? 2.936 5.363 -8.531 1 98.31 150 ALA B C 1
ATOM 3434 O O . ALA B 1 150 ? 2.869 5.195 -7.309 1 98.31 150 ALA B O 1
ATOM 3435 N N . THR B 1 151 ? 4.012 5.684 -9.164 1 98.06 151 THR B N 1
ATOM 3436 C CA . THR B 1 151 ? 5.223 6.113 -8.469 1 98.06 151 THR B CA 1
ATOM 3437 C C . THR B 1 151 ? 5.613 7.527 -8.891 1 98.06 151 THR B C 1
ATOM 3439 O O . THR B 1 151 ? 5.707 7.82 -10.086 1 98.06 151 THR B O 1
ATOM 3442 N N . LEU B 1 152 ? 5.816 8.352 -7.898 1 97.69 152 LEU B N 1
ATOM 3443 C CA . LEU B 1 152 ? 6.418 9.664 -8.094 1 97.69 152 LEU B CA 1
ATOM 3444 C C . LEU B 1 152 ? 7.875 9.672 -7.648 1 97.69 152 LEU B C 1
ATOM 3446 O O . LEU B 1 152 ? 8.18 9.312 -6.508 1 97.69 152 LEU B O 1
ATOM 3450 N N . HIS B 1 153 ? 8.695 9.984 -8.562 1 96.31 153 HIS B N 1
ATOM 3451 C CA . HIS B 1 153 ? 10.07 10.305 -8.188 1 96.31 153 HIS B CA 1
ATOM 3452 C C . HIS B 1 153 ? 10.195 11.773 -7.777 1 96.31 153 HIS B C 1
ATOM 3454 O O . HIS B 1 153 ? 9.945 12.672 -8.586 1 96.31 153 HIS B O 1
ATOM 3460 N N . LEU B 1 154 ? 10.641 11.938 -6.52 1 96.81 154 LEU B N 1
ATOM 3461 C CA . LEU B 1 154 ? 10.547 13.266 -5.934 1 96.81 154 LEU B CA 1
ATOM 3462 C C . LEU B 1 154 ? 11.93 13.914 -5.84 1 96.81 154 LEU B C 1
ATOM 3464 O O . LEU B 1 154 ? 12.938 13.227 -5.688 1 96.81 154 LEU B O 1
ATOM 3468 N N . SER B 1 155 ? 11.883 15.25 -5.969 1 93.94 155 SER B N 1
ATOM 3469 C CA . SER B 1 155 ? 13.109 16.047 -5.867 1 93.94 155 SER B CA 1
ATOM 3470 C C . SER B 1 155 ? 12.867 17.328 -5.094 1 93.94 155 SER B C 1
ATOM 3472 O O . SER B 1 155 ? 11.719 17.656 -4.762 1 93.94 155 SER B O 1
ATOM 3474 N N . GLU B 1 156 ? 13.93 17.969 -4.66 1 94.69 156 GLU B N 1
ATOM 3475 C CA . GLU B 1 156 ? 13.922 19.297 -4.066 1 94.69 156 GLU B CA 1
ATOM 3476 C C . GLU B 1 156 ? 13.133 19.312 -2.762 1 94.69 156 GLU B C 1
ATOM 3478 O O . GLU B 1 156 ? 12.305 20.203 -2.545 1 94.69 156 GLU B O 1
ATOM 3483 N N . GLY B 1 157 ? 13.406 18.375 -1.94 1 96.62 157 GLY B N 1
ATOM 3484 C CA . GLY B 1 157 ? 12.766 18.359 -0.635 1 96.62 157 GLY B CA 1
ATOM 3485 C C . GLY B 1 157 ? 13.07 19.594 0.198 1 96.62 157 GLY B C 1
ATOM 3486 O O . GLY B 1 157 ? 14.227 19.984 0.321 1 96.62 157 GLY B O 1
ATOM 3487 N N . TYR B 1 158 ? 11.969 20.156 0.749 1 96.75 158 TYR B N 1
ATOM 3488 C CA . TYR B 1 158 ? 12.102 21.406 1.509 1 96.75 158 TYR B CA 1
ATOM 3489 C C . TYR B 1 158 ? 11.141 21.406 2.697 1 96.75 158 TYR B C 1
ATOM 3491 O O . TYR B 1 158 ? 9.922 21.328 2.521 1 96.75 158 TYR B O 1
ATOM 3499 N N . VAL B 1 159 ? 11.695 21.484 3.879 1 97.44 159 VAL B N 1
ATOM 3500 C CA . VAL B 1 159 ? 10.867 21.578 5.074 1 97.44 159 VAL B CA 1
ATOM 3501 C C . VAL B 1 159 ? 10.344 23.016 5.219 1 97.44 159 VAL B C 1
ATOM 3503 O O . VAL B 1 159 ? 11.125 23.953 5.406 1 97.44 159 VAL B O 1
ATOM 3506 N N . LEU B 1 160 ? 9.062 23.141 5.188 1 97.88 160 LEU B N 1
ATOM 3507 C CA . LEU B 1 160 ? 8.453 24.469 5.227 1 97.88 160 LEU B CA 1
ATOM 3508 C C . LEU B 1 160 ? 8.594 25.094 6.609 1 97.88 160 LEU B C 1
ATOM 3510 O O . LEU B 1 160 ? 8.469 24.406 7.621 1 97.88 160 LEU B O 1
ATOM 3514 N N . ASP B 1 161 ? 8.711 26.328 6.621 1 95.62 161 ASP B N 1
ATOM 3515 C CA . ASP B 1 161 ? 8.93 27.062 7.863 1 95.62 161 ASP B CA 1
ATOM 3516 C C . ASP B 1 161 ? 7.645 27.188 8.672 1 95.62 161 ASP B C 1
ATOM 3518 O O . ASP B 1 161 ? 6.551 27.203 8.109 1 95.62 161 ASP B O 1
ATOM 3522 N N . ASP B 1 162 ? 7.758 27.422 10.047 1 93.69 162 ASP B N 1
ATOM 3523 C CA . ASP B 1 162 ? 6.633 27.406 10.969 1 93.69 162 ASP B CA 1
ATOM 3524 C C . ASP B 1 162 ? 6.285 28.812 11.445 1 93.69 162 ASP B C 1
ATOM 3526 O O . ASP B 1 162 ? 5.402 29 12.281 1 93.69 162 ASP B O 1
ATOM 3530 N N . GLU B 1 163 ? 6.918 29.844 10.961 1 96.06 163 GLU B N 1
ATOM 3531 C CA . GLU B 1 163 ? 6.672 31.188 11.461 1 96.06 163 GLU B CA 1
ATOM 3532 C C . GLU B 1 163 ? 5.27 31.672 11.086 1 96.06 163 GLU B C 1
ATOM 3534 O O . GLU B 1 163 ? 4.969 31.859 9.906 1 96.06 163 GLU B O 1
ATOM 3539 N N . ILE B 1 164 ? 4.418 31.969 12.07 1 96.25 164 ILE B N 1
ATOM 3540 C CA . ILE B 1 164 ? 3.037 32.375 11.867 1 96.25 164 ILE B CA 1
ATOM 3541 C C . ILE B 1 164 ? 3.008 33.656 11.031 1 96.25 164 ILE B C 1
ATOM 3543 O O . ILE B 1 164 ? 3.74 34.625 11.312 1 96.25 164 ILE B O 1
ATOM 3547 N N . GLY B 1 165 ? 2.225 33.688 9.984 1 93.94 165 GLY B N 1
ATOM 3548 C CA . GLY B 1 165 ? 2.076 34.844 9.141 1 93.94 165 GLY B CA 1
ATOM 3549 C C . GLY B 1 165 ? 2.955 34.812 7.906 1 93.94 165 GLY B C 1
ATOM 3550 O O . GLY B 1 165 ? 2.736 35.562 6.961 1 93.94 165 GLY B O 1
ATOM 3551 N N . SER B 1 166 ? 3.936 33.906 7.832 1 96.94 166 SER B N 1
ATOM 3552 C CA . SER B 1 166 ? 4.801 33.812 6.664 1 96.94 166 SER B CA 1
ATOM 3553 C C . SER B 1 166 ? 4.074 33.125 5.5 1 96.94 166 SER B C 1
ATOM 3555 O O . SER B 1 166 ? 3.053 32.469 5.695 1 96.94 166 SER B O 1
ATOM 3557 N N . GLU B 1 167 ? 4.605 33.344 4.281 1 97 167 GLU B N 1
ATOM 3558 C CA . GLU B 1 167 ? 4.043 32.719 3.096 1 97 167 GLU B CA 1
ATOM 3559 C C . GLU B 1 167 ? 4.121 31.188 3.203 1 97 167 GLU B C 1
ATOM 3561 O O . GLU B 1 167 ? 3.195 30.484 2.791 1 97 167 GLU B O 1
ATOM 3566 N N . GLU B 1 168 ? 5.18 30.672 3.754 1 97.38 168 GLU B N 1
ATOM 3567 C CA . GLU B 1 168 ? 5.348 29.234 3.902 1 97.38 168 GLU B CA 1
ATOM 3568 C C . GLU B 1 168 ? 4.371 28.672 4.93 1 97.38 168 GLU B C 1
ATOM 3570 O O . GLU B 1 168 ? 3.885 27.547 4.777 1 97.38 168 GLU B O 1
ATOM 3575 N N . HIS B 1 169 ? 4.148 29.469 5.926 1 97.81 169 HIS B N 1
ATOM 3576 C CA . HIS B 1 169 ? 3.152 29.047 6.902 1 97.81 169 HIS B CA 1
ATOM 3577 C C . HIS B 1 169 ? 1.772 28.922 6.266 1 97.81 169 HIS B C 1
ATOM 3579 O O . HIS B 1 169 ? 1.031 27.969 6.559 1 97.81 169 HIS B O 1
ATOM 3585 N N . GLU B 1 170 ? 1.442 29.828 5.43 1 97.38 170 GLU B N 1
ATOM 3586 C CA . GLU B 1 170 ? 0.166 29.75 4.727 1 97.38 170 GLU B CA 1
ATOM 3587 C C . GLU B 1 170 ? 0.155 28.609 3.715 1 97.38 170 GLU B C 1
ATOM 3589 O O . GLU B 1 170 ? -0.881 27.984 3.492 1 97.38 170 GLU B O 1
ATOM 3594 N N . GLU B 1 171 ? 1.274 28.391 3.074 1 97.56 171 GLU B N 1
ATOM 3595 C CA . GLU B 1 171 ? 1.405 27.219 2.211 1 97.56 171 GLU B CA 1
ATOM 3596 C C . GLU B 1 171 ? 1.156 25.922 2.986 1 97.56 171 GLU B C 1
ATOM 3598 O O . GLU B 1 171 ? 0.448 25.031 2.512 1 97.56 171 GLU B O 1
ATOM 3603 N N . LYS B 1 172 ? 1.692 25.859 4.168 1 97.38 172 LYS B N 1
ATOM 3604 C CA . LYS B 1 172 ? 1.434 24.734 5.055 1 97.38 172 LYS B CA 1
ATOM 3605 C C . LYS B 1 172 ? -0.061 24.562 5.309 1 97.38 172 LYS B C 1
ATOM 3607 O O . LYS B 1 172 ? -0.583 23.438 5.266 1 97.38 172 LYS B O 1
ATOM 3612 N N . ARG B 1 173 ? -0.644 25.641 5.613 1 97.56 173 ARG B N 1
ATOM 3613 C CA . ARG B 1 173 ? -2.07 25.594 5.918 1 97.56 173 ARG B CA 1
ATOM 3614 C C . ARG B 1 173 ? -2.865 25.031 4.746 1 97.56 173 ARG B C 1
ATOM 3616 O O . ARG B 1 173 ? -3.742 24.188 4.934 1 97.56 173 ARG B O 1
ATOM 3623 N N . ARG B 1 174 ? -2.551 25.5 3.566 1 97.06 174 ARG B N 1
ATOM 3624 C CA . ARG B 1 174 ? -3.232 25 2.373 1 97.06 174 ARG B CA 1
ATOM 3625 C C . ARG B 1 174 ? -2.973 23.516 2.17 1 97.06 174 ARG B C 1
ATOM 3627 O O . ARG B 1 174 ? -3.887 22.766 1.831 1 97.06 174 ARG B O 1
ATOM 3634 N N . ALA B 1 175 ? -1.775 23.094 2.361 1 97.25 175 ALA B N 1
ATOM 3635 C CA . ALA B 1 175 ? -1.417 21.672 2.209 1 97.25 175 ALA B CA 1
ATOM 3636 C C . ALA B 1 175 ? -2.172 20.812 3.211 1 97.25 175 ALA B C 1
ATOM 3638 O O . ALA B 1 175 ? -2.709 19.766 2.852 1 97.25 175 ALA B O 1
ATOM 3639 N N . LEU B 1 176 ? -2.189 21.266 4.426 1 97.69 176 LEU B N 1
ATOM 3640 C CA . LEU B 1 176 ? -2.861 20.5 5.469 1 97.69 176 LEU B CA 1
ATOM 3641 C C . LEU B 1 176 ? -4.367 20.453 5.227 1 97.69 176 LEU B C 1
ATOM 3643 O O . LEU B 1 176 ? -5.016 19.438 5.516 1 97.69 176 LEU B O 1
ATOM 3647 N N . ALA B 1 177 ? -4.914 21.547 4.738 1 97.38 177 ALA B N 1
ATOM 3648 C CA . ALA B 1 177 ? -6.312 21.531 4.32 1 97.38 177 ALA B CA 1
ATOM 3649 C C . ALA B 1 177 ? -6.547 20.516 3.217 1 97.38 177 ALA B C 1
ATOM 3651 O O . ALA B 1 177 ? -7.535 19.766 3.246 1 97.38 177 ALA B O 1
ATOM 3652 N N . CYS B 1 178 ? -5.664 20.438 2.305 1 96.19 178 CYS B N 1
ATOM 3653 C CA . CYS B 1 178 ? -5.754 19.469 1.208 1 96.19 178 CYS B CA 1
ATOM 3654 C C . CYS B 1 178 ? -5.656 18.047 1.723 1 96.19 178 CYS B C 1
ATOM 3656 O O . CYS B 1 178 ? -6.344 17.156 1.221 1 96.19 178 CYS B O 1
ATOM 3658 N N . VAL B 1 179 ? -4.816 17.812 2.672 1 96.12 179 VAL B N 1
ATOM 3659 C CA . VAL B 1 179 ? -4.703 16.5 3.295 1 96.12 179 VAL B CA 1
ATOM 3660 C C . VAL B 1 179 ? -6.062 16.062 3.84 1 96.12 179 VAL B C 1
ATOM 3662 O O . VAL B 1 179 ? -6.512 14.945 3.594 1 96.12 179 VAL B O 1
ATOM 3665 N N . THR B 1 180 ? -6.703 16.953 4.574 1 96.19 180 THR B N 1
ATOM 3666 C CA . THR B 1 180 ? -8 16.656 5.168 1 96.19 180 THR B CA 1
ATOM 3667 C C . THR B 1 180 ? -9.023 16.312 4.09 1 96.19 180 THR B C 1
ATOM 3669 O O . THR B 1 180 ? -9.727 15.305 4.18 1 96.19 180 THR B O 1
ATOM 3672 N N . ASN B 1 181 ? -9.062 17.125 3.049 1 95.75 181 ASN B N 1
ATOM 3673 C CA . ASN B 1 181 ? -9.992 16.875 1.957 1 95.75 181 ASN B CA 1
ATOM 3674 C C . ASN B 1 181 ? -9.664 15.57 1.23 1 95.75 181 ASN B C 1
ATOM 3676 O O . ASN B 1 181 ? -10.562 14.812 0.854 1 95.75 181 ASN B O 1
ATOM 3680 N N . THR B 1 182 ? -8.414 15.312 1.069 1 92.94 182 THR B N 1
ATOM 3681 C CA . THR B 1 182 ? -7.98 14.141 0.316 1 92.94 182 THR B CA 1
ATOM 3682 C C . THR B 1 182 ? -8.289 12.859 1.089 1 92.94 182 THR B C 1
ATOM 3684 O O . THR B 1 182 ? -8.828 11.906 0.528 1 92.94 182 THR B O 1
ATOM 3687 N N . VAL B 1 183 ? -8.047 12.852 2.322 1 91.38 183 VAL B N 1
ATOM 3688 C CA . VAL B 1 183 ? -8.227 11.641 3.119 1 91.38 183 VAL B CA 1
ATOM 3689 C C . VAL B 1 183 ? -9.711 11.336 3.275 1 91.38 183 VAL B C 1
ATOM 3691 O O . VAL B 1 183 ? -10.117 10.172 3.283 1 91.38 183 VAL B O 1
ATOM 3694 N N . THR B 1 184 ? -10.539 12.344 3.389 1 93.38 184 THR B N 1
ATOM 3695 C CA . THR B 1 184 ? -11.977 12.148 3.539 1 93.38 184 THR B CA 1
ATOM 3696 C C . THR B 1 184 ? -12.648 12.016 2.176 1 93.38 184 THR B C 1
ATOM 3698 O O . THR B 1 184 ? -13.812 11.602 2.088 1 93.38 184 THR B O 1
ATOM 3701 N N . ASN B 1 185 ? -11.875 12.43 1.155 1 91.44 185 ASN B N 1
ATOM 3702 C CA . ASN B 1 185 ? -12.266 12.344 -0.248 1 91.44 185 ASN B CA 1
ATOM 3703 C C . ASN B 1 185 ? -13.492 13.203 -0.543 1 91.44 185 ASN B C 1
ATOM 3705 O O . ASN B 1 185 ? -14.367 12.805 -1.308 1 91.44 185 ASN B O 1
ATOM 3709 N N . TYR B 1 186 ? -13.68 14.297 0.14 1 92.75 186 TYR B N 1
ATOM 3710 C CA . TYR B 1 186 ? -14.664 15.328 -0.151 1 92.75 186 TYR B CA 1
ATOM 3711 C C . TYR B 1 186 ? -14.25 16.656 0.454 1 92.75 186 TYR B C 1
ATOM 3713 O O . TYR B 1 186 ? -13.211 16.766 1.107 1 92.75 186 TYR B O 1
ATOM 3721 N N . ASP B 1 187 ? -15.039 17.672 0.181 1 95.44 187 ASP B N 1
ATOM 3722 C CA . ASP B 1 187 ? -14.688 19 0.665 1 95.44 187 ASP B CA 1
ATOM 3723 C C . ASP B 1 187 ? -15 19.156 2.152 1 95.44 187 ASP B C 1
ATOM 3725 O O . ASP B 1 187 ? -15.836 19.969 2.541 1 95.44 187 ASP B O 1
ATOM 3729 N N . ARG B 1 188 ? -14.32 18.484 2.98 1 96.5 188 ARG B N 1
ATOM 3730 C CA . ARG B 1 188 ? -14.492 18.453 4.43 1 96.5 188 ARG B CA 1
ATOM 3731 C C . ARG B 1 188 ? -14.148 19.812 5.051 1 96.5 188 ARG B C 1
ATOM 3733 O O . ARG B 1 188 ? -14.773 20.219 6.027 1 96.5 188 ARG B O 1
ATOM 3740 N N . ILE B 1 189 ? -13.18 20.531 4.508 1 96.5 189 ILE B N 1
ATOM 3741 C CA . ILE B 1 189 ? -12.688 21.766 5.102 1 96.5 189 ILE B CA 1
ATOM 3742 C C . ILE B 1 189 ? -13.789 22.828 5.066 1 96.5 189 ILE B C 1
ATOM 3744 O O . ILE B 1 189 ? -13.859 23.688 5.945 1 96.5 189 ILE B O 1
ATOM 3748 N N . SER B 1 190 ? -14.664 22.75 4.129 1 96.06 190 SER B N 1
ATOM 3749 C CA . SER B 1 190 ? -15.789 23.672 4.062 1 96.06 190 SER B CA 1
ATOM 3750 C C . SER B 1 190 ? -16.719 23.484 5.258 1 96.06 190 SER B C 1
ATOM 3752 O O . SER B 1 190 ? -17.484 24.391 5.594 1 96.06 190 SER B O 1
ATOM 3754 N N . VAL B 1 191 ? -16.672 22.406 5.914 1 94.56 191 VAL B N 1
ATOM 3755 C CA . VAL B 1 191 ? -17.562 22.078 7.027 1 94.56 191 VAL B CA 1
ATOM 3756 C C . VAL B 1 191 ? -16.844 22.344 8.352 1 94.56 191 VAL B C 1
ATOM 3758 O O . VAL B 1 191 ? -17.438 22.859 9.297 1 94.56 191 VAL B O 1
ATOM 3761 N N . VAL B 1 192 ? -15.539 22.094 8.375 1 95.56 192 VAL B N 1
ATOM 3762 C CA . VAL B 1 192 ? -14.852 22.094 9.656 1 95.56 192 VAL B CA 1
ATOM 3763 C C . VAL B 1 192 ? -13.898 23.297 9.727 1 95.56 192 VAL B C 1
ATOM 3765 O O . VAL B 1 192 ? -13.266 23.531 10.758 1 95.56 192 VAL B O 1
ATOM 3768 N N . GLY B 1 193 ? -13.766 24 8.672 1 95 193 GLY B N 1
ATOM 3769 C CA . GLY B 1 193 ? -12.836 25.125 8.633 1 95 193 GLY B CA 1
ATOM 3770 C C . GLY B 1 193 ? -11.438 24.719 8.211 1 95 193 GLY B C 1
ATOM 3771 O O . GLY B 1 193 ? -11.211 23.578 7.793 1 95 193 GLY B O 1
ATOM 3772 N N . VAL B 1 194 ? -10.5 25.734 8.305 1 95.31 194 VAL B N 1
ATOM 3773 C CA . VAL B 1 194 ? -9.117 25.484 7.918 1 95.31 194 VAL B CA 1
ATOM 3774 C C . VAL B 1 194 ? -8.258 25.297 9.164 1 95.31 194 VAL B C 1
ATOM 3776 O O . VAL B 1 194 ? -8.656 25.688 10.266 1 95.31 194 VAL B O 1
ATOM 3779 N N . PRO B 1 195 ? -7.129 24.656 9.016 1 96.5 195 PRO B N 1
ATOM 3780 C CA . PRO B 1 195 ? -6.242 24.5 10.172 1 96.5 195 PRO B CA 1
ATOM 3781 C C . PRO B 1 195 ? -5.852 25.844 10.789 1 96.5 195 PRO B C 1
ATOM 3783 O O . PRO B 1 195 ? -5.535 26.797 10.07 1 96.5 195 PRO B O 1
ATOM 3786 N N . ASP B 1 196 ? -5.887 25.906 12.109 1 96.38 196 ASP B N 1
ATOM 3787 C CA . ASP B 1 196 ? -5.551 27.156 12.781 1 96.38 196 ASP B CA 1
ATOM 3788 C C . ASP B 1 196 ? -4.035 27.312 12.914 1 96.38 196 ASP B C 1
ATOM 3790 O O . ASP B 1 196 ? -3.277 26.406 12.57 1 96.38 196 ASP B O 1
ATOM 3794 N N . ASP B 1 197 ? -3.633 28.453 13.406 1 97.06 197 ASP B N 1
ATOM 3795 C CA . ASP B 1 197 ? -2.219 28.812 13.477 1 97.06 197 ASP B CA 1
ATOM 3796 C C . ASP B 1 197 ? -1.443 27.812 14.336 1 97.06 197 ASP B C 1
ATOM 3798 O O . ASP B 1 197 ? -0.35 27.375 13.961 1 97.06 197 ASP B O 1
ATOM 3802 N N . ALA B 1 198 ? -1.974 27.469 15.383 1 95.56 198 ALA B N 1
ATOM 3803 C CA . ALA B 1 198 ? -1.285 26.578 16.312 1 95.56 198 ALA B CA 1
ATOM 3804 C C . ALA B 1 198 ? -1.083 25.203 15.703 1 95.56 198 ALA B C 1
ATOM 3806 O O . ALA B 1 198 ? 0.01 24.641 15.781 1 95.56 198 ALA B O 1
ATOM 3807 N N . ALA B 1 199 ? -2.133 24.672 15.102 1 94.56 199 ALA B N 1
ATOM 3808 C CA . ALA B 1 199 ? -2.068 23.359 14.461 1 94.56 199 ALA B CA 1
ATOM 3809 C C . ALA B 1 199 ? -1.074 23.359 13.305 1 94.56 199 ALA B C 1
ATOM 3811 O O . ALA B 1 199 ? -0.296 22.422 13.148 1 94.56 199 ALA B O 1
ATOM 3812 N N . VAL B 1 200 ? -1.096 24.391 12.555 1 97.12 200 VAL B N 1
ATOM 3813 C CA . VAL B 1 200 ? -0.185 24.5 11.422 1 97.12 200 VAL B CA 1
ATOM 3814 C C . VAL B 1 200 ? 1.257 24.562 11.922 1 97.12 200 VAL B C 1
ATOM 3816 O O . VAL B 1 200 ? 2.135 23.875 11.383 1 97.12 200 VAL B O 1
ATOM 3819 N N . LYS B 1 201 ? 1.461 25.312 12.953 1 96 201 LYS B N 1
ATOM 3820 C CA . LYS B 1 201 ? 2.805 25.5 13.5 1 96 201 LYS B CA 1
ATOM 3821 C C . LYS B 1 201 ? 3.367 24.188 14.031 1 96 201 LYS B C 1
ATOM 3823 O O . LYS B 1 201 ? 4.555 23.891 13.859 1 96 201 LYS B O 1
ATOM 3828 N N . ARG B 1 202 ? 2.568 23.359 14.562 1 94 202 ARG B N 1
ATOM 3829 C CA . ARG B 1 202 ? 3.033 22.156 15.242 1 94 202 ARG B CA 1
ATOM 3830 C C . ARG B 1 202 ? 3.207 21 14.258 1 94 202 ARG B C 1
ATOM 3832 O O . ARG B 1 202 ? 3.752 19.953 14.609 1 94 202 ARG B O 1
ATOM 3839 N N . THR B 1 203 ? 2.709 21.109 13.086 1 96 203 THR B N 1
ATOM 3840 C CA . THR B 1 203 ? 2.781 20.047 12.094 1 96 203 THR B CA 1
ATOM 3841 C C . THR B 1 203 ? 3.908 20.297 11.102 1 96 203 THR B C 1
ATOM 3843 O O . THR B 1 203 ? 3.992 21.375 10.516 1 96 203 THR B O 1
ATOM 3846 N N . THR B 1 204 ? 4.836 19.391 11 1 97.5 204 THR B N 1
ATOM 3847 C CA . THR B 1 204 ? 5.902 19.516 10.008 1 97.5 204 THR B CA 1
ATOM 3848 C C . THR B 1 204 ? 5.402 19.094 8.633 1 97.5 204 THR B C 1
ATOM 3850 O O . THR B 1 204 ? 4.77 18.047 8.484 1 97.5 204 THR B O 1
ATOM 3853 N N . VAL B 1 205 ? 5.645 19.953 7.625 1 98.31 205 VAL B N 1
ATOM 3854 C CA . VAL B 1 205 ? 5.266 19.672 6.246 1 98.31 205 VAL B CA 1
ATOM 3855 C C . VAL B 1 205 ? 6.484 19.812 5.336 1 98.31 205 VAL B C 1
ATOM 3857 O O . VAL B 1 205 ? 7.215 20.812 5.414 1 98.31 205 VAL B O 1
ATOM 3860 N N . ILE B 1 206 ? 6.715 18.828 4.516 1 98 206 ILE B N 1
ATOM 3861 C CA . ILE B 1 206 ? 7.789 18.828 3.527 1 98 206 ILE B CA 1
ATOM 3862 C C . ILE B 1 206 ? 7.199 18.969 2.125 1 98 206 ILE B C 1
ATOM 3864 O O . ILE B 1 206 ? 6.238 18.281 1.778 1 98 206 ILE B O 1
ATOM 3868 N N . ARG B 1 207 ? 7.754 19.891 1.351 1 97.62 207 ARG B N 1
ATOM 3869 C CA . ARG B 1 207 ? 7.363 20.062 -0.044 1 97.62 207 ARG B CA 1
ATOM 3870 C C . ARG B 1 207 ? 8.375 19.406 -0.982 1 97.62 207 ARG B C 1
ATOM 3872 O O . ARG B 1 207 ? 9.586 19.547 -0.78 1 97.62 207 ARG B O 1
ATOM 3879 N N . PHE B 1 208 ? 7.859 18.75 -1.992 1 97.12 208 PHE B N 1
ATOM 3880 C CA . PHE B 1 208 ? 8.688 18.188 -3.051 1 97.12 208 PHE B CA 1
ATOM 3881 C C . PHE B 1 208 ? 8.18 18.625 -4.422 1 97.12 208 PHE B C 1
ATOM 3883 O O . PHE B 1 208 ? 7.016 18.984 -4.574 1 97.12 208 PHE B O 1
ATOM 3890 N N . LYS B 1 209 ? 9.117 18.547 -5.348 1 96 209 LYS B N 1
ATOM 3891 C CA . LYS B 1 209 ? 8.75 18.578 -6.762 1 96 209 LYS B CA 1
ATOM 3892 C C . LYS B 1 209 ? 8.742 17.172 -7.352 1 96 209 LYS B C 1
ATOM 3894 O O . LYS B 1 209 ? 9.328 16.25 -6.777 1 96 209 LYS B O 1
ATOM 3899 N N . ILE B 1 210 ? 7.996 17.047 -8.43 1 96 210 ILE B N 1
ATOM 3900 C CA . ILE B 1 210 ? 7.945 15.766 -9.117 1 96 210 ILE B CA 1
ATOM 3901 C C . ILE B 1 210 ? 8.977 15.742 -10.242 1 96 210 ILE B C 1
ATOM 3903 O O . ILE B 1 210 ? 8.891 16.531 -11.188 1 96 210 ILE B O 1
ATOM 3907 N N . ARG B 1 211 ? 9.875 14.844 -10.172 1 93.75 211 ARG B N 1
ATOM 3908 C CA . ARG B 1 211 ? 10.891 14.695 -11.211 1 93.75 211 ARG B CA 1
ATOM 3909 C C . ARG B 1 211 ? 10.391 13.789 -12.336 1 93.75 211 ARG B C 1
ATOM 3911 O O . ARG B 1 211 ? 10.578 14.086 -13.516 1 93.75 211 ARG B O 1
ATOM 3918 N N . ASP B 1 212 ? 9.812 12.68 -11.969 1 93.69 212 ASP B N 1
ATOM 3919 C CA . ASP B 1 212 ? 9.312 11.688 -12.93 1 93.69 212 ASP B CA 1
ATOM 3920 C C . ASP B 1 212 ? 8.102 10.945 -12.367 1 93.69 212 ASP B C 1
ATOM 3922 O O . ASP B 1 212 ? 7.906 10.891 -11.156 1 93.69 212 ASP B O 1
ATOM 3926 N N . ILE B 1 213 ? 7.312 10.445 -13.367 1 95.94 213 ILE B N 1
ATOM 3927 C CA . ILE B 1 213 ? 6.117 9.68 -13.031 1 95.94 213 ILE B CA 1
ATOM 3928 C C . ILE B 1 213 ? 6.16 8.32 -13.734 1 95.94 213 ILE B C 1
ATOM 3930 O O . ILE B 1 213 ? 6.559 8.234 -14.898 1 95.94 213 ILE B O 1
ATOM 3934 N N . SER B 1 214 ? 5.781 7.289 -13.031 1 95.81 214 SER 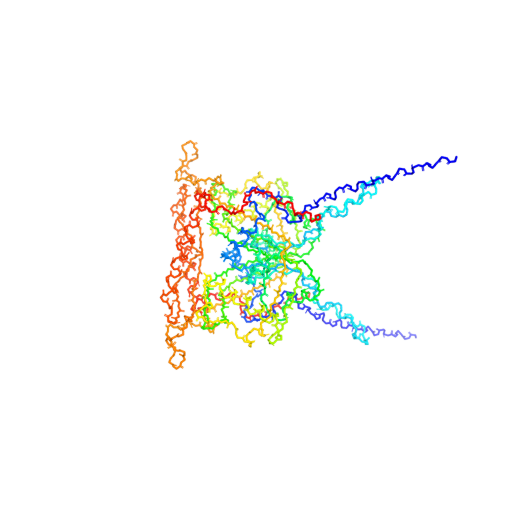B N 1
ATOM 3935 C CA . SER B 1 214 ? 5.539 5.973 -13.617 1 95.81 214 SER B CA 1
ATOM 3936 C C . SER B 1 214 ? 4.285 5.332 -13.039 1 95.81 214 SER B C 1
ATOM 3938 O O . SER B 1 214 ? 4.156 5.203 -11.812 1 95.81 214 SER B O 1
ATOM 3940 N N . CYS B 1 215 ? 3.361 4.961 -13.914 1 97.31 215 CYS B N 1
ATOM 3941 C CA . CYS B 1 215 ? 2.139 4.27 -13.516 1 97.31 215 CYS B CA 1
ATOM 3942 C C . CYS B 1 215 ? 2.021 2.922 -14.219 1 97.31 215 CYS B C 1
ATOM 3944 O O . CYS B 1 215 ? 2.623 2.711 -15.273 1 97.31 215 CYS B O 1
ATOM 3946 N N . LYS B 1 216 ? 1.31 2.025 -13.609 1 96.62 216 LYS B N 1
ATOM 3947 C CA . LYS B 1 216 ? 0.999 0.723 -14.188 1 96.62 216 LYS B CA 1
ATOM 3948 C C . LYS B 1 216 ? -0.437 0.31 -13.883 1 96.62 216 LYS B C 1
ATOM 3950 O O . LYS B 1 216 ? -0.933 0.551 -12.781 1 96.62 216 LYS B O 1
ATOM 3955 N N . GLN B 1 217 ? -1.056 -0.312 -14.859 1 97.56 217 GLN B N 1
ATOM 3956 C CA . GLN B 1 217 ? -2.412 -0.812 -14.664 1 97.56 217 GLN B CA 1
ATOM 3957 C C . GLN B 1 217 ? -2.617 -2.143 -15.383 1 97.56 217 GLN B C 1
ATOM 3959 O O . GLN B 1 217 ? -2.164 -2.318 -16.516 1 97.56 217 GLN B O 1
ATOM 3964 N N . ARG B 1 218 ? -3.197 -3.037 -14.711 1 96.94 218 ARG B N 1
ATOM 3965 C CA . ARG B 1 218 ? -3.793 -4.215 -15.336 1 96.94 218 ARG B CA 1
ATOM 3966 C C . ARG B 1 218 ? -5.297 -4.262 -15.086 1 96.94 218 ARG B C 1
ATOM 3968 O O . ARG B 1 218 ? -5.754 -4.062 -13.961 1 96.94 218 ARG B O 1
ATOM 3975 N N . TYR B 1 219 ? -6.059 -4.438 -16.062 1 96.5 219 TYR B N 1
ATOM 3976 C CA . TYR B 1 219 ? -7.492 -4.684 -15.953 1 96.5 219 TYR B CA 1
ATOM 3977 C C . TYR B 1 219 ? -7.949 -5.703 -16.984 1 96.5 219 TYR B C 1
ATOM 3979 O O . TYR B 1 219 ? -7.277 -5.914 -18 1 96.5 219 TYR B O 1
ATOM 3987 N N . GLY B 1 220 ? -9.008 -6.344 -16.656 1 96.25 220 GLY B N 1
ATOM 3988 C CA . GLY B 1 220 ? -9.523 -7.398 -17.516 1 96.25 220 GLY B CA 1
ATOM 3989 C C . GLY B 1 220 ? -9.625 -8.742 -16.812 1 96.25 220 GLY B C 1
ATOM 3990 O O . GLY B 1 220 ? -9.523 -8.812 -15.594 1 96.25 220 GLY B O 1
ATOM 3991 N N . ALA B 1 221 ? -9.844 -9.781 -17.641 1 93.31 221 ALA B N 1
ATOM 3992 C CA . ALA B 1 221 ? -10.062 -11.117 -17.094 1 93.31 221 ALA B CA 1
ATOM 3993 C C . ALA B 1 221 ? -8.836 -12 -17.297 1 93.31 221 ALA B C 1
ATOM 3995 O O . ALA B 1 221 ? -7.703 -11.5 -17.312 1 93.31 221 ALA B O 1
ATOM 3996 N N . PHE B 1 222 ? -9.008 -13.305 -17.219 1 88.69 222 PHE B N 1
ATOM 3997 C CA . PHE B 1 222 ? -7.91 -14.266 -17.25 1 88.69 222 PHE B CA 1
ATOM 3998 C C . PHE B 1 222 ? -7.082 -14.094 -18.516 1 88.69 222 PHE B C 1
ATOM 4000 O O . PHE B 1 222 ? -5.852 -14.125 -18.469 1 88.69 222 PHE B O 1
ATOM 4007 N N . ASN B 1 223 ? -7.648 -13.805 -19.594 1 82.81 223 ASN B N 1
ATOM 4008 C CA . ASN B 1 223 ? -6.957 -13.719 -20.875 1 82.81 223 ASN B CA 1
ATOM 4009 C C . ASN B 1 223 ? -6.477 -12.297 -21.156 1 82.81 223 ASN B C 1
ATOM 4011 O O . ASN B 1 223 ? -6.402 -11.875 -22.312 1 82.81 223 ASN B O 1
ATOM 4015 N N . GLY B 1 224 ? -6.305 -11.523 -20.109 1 86.12 224 GLY B N 1
ATOM 4016 C CA . GLY B 1 224 ? -5.805 -10.172 -20.281 1 86.12 224 GLY B CA 1
ATOM 4017 C C . GLY B 1 224 ? -6.906 -9.133 -20.391 1 86.12 224 GLY B C 1
ATOM 4018 O O . GLY B 1 224 ? -7.871 -9.164 -19.625 1 86.12 224 GLY B O 1
ATOM 4019 N N . THR B 1 225 ? -6.66 -8.18 -21.344 1 85.25 225 THR B N 1
ATOM 4020 C CA . THR B 1 225 ? -7.625 -7.098 -21.484 1 85.25 225 THR B CA 1
ATOM 4021 C C . THR B 1 225 ? -8.836 -7.559 -22.312 1 85.25 225 THR B C 1
ATOM 4023 O O . THR B 1 225 ? -9.133 -6.984 -23.359 1 85.25 225 THR B O 1
ATOM 4026 N N . GLN B 1 226 ? -9.414 -8.633 -21.828 1 91.69 226 GLN B N 1
ATOM 4027 C CA . GLN B 1 226 ? -10.617 -9.219 -22.422 1 91.69 226 GLN B CA 1
ATOM 4028 C C . GLN B 1 226 ? -11.688 -9.453 -21.359 1 91.69 226 GLN B C 1
ATOM 4030 O O . GLN B 1 226 ? -11.391 -9.516 -20.172 1 91.69 226 GLN B O 1
ATOM 4035 N N . GLU B 1 227 ? -12.922 -9.516 -21.797 1 93.38 227 GLU B N 1
ATOM 4036 C CA . GLU B 1 227 ? -14.047 -9.797 -20.906 1 93.38 227 GLU B CA 1
ATOM 4037 C C . GLU B 1 227 ? -13.969 -11.211 -20.344 1 93.38 227 GLU B C 1
ATOM 4039 O O . GLU B 1 227 ? -13.359 -12.094 -20.953 1 93.38 227 GLU B O 1
ATOM 4044 N N . PRO B 1 228 ? -14.508 -11.375 -19.203 1 93.19 228 PRO B N 1
ATOM 4045 C CA . PRO B 1 228 ? -14.516 -12.727 -18.641 1 93.19 228 PRO B CA 1
ATOM 4046 C C . PRO B 1 228 ? -15.414 -13.688 -19.406 1 93.19 228 PRO B C 1
ATOM 4048 O O . PRO B 1 228 ? -16.484 -13.289 -19.891 1 93.19 228 PRO B O 1
ATOM 4051 N N . GLU B 1 229 ? -14.914 -14.867 -19.469 1 88.94 229 GLU B N 1
ATOM 4052 C CA . GLU B 1 229 ? -15.758 -15.953 -19.984 1 88.94 229 GLU B CA 1
ATOM 4053 C C . GLU B 1 229 ? -16.562 -16.594 -18.859 1 88.94 229 GLU B C 1
ATOM 4055 O O . GLU B 1 229 ? -15.984 -17.125 -17.906 1 88.94 229 GLU B O 1
ATOM 4060 N N . LEU B 1 230 ? -17.844 -16.609 -19.016 1 89 230 LEU B N 1
ATOM 4061 C CA . LEU B 1 230 ? -18.703 -17.062 -17.906 1 89 230 LEU B CA 1
ATOM 4062 C C . LEU B 1 230 ? -19.031 -18.547 -18.062 1 89 230 LEU B C 1
ATOM 4064 O O . LEU B 1 230 ? -19.484 -19.188 -17.109 1 89 230 LEU B O 1
ATOM 4068 N N . SER B 1 231 ? -18.875 -19.062 -19.25 1 83.19 231 SER B N 1
ATOM 4069 C CA . SER B 1 231 ? -19.062 -20.484 -19.531 1 83.19 231 SER B CA 1
ATOM 4070 C C . SER B 1 231 ? -17.844 -21.094 -20.203 1 83.19 231 SER B C 1
ATOM 4072 O O . SER B 1 231 ? -17.109 -20.406 -20.906 1 83.19 231 SER B O 1
ATOM 4074 N N . CYS B 1 232 ? -17.688 -22.344 -19.781 1 74.81 232 CYS B N 1
ATOM 4075 C CA . CYS B 1 232 ? -16.547 -23.031 -20.391 1 74.81 232 CYS B CA 1
ATOM 4076 C C . CYS B 1 232 ? -16.656 -23.047 -21.906 1 74.81 232 CYS B C 1
ATOM 4078 O O . CYS B 1 232 ? -17.672 -23.484 -22.453 1 74.81 232 CYS B O 1
ATOM 4080 N N . PRO B 1 233 ? -15.648 -22.438 -22.547 1 67.31 233 PRO B N 1
ATOM 4081 C CA . PRO B 1 233 ? -15.711 -22.516 -24 1 67.31 233 PRO B CA 1
ATOM 4082 C C . PRO B 1 233 ? -15.781 -23.938 -24.516 1 67.31 233 PRO B C 1
ATOM 4084 O O . PRO B 1 233 ? -15.195 -24.844 -23.922 1 67.31 233 PRO B O 1
ATOM 4087 N N . PRO B 1 234 ? -16.656 -24.094 -25.609 1 63.75 234 PRO B N 1
ATOM 4088 C CA . PRO B 1 234 ? -16.719 -25.438 -26.188 1 63.75 234 PRO B CA 1
ATOM 4089 C C . PRO B 1 234 ? -15.336 -25.953 -26.594 1 63.75 234 PRO B C 1
ATOM 4091 O O . PRO B 1 234 ? -14.547 -25.219 -27.203 1 63.75 234 PRO B O 1
ATOM 4094 N N . GLY B 1 235 ? -14.961 -27.156 -26.281 1 58.66 235 GLY B N 1
ATOM 4095 C CA . GLY B 1 235 ? -13.719 -27.812 -26.656 1 58.66 235 GLY B CA 1
ATOM 4096 C C . GLY B 1 235 ? -12.578 -27.531 -25.703 1 58.66 235 GLY B C 1
ATOM 4097 O O . GLY B 1 235 ? -11.523 -28.172 -25.781 1 58.66 235 GLY B O 1
ATOM 4098 N N . LYS B 1 236 ? -12.695 -26.188 -25.266 1 51.78 236 LYS B N 1
ATOM 4099 C CA . LYS B 1 236 ? -11.641 -25.781 -24.344 1 51.78 236 LYS B CA 1
ATOM 4100 C C . LYS B 1 236 ? -12.039 -26.062 -22.906 1 51.78 236 LYS B C 1
ATOM 4102 O O . LYS B 1 236 ? -13.211 -25.969 -22.547 1 51.78 236 LYS B O 1
ATOM 4107 N N . GLY B 1 237 ? -11.32 -26.891 -22.094 1 53.81 237 GLY B N 1
ATOM 4108 C CA . GLY B 1 237 ? -11.195 -27.344 -20.719 1 53.81 237 GLY B CA 1
ATOM 4109 C C . GLY B 1 237 ? -12.516 -27.719 -20.094 1 53.81 237 GLY B C 1
ATOM 4110 O O . GLY B 1 237 ? -13.578 -27.312 -20.562 1 53.81 237 GLY B O 1
ATOM 4111 N N . LYS B 1 238 ? -12.602 -28.859 -19.594 1 58.59 238 LYS B N 1
ATOM 4112 C CA . LYS B 1 238 ? -13.578 -29.766 -18.969 1 58.59 238 LYS B CA 1
ATOM 4113 C C . LYS B 1 238 ? -14.219 -29.125 -17.75 1 58.59 238 LYS B C 1
ATOM 4115 O O . LYS B 1 238 ? -13.555 -28.391 -17 1 58.59 238 LYS B O 1
ATOM 4120 N N . GLU B 1 239 ? -15.516 -28.906 -17.891 1 61.62 239 GLU B N 1
ATOM 4121 C CA . GLU B 1 239 ? -16.359 -28.672 -16.719 1 61.62 239 GLU B CA 1
ATOM 4122 C C . GLU B 1 239 ? -15.688 -29.141 -15.445 1 61.62 239 GLU B C 1
ATOM 4124 O O . GLU B 1 239 ? -15.992 -28.641 -14.359 1 61.62 239 GLU B O 1
ATOM 4129 N N . GLY B 1 240 ? -14.57 -29.766 -15.773 1 74.19 240 GLY B N 1
ATOM 4130 C CA . GLY B 1 240 ? -13.891 -30.359 -14.633 1 74.19 240 GLY B CA 1
ATOM 4131 C C . GLY B 1 240 ? -12.703 -29.547 -14.148 1 74.19 240 GLY B C 1
ATOM 4132 O O . GLY B 1 240 ? -12.125 -29.844 -13.102 1 74.19 240 GLY B O 1
ATOM 4133 N N . ASP B 1 241 ? -12.469 -28.422 -14.852 1 84.38 241 ASP B N 1
ATOM 4134 C CA . ASP B 1 241 ? -11.297 -27.641 -14.461 1 84.38 241 ASP B CA 1
ATOM 4135 C C . ASP B 1 241 ? -11.602 -26.781 -13.242 1 84.38 241 ASP B C 1
ATOM 4137 O O . ASP B 1 241 ? -12.766 -26.5 -12.945 1 84.38 241 ASP B O 1
ATOM 4141 N N . ALA B 1 242 ? -10.539 -26.406 -12.562 1 92.62 242 ALA B N 1
ATOM 4142 C CA . ALA B 1 242 ? -10.664 -25.453 -11.461 1 92.62 242 ALA B CA 1
ATOM 4143 C C . ALA B 1 242 ? -11.18 -24.094 -11.961 1 92.62 242 ALA B C 1
ATOM 4145 O O . ALA B 1 242 ? -11.07 -23.797 -13.148 1 92.62 242 ALA B O 1
ATOM 4146 N N . PHE B 1 243 ? -11.836 -23.406 -11.117 1 95 243 PHE B N 1
ATOM 4147 C CA . PHE B 1 243 ? -12.375 -22.094 -11.438 1 95 243 PHE B CA 1
ATOM 4148 C C . PHE B 1 243 ? -11.352 -21.266 -12.203 1 95 243 PHE B C 1
ATOM 4150 O O . PHE B 1 243 ? -10.211 -21.109 -11.75 1 95 243 PHE B O 1
ATOM 4157 N N . THR B 1 244 ? -11.719 -20.766 -13.305 1 93.75 244 THR B N 1
ATOM 4158 C CA . THR B 1 244 ? -10.961 -19.844 -14.148 1 93.75 244 THR B CA 1
ATOM 4159 C C . THR B 1 244 ? -11.742 -18.547 -14.375 1 93.75 244 THR B C 1
ATOM 4161 O O . THR B 1 244 ? -12.852 -18.578 -14.906 1 93.75 244 THR B O 1
ATOM 4164 N N . GLY B 1 245 ? -11.18 -17.422 -13.922 1 95.44 245 GLY B N 1
ATOM 4165 C CA . GLY B 1 245 ? -11.914 -16.172 -14.055 1 95.44 245 GLY B CA 1
ATOM 4166 C C . GLY B 1 245 ? -11.344 -15.062 -13.195 1 95.44 245 GLY B C 1
ATOM 4167 O O . GLY B 1 245 ? -10.141 -15 -12.961 1 95.44 245 GLY B O 1
ATOM 4168 N N . VAL B 1 246 ? -12.25 -14.062 -12.898 1 97.62 246 VAL B N 1
ATOM 4169 C CA . VAL B 1 246 ? -11.852 -12.867 -12.156 1 97.62 246 VAL B CA 1
ATOM 4170 C C . VAL B 1 246 ? -12.859 -12.586 -11.047 1 97.62 246 VAL B C 1
ATOM 4172 O O . VAL B 1 246 ? -14.062 -12.789 -11.234 1 97.62 246 VAL B O 1
ATOM 4175 N N . ILE B 1 247 ? -12.391 -12.195 -9.922 1 98.12 247 ILE B N 1
ATOM 4176 C CA . ILE B 1 247 ? -13.195 -11.672 -8.828 1 98.12 247 ILE B CA 1
ATOM 4177 C C . ILE B 1 247 ? -12.859 -10.203 -8.586 1 98.12 247 ILE B C 1
ATOM 4179 O O . ILE B 1 247 ? -11.766 -9.883 -8.117 1 98.12 247 ILE B O 1
ATOM 4183 N N . PRO B 1 248 ? -13.773 -9.297 -8.93 1 98.5 248 PRO B N 1
ATOM 4184 C CA . PRO B 1 248 ? -13.5 -7.895 -8.617 1 98.5 248 PRO B CA 1
ATOM 4185 C C . PRO B 1 248 ? -13.445 -7.621 -7.117 1 98.5 248 PRO B C 1
ATOM 4187 O O . PRO B 1 248 ? -14.086 -8.336 -6.336 1 98.5 248 PRO B O 1
ATOM 4190 N N . CYS B 1 249 ? -12.719 -6.629 -6.738 1 98.5 249 CYS B N 1
ATOM 4191 C CA . CYS B 1 249 ? -12.719 -6.223 -5.336 1 98.5 249 CYS B CA 1
ATOM 4192 C C . CYS B 1 249 ? -12.562 -4.711 -5.207 1 98.5 249 CYS B C 1
ATOM 4194 O O . CYS B 1 249 ? -12.094 -4.051 -6.141 1 98.5 249 CYS B O 1
ATOM 4196 N N . TRP B 1 250 ? -13.023 -4.168 -4.113 1 98.44 250 TRP B N 1
ATOM 4197 C CA . TRP B 1 250 ? -12.977 -2.732 -3.863 1 98.44 250 TRP B CA 1
ATOM 4198 C C . TRP B 1 250 ? -13 -2.439 -2.367 1 98.44 250 TRP B C 1
ATOM 4200 O O . TRP B 1 250 ? -13.203 -3.346 -1.554 1 98.44 250 TRP B O 1
ATOM 4210 N N . THR B 1 251 ? -12.664 -1.218 -2.006 1 98.12 251 THR B N 1
ATOM 4211 C CA . THR B 1 251 ? -12.828 -0.769 -0.628 1 98.12 251 THR B CA 1
ATOM 4212 C C . THR B 1 251 ? -14.305 -0.513 -0.316 1 98.12 251 THR B C 1
ATOM 4214 O O . THR B 1 251 ? -14.984 0.211 -1.048 1 98.12 251 THR B O 1
ATOM 4217 N N . GLN B 1 252 ? -14.773 -1.127 0.695 1 98.56 252 GLN B N 1
ATOM 4218 C CA . GLN B 1 252 ? -16.125 -0.916 1.207 1 98.56 252 GLN B CA 1
ATOM 4219 C C . GLN B 1 252 ? -16.109 -0.083 2.486 1 98.56 252 GLN B C 1
ATOM 4221 O O . GLN B 1 252 ? -15.359 -0.39 3.42 1 98.56 252 GLN B O 1
ATOM 4226 N N . TRP B 1 253 ? -16.859 0.978 2.439 1 98.25 253 TRP B N 1
ATOM 4227 C CA . TRP B 1 253 ? -17.016 1.816 3.623 1 98.25 253 TRP B CA 1
ATOM 4228 C C . TRP B 1 253 ? -18.25 1.395 4.426 1 98.25 253 TRP B C 1
ATOM 4230 O O . TRP B 1 253 ? -19.328 1.186 3.859 1 98.25 253 TRP B O 1
ATOM 4240 N N . GLY B 1 254 ? -18.047 1.225 5.73 1 98.25 254 GLY B N 1
ATOM 4241 C CA . GLY B 1 254 ? -19.125 0.817 6.609 1 98.25 254 GLY B CA 1
ATOM 4242 C C . GLY B 1 254 ? -19.953 1.984 7.125 1 98.25 254 GLY B C 1
ATOM 4243 O O . GLY B 1 254 ? -19.891 3.088 6.578 1 98.25 254 GLY B O 1
ATOM 4244 N N . GLU B 1 255 ? -20.75 1.667 8.133 1 96.94 255 GLU B N 1
ATOM 4245 C CA . GLU B 1 255 ? -21.625 2.672 8.75 1 96.94 255 GLU B CA 1
ATOM 4246 C C . GLU B 1 255 ? -20.797 3.668 9.57 1 96.94 255 GLU B C 1
ATOM 4248 O O . GLU B 1 255 ? -19.938 3.271 10.352 1 96.94 255 GLU B O 1
ATOM 4253 N N . PRO B 1 256 ? -21.094 4.988 9.328 1 97 256 PRO B N 1
ATOM 4254 C CA . PRO B 1 256 ? -20.469 5.957 10.227 1 97 256 PRO B CA 1
ATOM 4255 C C . PRO B 1 256 ? -20.859 5.766 11.688 1 97 256 PRO B C 1
ATOM 4257 O O . PRO B 1 256 ? -22.047 5.648 12 1 97 256 PRO B O 1
ATOM 4260 N N . LEU B 1 257 ? -19.906 5.652 12.523 1 96.5 257 LEU B N 1
ATOM 4261 C CA . LEU B 1 257 ? -20.094 5.523 13.961 1 96.5 257 LEU B CA 1
ATOM 4262 C C . LEU B 1 257 ? -19.656 6.797 14.688 1 96.5 257 LEU B C 1
ATOM 4264 O O . LEU B 1 257 ? -18.469 7.02 14.898 1 96.5 257 LEU B O 1
ATOM 4268 N N . GLY B 1 258 ? -20.594 7.609 15.047 1 94.12 258 GLY B N 1
ATOM 4269 C CA . GLY B 1 258 ? -20.312 8.883 15.688 1 94.12 258 GLY B CA 1
ATOM 4270 C C . GLY B 1 258 ? -21.516 9.812 15.703 1 94.12 258 GLY B C 1
ATOM 4271 O O . GLY B 1 258 ? -22.656 9.359 15.641 1 94.12 258 GLY B O 1
ATOM 4272 N N . TYR B 1 259 ? -21.266 11.133 15.914 1 91.62 259 TYR B N 1
ATOM 4273 C CA . TYR B 1 259 ? -22.328 12.141 15.992 1 91.62 259 TYR B CA 1
ATOM 4274 C C . TYR B 1 259 ? -21.922 13.414 15.266 1 91.62 259 TYR B C 1
ATOM 4276 O O . TYR B 1 259 ? -20.734 13.617 14.977 1 91.62 259 TYR B O 1
ATOM 4284 N N . GLY B 1 260 ? -22.906 14.188 14.953 1 91.56 260 GLY B N 1
ATOM 4285 C CA . GLY B 1 260 ? -22.688 15.469 14.297 1 91.56 260 GLY B CA 1
ATOM 4286 C C . GLY B 1 260 ? -23.844 15.883 13.398 1 91.56 260 GLY B C 1
ATOM 4287 O O . GLY B 1 260 ? -24.703 15.062 13.062 1 91.56 260 GLY B O 1
ATOM 4288 N N . LYS B 1 261 ? -23.859 17.078 12.992 1 90.31 261 LYS B N 1
ATOM 4289 C CA . LYS B 1 261 ? -24.984 17.656 12.25 1 90.31 261 LYS B CA 1
ATOM 4290 C C . LYS B 1 261 ? -25.062 17.078 10.836 1 90.31 261 LYS B C 1
ATOM 4292 O O . LYS B 1 261 ? -26.125 17.078 10.219 1 90.31 261 LYS B O 1
ATOM 4297 N N . ASP B 1 262 ? -23.922 16.578 10.352 1 93.06 262 ASP B N 1
ATOM 4298 C CA . ASP B 1 262 ? -23.891 16.156 8.953 1 93.06 262 ASP B CA 1
ATOM 4299 C C . ASP B 1 262 ? -23.766 14.641 8.836 1 93.06 262 ASP B C 1
ATOM 4301 O O . ASP B 1 262 ? -23.234 14.133 7.848 1 93.06 262 ASP B O 1
ATOM 4305 N N . VAL B 1 263 ? -24.188 13.93 9.852 1 92.31 263 VAL B N 1
ATOM 4306 C CA . VAL B 1 263 ? -24.062 12.469 9.859 1 92.31 263 VAL B CA 1
ATOM 4307 C C . VAL B 1 263 ? -24.797 11.891 8.648 1 92.31 263 VAL B C 1
ATOM 4309 O O . VAL B 1 263 ? -24.297 10.969 8 1 92.31 263 VAL B O 1
ATOM 4312 N N . ASP B 1 264 ? -25.938 12.383 8.305 1 94 264 ASP B N 1
ATOM 4313 C CA . ASP B 1 264 ? -26.703 11.875 7.176 1 94 264 ASP B CA 1
ATOM 4314 C C . ASP B 1 264 ? -25.984 12.148 5.855 1 94 264 ASP B C 1
ATOM 4316 O O . ASP B 1 264 ? -26.031 11.336 4.934 1 94 264 ASP B O 1
ATOM 4320 N N . ASP B 1 265 ? -25.344 13.273 5.789 1 95 265 ASP B N 1
ATOM 4321 C CA . ASP B 1 265 ? -24.547 13.594 4.609 1 95 265 ASP B CA 1
ATOM 4322 C C . ASP B 1 265 ? -23.391 12.609 4.445 1 95 265 ASP B C 1
ATOM 4324 O O . ASP B 1 265 ? -23.094 12.18 3.33 1 95 265 ASP B O 1
ATOM 4328 N N . ILE B 1 266 ? -22.797 12.266 5.508 1 95.69 266 ILE B N 1
ATOM 4329 C CA . ILE B 1 266 ? -21.672 11.328 5.492 1 95.69 266 ILE B CA 1
ATOM 4330 C C . ILE B 1 266 ? -22.172 9.945 5.082 1 95.69 266 ILE B C 1
ATOM 4332 O O . ILE B 1 266 ? -21.5 9.25 4.305 1 95.69 266 ILE B O 1
ATOM 4336 N N . LYS B 1 267 ? -23.328 9.562 5.566 1 96.12 267 LYS B N 1
ATOM 4337 C CA . LYS B 1 267 ? -23.938 8.297 5.156 1 96.12 267 LYS B CA 1
ATOM 4338 C C . LYS B 1 267 ? -24.188 8.266 3.654 1 96.12 267 LYS B C 1
ATOM 4340 O O . LYS B 1 267 ? -23.891 7.27 2.988 1 96.12 267 LYS B O 1
ATOM 4345 N N . GLY B 1 268 ? -24.719 9.336 3.195 1 96.62 268 GLY B N 1
ATOM 4346 C CA . GLY B 1 268 ? -24.938 9.445 1.76 1 96.62 268 GLY B CA 1
ATOM 4347 C C . GLY B 1 268 ? -23.656 9.375 0.959 1 96.62 268 GLY B C 1
ATOM 4348 O O . GLY B 1 268 ? -23.609 8.727 -0.088 1 96.62 268 GLY B O 1
ATOM 4349 N N . LEU B 1 269 ? -22.641 10.023 1.459 1 95.25 269 LEU B N 1
ATOM 4350 C CA . LEU B 1 269 ? -21.344 10.031 0.804 1 95.25 269 LEU B CA 1
ATOM 4351 C C . LEU B 1 269 ? -20.75 8.625 0.748 1 95.25 269 LEU B C 1
ATOM 4353 O O . LEU B 1 269 ? -20.234 8.203 -0.294 1 95.25 269 LEU B O 1
ATOM 4357 N N . THR B 1 270 ? -20.781 7.906 1.844 1 95.81 270 THR B N 1
ATOM 4358 C CA . THR B 1 270 ? -20.203 6.566 1.894 1 95.81 270 THR B CA 1
ATOM 4359 C C . THR B 1 270 ? -20.953 5.625 0.954 1 95.81 270 THR B C 1
ATOM 4361 O O . THR B 1 270 ? -20.344 4.773 0.308 1 95.81 270 THR B O 1
ATOM 4364 N N . LYS B 1 271 ? -22.266 5.793 0.867 1 96.88 271 LYS B N 1
ATOM 4365 C CA . LYS B 1 271 ? -23.047 4.98 -0.049 1 96.88 271 LYS B CA 1
ATOM 4366 C C . LYS B 1 271 ? -22.641 5.223 -1.498 1 96.88 271 LYS B C 1
ATOM 4368 O O . LYS B 1 271 ? -22.453 4.273 -2.262 1 96.88 271 LYS B O 1
ATOM 4373 N N . ARG B 1 272 ? -22.5 6.434 -1.831 1 97.06 272 ARG B N 1
ATOM 4374 C CA . ARG B 1 272 ? -22.109 6.777 -3.191 1 97.06 272 ARG B CA 1
ATOM 4375 C C . ARG B 1 272 ? -20.703 6.27 -3.5 1 97.06 272 ARG B C 1
ATOM 4377 O O . ARG B 1 272 ? -20.453 5.727 -4.578 1 97.06 272 ARG B O 1
ATOM 4384 N N . LYS B 1 273 ? -19.797 6.445 -2.582 1 96.38 273 LYS B N 1
ATOM 4385 C CA . LYS B 1 273 ? -18.438 5.977 -2.768 1 96.38 273 LYS B CA 1
ATOM 4386 C C . LYS B 1 273 ? -18.391 4.461 -2.961 1 96.38 273 LYS B C 1
ATOM 4388 O O . LYS B 1 273 ? -17.625 3.957 -3.785 1 96.38 273 LYS B O 1
ATOM 4393 N N . ASN B 1 274 ? -19.203 3.789 -2.168 1 98.12 274 ASN B N 1
ATOM 4394 C CA . ASN B 1 274 ? -19.266 2.338 -2.299 1 98.12 274 ASN B CA 1
ATOM 4395 C C . ASN B 1 274 ? -19.766 1.921 -3.68 1 98.12 274 ASN B C 1
ATOM 4397 O O . ASN B 1 274 ? -19.234 0.979 -4.277 1 98.12 274 ASN B O 1
ATOM 4401 N N . GLU B 1 275 ? -20.719 2.631 -4.156 1 98.19 275 GLU B N 1
ATOM 4402 C CA . GLU B 1 275 ? -21.234 2.35 -5.488 1 98.19 275 GLU B CA 1
ATOM 4403 C C . GLU B 1 275 ? -20.188 2.615 -6.559 1 98.19 275 GLU B C 1
ATOM 4405 O O . GLU B 1 275 ? -19.984 1.796 -7.461 1 98.19 275 GLU B O 1
ATOM 4410 N N . ASP B 1 276 ? -19.531 3.744 -6.445 1 97.56 276 ASP B N 1
ATOM 4411 C CA . ASP B 1 276 ? -18.484 4.102 -7.398 1 97.56 276 ASP B CA 1
ATOM 4412 C C . ASP B 1 276 ? -17.359 3.074 -7.391 1 97.56 276 ASP B C 1
ATOM 4414 O O . ASP B 1 276 ? -16.875 2.668 -8.445 1 97.56 276 ASP B O 1
ATOM 4418 N N . ASN B 1 277 ? -16.938 2.705 -6.176 1 98.06 277 ASN B N 1
ATOM 4419 C CA . ASN B 1 277 ? -15.867 1.728 -6.031 1 98.06 277 ASN B CA 1
ATOM 4420 C C . ASN B 1 277 ? -16.234 0.392 -6.672 1 98.06 277 ASN B C 1
ATOM 4422 O O . ASN B 1 277 ? -15.438 -0.193 -7.402 1 98.06 277 ASN B O 1
ATOM 4426 N N . ARG B 1 278 ? -17.422 -0.045 -6.375 1 98.5 278 ARG B N 1
ATOM 4427 C CA . ARG B 1 278 ? -17.906 -1.302 -6.934 1 98.5 278 ARG B CA 1
ATOM 4428 C C . ARG B 1 278 ? -17.969 -1.235 -8.461 1 98.5 278 ARG B C 1
ATOM 4430 O O . ARG B 1 278 ? -17.484 -2.141 -9.141 1 98.5 278 ARG B O 1
ATOM 4437 N N . GLU B 1 279 ? -18.547 -0.188 -8.922 1 98.5 279 GLU B N 1
ATOM 4438 C CA . GLU B 1 279 ? -18.688 -0.038 -10.367 1 98.5 279 GLU B CA 1
ATOM 4439 C C . GLU B 1 279 ? -17.328 -0.049 -11.062 1 98.5 279 GLU B C 1
ATOM 4441 O O . GLU B 1 279 ? -17.156 -0.679 -12.109 1 98.5 279 GLU B O 1
ATOM 4446 N N . PHE B 1 280 ? -16.391 0.659 -10.516 1 98.5 280 PHE B N 1
ATOM 4447 C CA . PHE B 1 280 ? -15.062 0.688 -11.109 1 98.5 280 PHE B CA 1
ATOM 4448 C C . PHE B 1 280 ? -14.469 -0.714 -11.18 1 98.5 280 PHE B C 1
ATOM 4450 O O . PHE B 1 280 ? -13.945 -1.126 -12.219 1 98.5 280 PHE B O 1
ATOM 4457 N N . ALA B 1 281 ? -14.523 -1.453 -10.07 1 98.44 281 ALA B N 1
ATOM 4458 C CA . ALA B 1 281 ? -13.953 -2.795 -9.992 1 98.44 281 ALA B CA 1
ATOM 4459 C C . ALA B 1 281 ? -14.617 -3.732 -10.992 1 98.44 281 ALA B C 1
ATOM 4461 O O . ALA B 1 281 ? -13.945 -4.543 -11.641 1 98.44 281 ALA B O 1
ATOM 4462 N N . GLU B 1 282 ? -15.898 -3.6 -11.102 1 98.44 282 GLU B N 1
ATOM 4463 C CA . GLU B 1 282 ? -16.641 -4.438 -12.047 1 98.44 282 GLU B CA 1
ATOM 4464 C C . GLU B 1 282 ? -16.297 -4.074 -13.492 1 98.44 282 GLU B C 1
ATOM 4466 O O . GLU B 1 282 ? -16.125 -4.957 -14.328 1 98.44 282 GLU B O 1
ATOM 4471 N N . LYS B 1 283 ? -16.234 -2.793 -13.727 1 98.38 283 LYS B N 1
ATOM 4472 C CA . LYS B 1 283 ? -15.812 -2.369 -15.062 1 98.38 283 LYS B CA 1
ATOM 4473 C C . LYS B 1 283 ? -14.406 -2.877 -15.383 1 98.38 283 LYS B C 1
ATOM 4475 O O . LYS B 1 283 ? -14.133 -3.287 -16.516 1 98.38 283 LYS B O 1
ATOM 4480 N N . ALA B 1 284 ? -13.516 -2.834 -14.43 1 98.19 284 ALA B N 1
ATOM 4481 C CA . ALA B 1 284 ? -12.164 -3.355 -14.625 1 98.19 284 ALA B CA 1
ATOM 4482 C C . ALA B 1 284 ? -12.195 -4.848 -14.953 1 98.19 284 ALA B C 1
ATOM 4484 O O . ALA B 1 284 ? -11.5 -5.301 -15.859 1 98.19 284 ALA B O 1
ATOM 4485 N N . ALA B 1 285 ? -13 -5.586 -14.242 1 97.94 285 ALA B N 1
ATOM 4486 C CA . ALA B 1 285 ? -13.117 -7.023 -14.453 1 97.94 285 ALA B CA 1
ATOM 4487 C C . ALA B 1 285 ? -13.648 -7.332 -15.852 1 97.94 285 ALA B C 1
ATOM 4489 O O . ALA B 1 285 ? -13.258 -8.328 -16.469 1 97.94 285 ALA B O 1
ATOM 4490 N N . TRP B 1 286 ? -14.461 -6.453 -16.344 1 97.31 286 TRP B N 1
ATOM 4491 C CA . TRP B 1 286 ? -15.094 -6.664 -17.641 1 97.31 286 TRP B CA 1
ATOM 4492 C C . TRP B 1 286 ? -14.305 -5.988 -18.75 1 97.31 286 TRP B C 1
ATOM 4494 O O . TRP B 1 286 ? -14.805 -5.816 -19.859 1 97.31 286 TRP B O 1
ATOM 4504 N N . ALA B 1 287 ? -13.148 -5.543 -18.438 1 96.5 287 ALA B N 1
ATOM 4505 C CA . ALA B 1 287 ? -12.234 -4.938 -19.406 1 96.5 287 ALA B CA 1
ATOM 4506 C C . ALA B 1 287 ? -12.867 -3.719 -20.078 1 96.5 287 ALA B C 1
ATOM 4508 O O . ALA B 1 287 ? -12.695 -3.498 -21.281 1 96.5 287 ALA B O 1
ATOM 4509 N N . ASN B 1 288 ? -13.695 -3.041 -19.328 1 96.75 288 ASN B N 1
ATOM 4510 C CA . ASN B 1 288 ? -14.289 -1.811 -19.844 1 96.75 288 ASN B CA 1
ATOM 4511 C C . ASN B 1 288 ? -13.234 -0.723 -20.031 1 96.75 288 ASN B C 1
ATOM 4513 O O . ASN B 1 288 ? -12.531 -0.361 -19.094 1 96.75 288 ASN B O 1
ATOM 4517 N N . GLU B 1 289 ? -13.133 -0.128 -21.109 1 94.75 289 GLU B N 1
ATOM 4518 C CA . GLU B 1 289 ? -12.086 0.827 -21.453 1 94.75 289 GLU B CA 1
ATOM 4519 C C . GLU B 1 289 ? -12.242 2.125 -20.672 1 94.75 289 GLU B C 1
ATOM 4521 O O . GLU B 1 289 ? -11.289 2.906 -20.562 1 94.75 289 GLU B O 1
ATOM 4526 N N . GLU B 1 290 ? -13.375 2.365 -20.156 1 95.38 290 GLU B N 1
ATOM 4527 C CA . GLU B 1 290 ? -13.633 3.582 -19.391 1 95.38 290 GLU B CA 1
ATOM 4528 C C . GLU B 1 290 ? -12.742 3.652 -18.156 1 95.38 290 GLU B C 1
ATOM 4530 O O . GLU B 1 290 ? -12.523 4.73 -17.609 1 95.38 290 GLU B O 1
ATOM 4535 N N . VAL B 1 291 ? -12.219 2.518 -17.75 1 96.44 291 VAL B N 1
ATOM 4536 C CA . VAL B 1 291 ? -11.445 2.525 -16.516 1 96.44 291 VAL B CA 1
ATOM 4537 C C . VAL B 1 291 ? -9.953 2.549 -16.844 1 96.44 291 VAL B C 1
ATOM 4539 O O . VAL B 1 291 ? -9.125 2.58 -15.93 1 96.44 291 VAL B O 1
ATOM 4542 N N . ALA B 1 292 ? -9.617 2.488 -18.094 1 96.44 292 ALA B N 1
ATOM 4543 C CA . ALA B 1 292 ? -8.211 2.572 -18.484 1 96.44 292 ALA B CA 1
ATOM 4544 C C . ALA B 1 292 ? -7.621 3.93 -18.109 1 96.44 292 ALA B C 1
ATOM 4546 O O . ALA B 1 292 ? -8.234 4.969 -18.359 1 96.44 292 ALA B O 1
ATOM 4547 N N . MET B 1 293 ? -6.469 3.898 -17.5 1 96.38 293 MET B N 1
ATOM 4548 C CA . MET B 1 293 ? -5.879 5.164 -17.062 1 96.38 293 MET B CA 1
ATOM 4549 C C . MET B 1 293 ? -5.387 5.965 -18.266 1 96.38 293 MET B C 1
ATOM 4551 O O . MET B 1 293 ? -5.066 5.395 -19.312 1 96.38 293 MET B O 1
ATOM 4555 N N . GLU B 1 294 ? -5.27 7.254 -18.109 1 94.44 294 GLU B N 1
ATOM 4556 C CA . GLU B 1 294 ? -4.77 8.133 -19.156 1 94.44 294 GLU B CA 1
ATOM 4557 C C . GLU B 1 294 ? -3.342 7.766 -19.547 1 94.44 294 GLU B C 1
ATOM 4559 O O . GLU B 1 294 ? -2.484 7.566 -18.688 1 94.44 294 GLU B O 1
ATOM 4564 N N . GLY B 1 295 ? -3.119 7.574 -20.844 1 93.19 295 GLY B N 1
ATOM 4565 C CA . GLY B 1 295 ? -1.775 7.336 -21.359 1 93.19 295 GLY B CA 1
ATOM 4566 C C . GLY B 1 295 ? -1.355 5.879 -21.266 1 93.19 295 GLY B C 1
ATOM 4567 O O . GLY B 1 295 ? -0.182 5.555 -21.453 1 93.19 295 GLY B O 1
ATOM 4568 N N . LEU B 1 296 ? -2.309 5.043 -21 1 92.81 296 LEU B N 1
ATOM 4569 C CA . LEU B 1 296 ? -1.977 3.629 -20.859 1 92.81 296 LEU B CA 1
ATOM 4570 C C . LEU B 1 296 ? -1.357 3.086 -22.141 1 92.81 296 LEU B C 1
ATOM 4572 O O . LEU B 1 296 ? -1.93 3.236 -23.234 1 92.81 296 LEU B O 1
ATOM 4576 N N . GLY B 1 297 ? -0.186 2.484 -21.969 1 90.5 297 GLY B N 1
ATOM 4577 C CA . GLY B 1 297 ? 0.51 1.862 -23.078 1 90.5 297 GLY B CA 1
ATOM 4578 C C . GLY B 1 297 ? 1.288 2.854 -23.922 1 90.5 297 GLY B C 1
ATOM 4579 O O . GLY B 1 297 ? 1.937 2.469 -24.906 1 90.5 297 GLY B O 1
ATOM 4580 N N . LYS B 1 298 ? 1.231 4.129 -23.578 1 87 298 LYS B N 1
ATOM 4581 C CA . LYS B 1 298 ? 1.926 5.148 -24.344 1 87 298 LYS B CA 1
ATOM 4582 C C . LYS B 1 298 ? 3.334 5.391 -23.812 1 87 298 LYS B C 1
ATOM 4584 O O . LYS B 1 298 ? 3.555 5.348 -22.594 1 87 298 LYS B O 1
ATOM 4589 N N . LYS B 1 299 ? 4.219 5.621 -24.703 1 81.88 299 LYS B N 1
ATOM 4590 C CA . LYS B 1 299 ? 5.605 5.906 -24.344 1 81.88 299 LYS B CA 1
ATOM 4591 C C . LYS B 1 299 ? 5.73 7.277 -23.672 1 81.88 299 LYS B C 1
ATOM 4593 O O . LYS B 1 299 ? 4.855 8.133 -23.844 1 81.88 299 LYS B O 1
ATOM 4598 N N . ARG B 1 300 ? 6.805 7.441 -22.953 1 80.44 300 ARG B N 1
ATOM 4599 C CA . ARG B 1 300 ? 7.09 8.719 -22.312 1 80.44 300 ARG B CA 1
ATOM 4600 C C . ARG B 1 300 ? 7.324 9.812 -23.344 1 80.44 300 ARG B C 1
ATOM 4602 O O . ARG B 1 300 ? 8.047 9.609 -24.312 1 80.44 300 ARG B O 1
ATOM 4609 N N . LYS B 1 301 ? 6.605 10.961 -23.156 1 68.19 301 LYS B N 1
ATOM 4610 C CA . LYS B 1 301 ? 6.883 12.094 -24.031 1 68.19 301 LYS B CA 1
ATOM 4611 C C . LYS B 1 301 ? 8.227 12.734 -23.688 1 68.19 301 LYS B C 1
ATOM 4613 O O . LYS B 1 301 ? 8.555 12.914 -22.516 1 68.19 301 LYS B O 1
ATOM 4618 N N . PRO B 1 302 ? 9.094 12.859 -24.672 1 60.56 302 PRO B N 1
ATOM 4619 C CA . PRO B 1 302 ? 10.383 13.492 -24.391 1 60.56 302 PRO B CA 1
ATOM 4620 C C . PRO B 1 302 ? 10.242 14.844 -23.688 1 60.56 302 PRO B C 1
ATOM 4622 O O . PRO B 1 302 ? 9.273 15.57 -23.938 1 60.56 302 PRO B O 1
ATOM 4625 N N . THR B 1 303 ? 10.789 15.047 -22.469 1 53.34 303 THR B N 1
ATOM 4626 C CA . THR B 1 303 ? 10.805 16.375 -21.844 1 53.34 303 THR B CA 1
ATOM 4627 C C . THR B 1 303 ? 11.258 17.438 -22.844 1 53.34 303 THR B C 1
ATOM 4629 O O . THR B 1 303 ? 12.289 17.281 -23.5 1 53.34 303 THR B O 1
ATOM 4632 N N . PRO B 1 304 ? 10.312 18.391 -23.156 1 43.09 304 PRO B N 1
ATOM 4633 C CA . PRO B 1 304 ? 10.75 19.406 -24.109 1 43.09 304 PRO B CA 1
ATOM 4634 C C . PRO B 1 304 ? 12.078 20.047 -23.719 1 43.09 304 PRO B C 1
ATOM 4636 O O . PRO B 1 304 ? 12.289 20.375 -22.547 1 43.09 304 PRO B O 1
ATOM 4639 N N . THR B 1 305 ? 13.094 19.703 -24.438 1 35.72 305 THR B N 1
ATOM 4640 C CA . THR B 1 305 ? 14.312 20.484 -24.281 1 35.72 305 THR B CA 1
ATOM 4641 C C . THR B 1 305 ? 14.031 21.969 -24.422 1 35.72 305 THR B C 1
ATOM 4643 O O . THR B 1 305 ? 13.414 22.406 -25.391 1 35.72 305 THR B O 1
ATOM 4646 N N . VAL B 1 306 ? 13.836 22.609 -23.297 1 32.25 306 VAL B N 1
ATOM 4647 C CA . VAL B 1 306 ? 13.812 24.062 -23.422 1 32.25 306 VAL B CA 1
ATOM 4648 C C . VAL B 1 306 ? 14.93 24.516 -24.344 1 32.25 306 VAL B C 1
ATOM 4650 O O . VAL B 1 306 ? 16.109 24.281 -24.078 1 32.25 306 VAL B O 1
ATOM 4653 N N . HIS B 1 307 ? 14.625 24.641 -25.562 1 31.17 307 HIS B N 1
ATOM 4654 C CA . HIS B 1 307 ? 15.508 25.484 -26.359 1 31.17 307 HIS B CA 1
ATOM 4655 C C . HIS B 1 307 ? 15.422 26.953 -25.922 1 31.17 307 HIS B C 1
ATOM 4657 O O . HIS B 1 307 ? 14.336 27.453 -25.641 1 31.17 307 HIS B O 1
#

Solvent-accessible surface area (backbone atoms only — not comparable to full-atom values): 33170 Å² total; per-residue (Å²): 138,82,82,77,78,77,78,76,77,73,75,71,72,68,77,75,69,78,47,66,61,78,62,60,71,82,70,66,51,69,29,22,20,51,36,65,70,31,42,52,52,51,39,59,77,40,34,59,21,39,35,25,36,52,31,66,41,59,58,78,80,70,75,82,82,78,87,77,72,79,79,82,48,57,33,57,68,38,66,42,63,43,78,36,64,47,42,78,44,74,77,53,90,46,92,85,42,66,82,24,33,35,36,41,39,66,50,60,77,84,32,62,64,47,52,14,40,75,70,62,55,64,52,36,31,41,28,30,74,47,69,30,23,41,31,36,35,56,44,42,53,77,58,50,63,21,32,41,34,31,34,37,35,35,31,73,65,41,75,53,54,56,56,84,86,38,72,47,29,50,50,45,32,53,51,48,39,48,42,47,20,47,76,71,67,44,79,50,40,83,70,37,38,67,53,48,70,67,62,43,45,73,48,35,40,33,39,25,35,62,73,46,56,35,29,39,48,43,50,21,18,65,85,36,79,31,59,50,52,62,56,69,51,86,93,48,74,54,73,72,37,44,39,30,18,24,29,21,22,27,66,38,58,51,71,73,39,29,30,35,61,43,45,67,57,50,49,52,50,38,52,51,50,34,50,53,33,47,49,50,13,49,35,26,33,46,37,39,68,87,68,58,55,53,48,58,44,43,77,76,74,78,74,77,71,83,122,137,82,81,75,79,76,77,76,77,75,74,72,72,67,77,75,69,77,46,66,61,77,62,59,72,82,70,65,50,70,29,23,18,50,36,65,69,32,40,52,53,51,39,57,78,39,35,59,20,38,35,25,36,53,30,66,40,58,58,77,78,70,77,80,82,79,87,79,72,76,77,81,46,56,33,57,69,38,65,40,62,43,79,37,62,47,42,76,45,74,77,54,90,47,91,85,40,65,84,24,32,34,37,42,41,67,50,59,77,82,32,60,66,47,53,14,41,74,70,62,57,80,49,33,32,40,29,29,74,46,69,29,24,41,31,36,35,57,44,41,52,78,59,49,62,22,31,40,34,30,34,38,35,36,38,75,63,39,76,54,54,56,54,86,88,39,71,48,30,52,49,46,31,53,51,50,40,47,42,48,19,49,75,72,67,40,77,49,39,82,71,37,38,66,52,48,71,66,59,45,46,72,49,35,40,34,38,24,35,61,73,46,53,36,28,41,48,43,49,21,19,64,84,36,77,30,59,50,53,62,57,69,51,87,94,47,72,54,75,73,34,42,39,31,19,25,28,22,23,26,64,34,58,51,71,73,38,30,30,34,60,43,46,67,58,50,50,53,48,38,53,50,49,33,51,51,33,47,49,51,13,48,36,26,33,46,36,38,68,87,67,57,55,54,47,57,41,42,76,77,73,78,75,76,71,84,122

Nearest PDB structures (foldseek):
  2fur-assembly1_B  TM=8.149E-01  e=8.921E-11  Thermoplasma acidophilum
  4ybn-assembly1_B  TM=7.951E-01  e=7.032E-11  Mycolicibacterium smegmatis MC2 155
  6rk0-assembly1_B  TM=7.315E-01  e=6.243E-11  Azotobacter vinelandii DJ
  2vpa-assembly1_A  TM=7.192E-01  e=6.314E-07  Deinococcus radiodurans
  2x1j-assembly1_A-2  TM=6.900E-01  e=3.923E-07  Deinococcus radiodurans